Protein AF-A0A7C6YMM8-F1 (afdb_monomer)

Secondary structure (DSSP, 8-state):
-HHHHTTSS-HHHHHHHHHHHHHHHHHHHHHHHHHHHHHHHTTS---------------------------TT-PPPHHHHHHHHHHHHHHHHHHHHHHHHHHHHHHHHHTTHHHHHHHHHTS-HHHHHHHHHHHHHHH-HHHHHHHHHHHHHTTSS-HHHHHHHHHHHHHHHHHHHHHHHS-GGGGHHHHHHHHHHHHHH---HHHHHHHHHHHHHHHHHHHHHHHHHHHGGGHHHHHHHHTT--TTSHHHHHHHHHHHHHHHHHHT-HHHHHHHHHHHHHTTS--SHHHHHHHHHHHHHHTTHHHHHHHTTS-HHHHHHHHHHHHHHHHHHHHHHHTHHHHHHHHHHHSTT-HHHHHHHHHHHHHHHHHHHHGGGHHHHHHHHHHHS--SSPPPPPPS--GGGGGSHHHHHHHHHHHHHHHHHHHHHHHHHHHHHHHS--HHHHHHHHHHHHHHHHHHHHHHHHHHHHTTB---HHHHHHHHHHHHHHHHHHHHHHHHHHHHHHHHHHTT-TT----HHHHHHHHHHHHHHHHHHHHHHHHT-TTSS-HHHHHHHHHHHHHHHHHHHHHHHHHHHHHHHTTSS-HHHHHHHHHHHHHHHHHHHHHHHHHHHHTSTT-S--GGGTTPPPPBPP---PPPPP-HHHHHHHHHSPPPPTTS-----S--------S-PPPP-TT-----PPPPP-

Mean predicted aligned error: 17.73 Å

Structure (mmCIF, N/CA/C/O backbone):
data_AF-A0A7C6YMM8-F1
#
_entry.id   AF-A0A7C6YMM8-F1
#
loop_
_atom_site.group_PDB
_atom_site.id
_atom_site.type_symbol
_atom_site.label_atom_id
_atom_site.label_alt_id
_atom_site.label_comp_id
_atom_site.label_asym_id
_atom_site.label_entity_id
_atom_site.label_seq_id
_atom_site.pdbx_PDB_ins_code
_atom_site.Cartn_x
_atom_site.Cartn_y
_atom_site.Cartn_z
_atom_site.occupancy
_atom_site.B_iso_or_equiv
_atom_site.auth_seq_id
_atom_site.auth_comp_id
_atom_site.auth_asym_id
_atom_site.auth_atom_id
_atom_site.pdbx_PDB_model_num
ATOM 1 N N . MET A 1 1 ? 17.002 25.709 -3.270 1.00 32.94 1 MET A N 1
ATOM 2 C CA . MET A 1 1 ? 16.816 24.712 -4.350 1.00 32.94 1 MET A CA 1
ATOM 3 C C . MET A 1 1 ? 16.756 23.262 -3.851 1.00 32.94 1 MET A C 1
ATOM 5 O O . MET A 1 1 ? 15.751 22.614 -4.105 1.00 32.94 1 MET A O 1
ATOM 9 N N . ASN A 1 2 ? 17.712 22.771 -3.043 1.00 32.97 2 ASN A N 1
ATOM 10 C CA . ASN A 1 2 ? 17.666 21.409 -2.453 1.00 32.97 2 ASN A CA 1
ATOM 11 C C . ASN A 1 2 ? 16.382 21.077 -1.660 1.00 32.97 2 ASN A C 1
ATOM 13 O O . ASN A 1 2 ? 15.905 19.950 -1.702 1.00 32.97 2 ASN A O 1
ATOM 17 N N . LYS A 1 3 ? 15.756 22.064 -1.002 1.00 31.77 3 LYS A N 1
ATOM 18 C CA . LYS A 1 3 ? 14.455 21.894 -0.319 1.00 31.77 3 LYS A CA 1
ATOM 19 C C . LYS A 1 3 ? 13.244 21.774 -1.267 1.00 31.77 3 LYS A C 1
ATOM 21 O O . LYS A 1 3 ? 12.196 21.315 -0.828 1.00 31.77 3 LYS A O 1
ATOM 26 N N . ILE A 1 4 ? 13.371 22.193 -2.531 1.00 37.28 4 ILE A N 1
ATOM 27 C CA . ILE A 1 4 ? 12.309 22.115 -3.555 1.00 37.28 4 ILE A CA 1
ATOM 28 C C . ILE A 1 4 ? 12.356 20.747 -4.249 1.00 37.28 4 ILE A C 1
ATOM 30 O O . ILE A 1 4 ? 11.319 20.120 -4.439 1.00 37.28 4 ILE A O 1
ATOM 34 N N . LEU A 1 5 ? 13.561 20.240 -4.527 1.00 33.62 5 LEU A N 1
ATOM 35 C CA . LEU A 1 5 ? 13.785 18.931 -5.155 1.00 33.62 5 LEU A CA 1
ATOM 36 C C . LEU A 1 5 ? 13.225 17.764 -4.328 1.00 33.62 5 LEU A C 1
ATOM 38 O O . LEU A 1 5 ? 12.632 16.847 -4.883 1.00 33.62 5 LEU A O 1
ATOM 42 N N . LEU A 1 6 ? 13.327 17.847 -2.997 1.00 35.91 6 LEU A N 1
ATOM 43 C CA . LEU A 1 6 ? 12.777 16.862 -2.054 1.00 35.91 6 LEU A CA 1
ATOM 44 C C . LEU A 1 6 ? 11.246 16.921 -1.892 1.00 35.91 6 LEU A C 1
ATOM 46 O O . LEU A 1 6 ? 10.669 16.011 -1.305 1.00 35.91 6 LEU A O 1
ATOM 50 N N . LYS A 1 7 ? 10.584 17.976 -2.387 1.00 36.47 7 LYS A N 1
ATOM 51 C CA . LYS A 1 7 ? 9.117 18.132 -2.347 1.00 36.47 7 LYS A CA 1
ATOM 52 C C . LYS A 1 7 ? 8.431 17.792 -3.674 1.00 36.47 7 LYS A C 1
ATOM 54 O O . LYS A 1 7 ? 7.203 17.796 -3.735 1.00 36.47 7 LYS A O 1
ATOM 59 N N . LEU A 1 8 ? 9.189 17.513 -4.736 1.00 37.16 8 LEU A N 1
ATOM 60 C CA . LEU A 1 8 ? 8.625 17.125 -6.026 1.00 37.16 8 LEU A CA 1
ATOM 61 C C . LEU A 1 8 ? 8.119 15.682 -5.968 1.00 37.16 8 LEU A C 1
ATOM 63 O O . LEU A 1 8 ? 8.829 14.772 -5.553 1.00 37.16 8 LEU A O 1
ATOM 67 N N . LYS A 1 9 ? 6.898 15.472 -6.468 1.00 39.72 9 LYS A N 1
ATOM 68 C CA . LYS A 1 9 ? 6.247 14.156 -6.582 1.00 39.72 9 LYS A CA 1
ATOM 69 C C . LYS A 1 9 ? 7.052 13.152 -7.435 1.00 39.72 9 LYS A C 1
ATOM 71 O O . LYS A 1 9 ? 6.806 11.956 -7.343 1.00 39.72 9 LYS A O 1
ATOM 76 N N . TYR A 1 10 ? 8.017 13.640 -8.226 1.00 46.28 10 TYR A N 1
ATOM 77 C CA . TYR A 1 10 ? 8.935 12.854 -9.054 1.00 46.28 10 TYR A CA 1
ATOM 78 C C . TYR A 1 10 ? 10.368 13.426 -8.962 1.00 46.28 10 TYR A C 1
ATOM 80 O O . TYR A 1 10 ? 10.671 14.413 -9.639 1.00 46.28 10 TYR A O 1
ATOM 88 N N . PRO A 1 11 ? 11.269 12.837 -8.153 1.00 45.16 11 PRO A N 1
ATOM 89 C CA . PRO A 1 11 ? 12.628 13.356 -7.939 1.00 45.16 11 PRO A CA 1
ATOM 90 C C . PRO A 1 11 ? 13.497 13.370 -9.212 1.00 45.16 11 PRO A C 1
ATOM 92 O O . PRO A 1 11 ? 14.400 14.197 -9.334 1.00 45.16 11 PRO A O 1
ATOM 95 N N . PHE A 1 12 ? 13.179 12.526 -10.201 1.00 48.28 12 PHE A N 1
ATOM 96 C CA . PHE A 1 12 ? 13.854 12.478 -11.502 1.00 48.28 12 PHE A CA 1
ATOM 97 C C . PHE A 1 12 ? 13.742 13.781 -12.305 1.00 48.28 12 PHE A C 1
ATOM 99 O O . PHE A 1 12 ? 14.732 14.225 -12.877 1.00 48.28 12 PHE A O 1
ATOM 106 N N . ILE A 1 13 ? 12.576 14.442 -12.287 1.00 48.75 13 ILE A N 1
ATOM 107 C CA . ILE A 1 13 ? 12.361 15.726 -12.982 1.00 48.75 13 ILE A CA 1
ATOM 108 C C . ILE A 1 13 ? 13.311 16.791 -12.421 1.00 48.75 13 ILE A C 1
ATOM 110 O O . ILE A 1 13 ? 13.872 17.595 -13.157 1.00 48.75 13 ILE A O 1
ATOM 114 N N . GLY A 1 14 ? 13.545 16.753 -11.110 1.00 46.53 14 GLY A N 1
ATOM 115 C CA . GLY A 1 14 ? 14.457 17.660 -10.431 1.00 46.53 14 GLY A CA 1
ATOM 116 C C . GLY A 1 14 ? 15.927 17.478 -10.822 1.00 46.53 14 GLY A C 1
ATOM 117 O O . GLY A 1 14 ? 16.618 18.459 -11.087 1.00 46.53 14 GLY A O 1
ATOM 118 N N . ILE A 1 15 ? 16.392 16.228 -10.889 1.00 50.72 15 ILE A N 1
ATOM 119 C CA . ILE A 1 15 ? 17.760 15.881 -11.315 1.00 50.72 15 ILE A CA 1
ATOM 120 C C . ILE A 1 15 ? 17.971 16.240 -12.792 1.00 50.72 15 ILE A C 1
ATOM 122 O O . ILE A 1 15 ? 19.032 16.726 -13.176 1.00 50.72 15 ILE A O 1
ATOM 126 N N . LEU A 1 16 ? 16.939 16.067 -13.613 1.00 50.91 16 LEU A N 1
ATOM 127 C CA . LEU A 1 16 ? 16.981 16.387 -15.033 1.00 50.91 16 LEU A CA 1
ATOM 128 C C . LEU A 1 16 ? 17.022 17.874 -15.341 1.00 50.91 16 LEU A C 1
ATOM 130 O O . LEU A 1 16 ? 17.829 18.303 -16.160 1.00 50.91 16 LEU A O 1
ATOM 134 N N . LEU A 1 17 ? 16.186 18.662 -14.667 1.00 49.50 17 LEU A N 1
ATOM 135 C CA . LEU A 1 17 ? 16.207 20.117 -14.797 1.00 49.50 17 LEU A CA 1
ATOM 136 C C . LEU A 1 17 ? 17.558 20.689 -14.348 1.00 49.50 17 LEU A C 1
ATOM 138 O O . LEU A 1 17 ? 18.055 21.623 -14.968 1.00 49.50 17 LEU A O 1
ATOM 142 N N . LEU A 1 18 ? 18.184 20.088 -13.330 1.00 52.59 18 LEU A N 1
ATOM 143 C CA . LEU A 1 18 ? 19.549 20.413 -12.911 1.00 52.59 18 LEU A CA 1
ATOM 144 C C . LEU A 1 18 ? 20.596 20.061 -13.973 1.00 52.59 18 LEU A C 1
ATOM 146 O O . LEU A 1 18 ? 21.489 20.866 -14.212 1.00 52.59 18 LEU A O 1
ATOM 150 N N . GLY A 1 19 ? 20.492 18.892 -14.612 1.00 50.97 19 GLY A N 1
ATOM 151 C CA . GLY A 1 19 ? 21.414 18.472 -15.672 1.00 50.97 19 GLY A CA 1
ATOM 152 C C . GLY A 1 19 ? 21.326 19.354 -16.917 1.00 50.97 19 GLY A C 1
ATOM 153 O O . GLY A 1 19 ? 22.350 19.789 -17.437 1.00 50.97 19 GLY A O 1
ATOM 154 N N . VAL A 1 20 ? 20.105 19.686 -17.350 1.00 52.00 20 VAL A N 1
ATOM 155 C CA . VAL A 1 20 ? 19.871 20.628 -18.454 1.00 52.00 20 VAL A CA 1
ATOM 156 C C . VAL A 1 20 ? 20.400 22.015 -18.093 1.00 52.00 20 VAL A C 1
ATOM 158 O O . VAL A 1 20 ? 21.151 22.591 -18.873 1.00 52.00 20 VAL A O 1
ATOM 161 N N . TRP A 1 21 ? 20.080 22.525 -16.899 1.00 59.97 21 TRP A N 1
ATOM 162 C CA . TRP A 1 21 ? 20.572 23.824 -16.436 1.00 59.97 21 TRP A CA 1
ATOM 163 C C . TRP A 1 21 ? 22.105 23.868 -16.389 1.00 59.97 21 TRP A C 1
ATOM 165 O O . TRP A 1 21 ? 22.698 24.791 -16.939 1.00 59.97 21 TRP A O 1
ATOM 175 N N . ALA A 1 22 ? 22.751 22.840 -15.829 1.00 52.75 22 ALA A N 1
ATOM 176 C CA . ALA A 1 22 ? 24.206 22.747 -15.744 1.00 52.75 22 ALA A CA 1
ATOM 177 C C . ALA A 1 22 ? 24.877 22.694 -17.126 1.00 52.75 22 ALA A C 1
ATOM 179 O O . ALA A 1 22 ? 25.881 23.367 -17.330 1.00 52.75 22 ALA A O 1
ATOM 180 N N . LEU A 1 23 ? 24.312 21.962 -18.091 1.00 48.75 23 LEU A N 1
ATOM 181 C CA . LEU A 1 23 ? 24.844 21.885 -19.458 1.00 48.75 23 LEU A CA 1
ATOM 182 C C . LEU A 1 23 ? 24.633 23.186 -20.243 1.00 48.75 23 LEU A C 1
ATOM 184 O O . LEU A 1 23 ? 25.527 23.612 -20.970 1.00 48.75 23 LEU A O 1
ATOM 188 N N . THR A 1 24 ? 23.489 23.855 -20.066 1.00 53.44 24 THR A N 1
ATOM 189 C CA . THR A 1 24 ? 23.247 25.175 -20.674 1.00 53.44 24 THR A CA 1
ATOM 190 C C . THR A 1 24 ? 24.130 26.263 -20.059 1.00 53.44 24 THR A C 1
ATOM 192 O O . THR A 1 24 ? 24.644 27.109 -20.786 1.00 53.44 24 THR A O 1
ATOM 195 N N . ALA A 1 25 ? 24.368 26.212 -18.744 1.00 51.88 25 ALA A N 1
ATOM 196 C CA . ALA A 1 25 ? 25.250 27.138 -18.038 1.00 51.88 25 ALA A CA 1
ATOM 197 C C . ALA A 1 25 ? 26.727 26.904 -18.395 1.00 51.88 25 ALA A C 1
ATOM 199 O O . ALA A 1 25 ? 27.462 27.864 -18.611 1.00 51.88 25 ALA A O 1
ATOM 200 N N . TRP A 1 26 ? 27.144 25.640 -18.532 1.00 47.84 26 TRP A N 1
ATOM 201 C CA . TRP A 1 26 ? 28.478 25.277 -19.015 1.00 47.84 26 TRP A CA 1
ATOM 202 C C . TRP A 1 26 ? 28.703 25.767 -20.449 1.00 47.84 26 TRP A C 1
ATOM 204 O O . TRP A 1 26 ? 29.716 26.400 -20.729 1.00 47.84 26 TRP A O 1
ATOM 214 N N . GLY A 1 27 ? 27.741 25.531 -21.350 1.00 40.91 27 GLY A N 1
ATOM 215 C CA . GLY A 1 27 ? 27.813 25.985 -22.742 1.00 40.91 27 GLY A CA 1
ATOM 216 C C . GLY A 1 27 ? 27.912 27.508 -22.884 1.00 40.91 27 GLY A C 1
ATOM 217 O O . GLY A 1 27 ? 28.630 27.987 -23.761 1.00 40.91 27 GLY A O 1
ATOM 218 N N . ALA A 1 28 ? 27.248 28.262 -22.000 1.00 50.72 28 ALA A N 1
ATOM 219 C CA . ALA A 1 28 ? 27.341 29.722 -21.948 1.00 50.72 28 ALA A CA 1
ATOM 220 C C . ALA A 1 28 ? 28.735 30.205 -21.504 1.00 50.72 28 ALA A C 1
ATOM 222 O O . ALA A 1 28 ? 29.302 31.085 -22.145 1.00 50.72 28 ALA A O 1
ATOM 223 N N . GLN A 1 29 ? 29.331 29.578 -20.481 1.00 45.75 29 GLN A N 1
ATOM 224 C CA . GLN A 1 29 ? 30.679 29.923 -20.003 1.00 45.75 29 GLN A CA 1
ATOM 225 C C . GLN A 1 29 ? 31.785 29.586 -21.013 1.00 45.75 29 GLN A C 1
ATOM 227 O O . GLN A 1 29 ? 32.755 30.329 -21.141 1.00 45.75 29 GLN A O 1
ATOM 232 N N . THR A 1 30 ? 31.652 28.490 -21.765 1.00 44.44 30 THR A N 1
ATOM 233 C CA . THR A 1 30 ? 32.628 28.138 -22.810 1.00 44.44 30 THR A CA 1
ATOM 234 C C . THR A 1 30 ? 32.486 28.987 -24.076 1.00 44.44 30 THR A C 1
ATOM 236 O O . THR A 1 30 ? 33.478 29.214 -24.760 1.00 44.44 30 THR A O 1
ATOM 239 N N . GLY A 1 31 ? 31.282 29.489 -24.382 1.00 40.53 31 GLY A N 1
ATOM 240 C CA . GLY A 1 31 ? 31.050 30.389 -25.519 1.00 40.53 31 GLY A CA 1
ATOM 241 C C . GLY A 1 31 ? 31.691 31.770 -25.339 1.00 40.53 31 GLY A C 1
ATOM 242 O O . GLY A 1 31 ? 32.228 32.321 -26.297 1.00 40.53 31 GLY A O 1
ATOM 243 N N . GLU A 1 32 ? 31.717 32.294 -24.109 1.00 43.84 32 GLU A N 1
ATOM 244 C CA . GLU A 1 32 ? 32.434 33.537 -23.781 1.00 43.84 32 GLU A CA 1
ATOM 245 C C . GLU A 1 32 ? 33.961 33.373 -23.873 1.00 43.84 32 GLU A C 1
ATOM 247 O O . GLU A 1 32 ? 34.650 34.289 -24.318 1.00 43.84 32 GLU A O 1
ATOM 252 N N . ALA A 1 33 ? 34.499 32.198 -23.528 1.00 38.22 33 ALA A N 1
ATOM 253 C CA . ALA A 1 33 ? 35.938 31.927 -23.603 1.00 38.22 33 ALA A CA 1
ATOM 254 C C . ALA A 1 33 ? 36.465 31.805 -25.048 1.00 38.22 33 ALA A C 1
ATOM 256 O O . ALA A 1 33 ? 37.597 32.204 -25.315 1.00 38.22 33 ALA A O 1
ATOM 257 N N . VAL A 1 34 ? 35.649 31.297 -25.982 1.00 39.25 34 VAL A N 1
ATOM 258 C CA . VAL A 1 34 ? 36.008 31.185 -27.410 1.00 39.25 34 VAL A CA 1
ATOM 259 C C . VAL A 1 34 ? 35.918 32.547 -28.111 1.00 39.25 34 VAL A C 1
ATOM 261 O O . VAL A 1 34 ? 36.843 32.926 -28.824 1.00 39.25 34 VAL A O 1
ATOM 264 N N . HIS A 1 35 ? 34.892 33.356 -27.818 1.00 41.03 35 HIS A N 1
ATOM 265 C CA . HIS A 1 35 ? 34.808 34.728 -28.342 1.00 41.03 35 HIS A CA 1
ATOM 266 C C . HIS A 1 35 ? 35.890 35.669 -27.780 1.00 41.03 35 HIS A C 1
ATOM 268 O O . HIS A 1 35 ? 36.288 36.616 -28.459 1.00 41.03 35 HIS A O 1
ATOM 274 N N . ALA A 1 36 ? 36.413 35.400 -26.578 1.00 41.50 36 ALA A N 1
ATOM 275 C CA . ALA A 1 36 ? 37.538 36.145 -26.015 1.00 41.50 36 ALA A CA 1
ATOM 276 C C . ALA A 1 36 ? 38.890 35.832 -26.693 1.00 41.50 36 ALA A C 1
ATOM 278 O O . ALA A 1 36 ? 39.796 36.662 -26.626 1.00 41.50 36 ALA A O 1
ATOM 279 N N . GLN A 1 37 ? 39.039 34.672 -27.350 1.00 39.03 37 GLN A N 1
ATOM 280 C CA . GLN A 1 37 ? 40.246 34.330 -28.116 1.00 39.03 37 GLN A CA 1
ATOM 281 C C . GLN A 1 37 ? 40.216 34.884 -29.548 1.00 39.03 37 GLN A C 1
ATOM 283 O O . GLN A 1 37 ? 41.237 35.403 -29.996 1.00 39.03 37 GLN A O 1
ATOM 288 N N . ASP A 1 38 ? 39.062 34.875 -30.223 1.00 39.12 38 ASP A N 1
ATOM 289 C CA . ASP A 1 38 ? 38.939 35.410 -31.592 1.00 39.12 38 ASP A CA 1
ATOM 290 C C . ASP A 1 38 ? 39.063 36.947 -31.647 1.00 39.12 38 ASP A C 1
ATOM 292 O O . ASP A 1 38 ? 39.650 37.499 -32.580 1.00 39.12 38 ASP A O 1
ATOM 296 N N . GLY A 1 39 ? 38.611 37.656 -30.603 1.00 36.66 39 GLY A N 1
ATOM 297 C CA . GLY A 1 39 ? 38.750 39.117 -30.501 1.00 36.66 39 GLY A CA 1
ATOM 298 C C . GLY A 1 39 ? 40.189 39.616 -30.291 1.00 36.66 39 GLY A C 1
ATOM 299 O O . GLY A 1 39 ? 40.458 40.804 -30.465 1.00 36.66 39 GLY A O 1
ATOM 300 N N . ALA A 1 40 ? 41.129 38.732 -29.934 1.00 36.69 40 ALA A N 1
ATOM 301 C CA . ALA A 1 40 ? 42.540 39.082 -29.760 1.00 36.69 40 ALA A CA 1
ATOM 302 C C . ALA A 1 40 ? 43.354 38.972 -31.065 1.00 36.69 40 ALA A C 1
ATOM 304 O O . ALA A 1 40 ? 44.417 39.586 -31.172 1.00 36.69 40 ALA A O 1
ATOM 305 N N . SER A 1 41 ? 42.862 38.233 -32.068 1.00 35.91 41 SER A N 1
ATOM 306 C CA . SER A 1 41 ? 43.530 38.070 -33.369 1.00 35.91 41 SER A CA 1
ATOM 307 C C . SER A 1 41 ? 43.220 39.167 -34.395 1.00 35.91 41 SER A C 1
ATOM 309 O O . SER A 1 41 ? 43.971 39.310 -35.356 1.00 35.91 41 SER A O 1
ATOM 311 N N . GLU A 1 42 ? 42.182 39.985 -34.195 1.00 35.72 42 GLU A N 1
ATOM 312 C CA . GLU A 1 42 ? 41.778 41.025 -35.163 1.00 35.72 42 GLU A CA 1
ATOM 313 C C . GLU A 1 42 ? 42.510 42.378 -35.019 1.00 35.72 42 GLU A C 1
ATOM 315 O O . GLU A 1 42 ? 42.294 43.280 -35.823 1.00 35.72 42 GLU A O 1
ATOM 320 N N . ILE A 1 43 ? 43.425 42.547 -34.052 1.00 35.12 43 ILE A N 1
ATOM 321 C CA . ILE A 1 43 ? 44.088 43.850 -33.801 1.00 35.12 43 ILE A CA 1
ATOM 322 C C . ILE A 1 43 ? 45.421 44.023 -34.571 1.00 35.12 43 ILE A C 1
ATOM 324 O O . ILE A 1 43 ? 46.002 45.106 -34.574 1.00 35.12 43 ILE A O 1
ATOM 328 N N . VAL A 1 44 ? 45.906 43.016 -35.309 1.00 36.62 44 VAL A N 1
ATOM 329 C CA . VAL A 1 44 ? 47.187 43.106 -36.047 1.00 36.62 44 VAL A CA 1
ATOM 330 C C . VAL A 1 44 ? 47.003 42.848 -37.543 1.00 36.62 44 VAL A C 1
ATOM 332 O O . VAL A 1 44 ? 47.533 41.884 -38.078 1.00 36.62 44 VAL A O 1
ATOM 335 N N . ALA A 1 45 ? 46.264 43.714 -38.240 1.00 33.66 45 ALA A N 1
ATOM 336 C CA . ALA A 1 45 ? 46.366 43.850 -39.699 1.00 33.66 45 ALA A CA 1
ATOM 337 C C . ALA A 1 45 ? 45.671 45.130 -40.198 1.00 33.66 45 ALA A C 1
ATOM 339 O O . ALA A 1 45 ? 44.614 45.083 -40.820 1.00 33.66 45 ALA A O 1
ATOM 340 N N . SER A 1 46 ? 46.268 46.299 -39.961 1.00 30.61 46 SER A N 1
ATOM 341 C CA . SER A 1 46 ? 45.867 47.524 -40.663 1.00 30.61 46 SER A CA 1
ATOM 342 C C . SER A 1 46 ? 47.090 48.339 -41.078 1.00 30.61 46 SER A C 1
ATOM 344 O O . SER A 1 46 ? 47.612 49.131 -40.293 1.00 30.61 46 SER A O 1
ATOM 346 N N . ALA A 1 47 ? 47.540 48.162 -42.321 1.00 29.80 47 ALA A N 1
ATOM 347 C CA . ALA A 1 47 ? 48.349 49.154 -43.019 1.00 29.80 47 ALA A CA 1
ATOM 348 C C . ALA A 1 47 ? 48.219 49.010 -44.549 1.00 29.80 47 ALA A C 1
ATOM 350 O O . ALA A 1 47 ? 48.649 48.012 -45.116 1.00 29.80 47 ALA A O 1
ATOM 351 N N . GLN A 1 48 ? 47.723 50.095 -45.158 1.00 32.50 48 GLN A N 1
ATOM 352 C CA . GLN A 1 48 ? 47.909 50.575 -46.542 1.00 32.50 48 GLN A CA 1
ATOM 353 C C . GLN A 1 48 ? 46.828 50.325 -47.624 1.00 32.50 48 GLN A C 1
ATOM 355 O O . GLN A 1 48 ? 46.089 49.348 -47.545 1.00 32.50 48 GLN A O 1
ATOM 360 N N . PRO A 1 49 ? 46.662 51.289 -48.573 1.00 36.12 49 PRO A N 1
ATOM 361 C CA . PRO A 1 49 ? 45.338 51.783 -48.973 1.00 36.12 49 PRO A CA 1
ATOM 362 C C . PRO A 1 49 ? 45.008 51.736 -50.487 1.00 36.12 49 PRO A C 1
ATOM 364 O O . PRO A 1 49 ? 45.895 51.631 -51.323 1.00 36.12 49 PRO A O 1
ATOM 367 N N . LEU A 1 50 ? 43.707 51.915 -50.774 1.00 32.78 50 LEU A N 1
ATOM 368 C CA . LEU A 1 50 ? 43.045 52.587 -51.918 1.00 32.78 50 LEU A CA 1
ATOM 369 C C . LEU A 1 50 ? 43.600 52.427 -53.353 1.00 32.78 50 LEU A C 1
ATOM 371 O O . LEU A 1 50 ? 44.606 53.042 -53.691 1.00 32.78 50 LEU A O 1
ATOM 375 N N . SER A 1 51 ? 42.785 51.835 -54.241 1.00 29.97 51 SER A N 1
ATOM 376 C CA . SER A 1 51 ? 42.403 52.448 -55.533 1.00 29.97 51 SER A CA 1
ATOM 377 C C . SER A 1 51 ? 41.224 51.721 -56.203 1.00 29.97 51 SER A C 1
ATOM 379 O O . SER A 1 51 ? 41.118 50.498 -56.122 1.00 29.97 51 SER A O 1
ATOM 381 N N . ASP A 1 52 ? 40.377 52.521 -56.850 1.00 32.34 52 ASP A N 1
ATOM 382 C CA . ASP A 1 52 ? 39.144 52.214 -57.583 1.00 32.34 52 ASP A CA 1
ATOM 383 C C . ASP A 1 52 ? 39.311 51.295 -58.808 1.00 32.34 52 ASP A C 1
ATOM 385 O O . ASP A 1 52 ? 40.346 51.322 -59.467 1.00 32.34 52 ASP A O 1
ATOM 389 N N . ASP A 1 53 ? 38.268 50.514 -59.125 1.00 30.11 53 ASP A N 1
ATOM 390 C CA . ASP A 1 53 ? 37.536 50.567 -60.409 1.00 30.11 53 ASP A CA 1
ATOM 391 C C . ASP A 1 53 ? 36.511 49.415 -60.521 1.00 30.11 53 ASP A C 1
ATOM 393 O O . ASP A 1 53 ? 36.791 48.245 -60.259 1.00 30.11 53 ASP A O 1
ATOM 397 N N . ALA A 1 54 ? 35.288 49.756 -60.930 1.00 30.34 54 ALA A N 1
ATOM 398 C CA . ALA A 1 54 ? 34.247 48.828 -61.397 1.00 30.34 54 ALA A CA 1
ATOM 399 C C . ALA A 1 54 ? 34.251 48.804 -62.953 1.00 30.34 54 ALA A C 1
ATOM 401 O O . ALA A 1 54 ? 34.990 49.600 -63.531 1.00 30.34 54 ALA A O 1
ATOM 402 N N . PRO A 1 55 ? 33.385 48.063 -63.695 1.00 49.62 55 PRO A N 1
ATOM 403 C CA . PRO A 1 55 ? 32.394 47.037 -63.322 1.00 49.62 55 PRO A CA 1
ATOM 404 C C . PRO A 1 55 ? 32.380 45.809 -64.302 1.00 49.62 55 PRO A C 1
ATOM 406 O O . PRO A 1 55 ? 33.203 45.705 -65.203 1.00 49.62 55 PRO A O 1
ATOM 409 N N . VAL A 1 56 ? 31.333 44.962 -64.207 1.00 30.03 56 VAL A N 1
ATOM 410 C CA . VAL A 1 56 ? 30.729 44.135 -65.296 1.00 30.03 56 VAL A CA 1
ATOM 411 C C . VAL A 1 56 ? 31.296 42.716 -65.533 1.00 30.03 56 VAL A C 1
ATOM 413 O O . VAL A 1 56 ? 32.385 42.565 -66.068 1.00 30.03 56 VAL A O 1
ATOM 416 N N . LYS A 1 57 ? 30.501 41.653 -65.284 1.00 29.33 57 LYS A N 1
ATOM 417 C CA . LYS A 1 57 ? 29.649 40.918 -66.267 1.00 29.33 57 LYS A CA 1
ATOM 418 C C . LYS A 1 57 ? 29.169 39.572 -65.695 1.00 29.33 57 LYS A C 1
ATOM 420 O O . LYS A 1 57 ? 29.939 38.838 -65.089 1.00 29.33 57 LYS A O 1
ATOM 425 N N . ALA A 1 58 ? 27.900 39.253 -65.931 1.00 31.97 58 ALA A N 1
ATOM 426 C CA . ALA A 1 58 ? 27.333 37.922 -65.744 1.00 31.97 58 ALA A CA 1
ATOM 427 C C . ALA A 1 58 ? 27.571 37.062 -66.997 1.00 31.97 58 ALA A C 1
ATOM 429 O O . ALA A 1 58 ? 27.427 37.586 -68.100 1.00 31.97 58 ALA A O 1
ATOM 430 N N . ASP A 1 59 ? 27.870 35.772 -66.819 1.00 30.56 59 ASP A N 1
ATOM 431 C CA . ASP A 1 59 ? 27.288 34.689 -67.628 1.00 30.56 59 ASP A CA 1
ATOM 432 C C . ASP A 1 59 ? 27.422 33.317 -66.913 1.00 30.56 59 ASP A C 1
ATOM 434 O O . ASP A 1 59 ? 28.271 33.170 -66.029 1.00 30.56 59 ASP A O 1
ATOM 438 N N . PRO A 1 60 ? 26.542 32.340 -67.220 1.00 40.72 60 PRO A N 1
ATOM 439 C CA . PRO A 1 60 ? 26.266 31.158 -66.406 1.00 40.72 60 PRO A CA 1
ATOM 440 C C . PRO A 1 60 ? 27.044 29.899 -66.830 1.00 40.72 60 PRO A C 1
ATOM 442 O O . PRO A 1 60 ? 27.570 29.799 -67.931 1.00 40.72 60 PRO A O 1
ATOM 445 N N . ALA A 1 61 ? 26.953 28.891 -65.958 1.00 31.55 61 ALA A N 1
ATOM 446 C CA . ALA A 1 61 ? 27.226 27.470 -66.184 1.00 31.55 61 ALA A CA 1
ATOM 447 C C . ALA A 1 61 ? 28.697 27.035 -66.296 1.00 31.55 61 ALA A C 1
ATOM 449 O O . ALA A 1 61 ? 29.293 27.068 -67.362 1.00 31.55 61 ALA A O 1
ATOM 450 N N . THR A 1 62 ? 29.193 26.418 -65.219 1.00 28.81 62 THR A N 1
ATOM 451 C CA . THR A 1 62 ? 29.868 25.111 -65.302 1.00 28.81 62 THR A CA 1
ATOM 452 C C . THR A 1 62 ? 29.805 24.421 -63.947 1.00 28.81 62 THR A C 1
ATOM 454 O O . THR A 1 62 ? 30.063 25.027 -62.911 1.00 28.81 62 THR A O 1
ATOM 457 N N . ALA A 1 63 ? 29.413 23.153 -63.986 1.00 35.00 63 ALA A N 1
ATOM 458 C CA . ALA A 1 63 ? 29.388 22.240 -62.864 1.00 35.00 63 ALA A CA 1
ATOM 459 C C . ALA A 1 63 ? 30.768 22.119 -62.201 1.00 35.00 63 ALA A C 1
ATOM 461 O O . ALA A 1 63 ? 31.769 21.889 -62.875 1.00 35.00 63 ALA A O 1
ATOM 462 N N . ALA A 1 64 ? 30.780 22.208 -60.877 1.00 27.86 64 ALA A N 1
ATOM 463 C CA . ALA A 1 64 ? 31.784 21.585 -60.038 1.00 27.86 64 ALA A CA 1
ATOM 464 C C . ALA A 1 64 ? 31.047 21.059 -58.805 1.00 27.86 64 ALA A C 1
ATOM 466 O O . ALA A 1 64 ? 30.578 21.829 -57.967 1.00 27.86 64 ALA A O 1
ATOM 467 N N . GLU A 1 65 ? 30.882 19.739 -58.766 1.00 37.62 65 GLU A N 1
ATOM 468 C CA . GLU A 1 65 ? 30.619 18.984 -57.549 1.00 37.62 65 GLU A CA 1
ATOM 469 C C . GLU A 1 65 ? 31.634 19.420 -56.488 1.00 37.62 65 GLU A C 1
ATOM 471 O O . GLU A 1 65 ? 32.831 19.170 -56.618 1.00 37.62 65 GLU A O 1
ATOM 476 N N . SER A 1 66 ? 31.170 20.095 -55.438 1.00 28.34 66 SER A N 1
ATOM 477 C CA . SER A 1 66 ? 31.894 20.123 -54.177 1.00 28.34 66 SER A CA 1
ATOM 478 C C . SER A 1 66 ? 31.372 18.977 -53.323 1.00 28.34 66 SER A C 1
ATOM 480 O O . SER A 1 66 ? 30.431 19.117 -52.540 1.00 28.34 66 SER A O 1
ATOM 482 N N . ASP A 1 67 ? 32.016 17.824 -53.501 1.00 31.75 67 ASP A N 1
ATOM 483 C CA . ASP A 1 67 ? 32.158 16.814 -52.460 1.00 31.75 67 ASP A CA 1
ATOM 484 C C . ASP A 1 67 ? 32.661 17.507 -51.187 1.00 31.75 67 ASP A C 1
ATOM 486 O O . ASP A 1 67 ? 33.855 17.752 -50.993 1.00 31.75 67 ASP A O 1
ATOM 490 N N . VAL A 1 68 ? 31.729 17.867 -50.307 1.00 34.34 68 VAL A N 1
ATOM 491 C CA . VAL A 1 68 ? 32.058 18.208 -48.929 1.00 34.34 68 VAL A CA 1
ATOM 492 C C . VAL A 1 68 ? 32.354 16.885 -48.237 1.00 34.34 68 VAL A C 1
ATOM 494 O O . VAL A 1 68 ? 31.448 16.139 -47.864 1.00 34.34 68 VAL A O 1
ATOM 497 N N . ALA A 1 69 ? 33.647 16.586 -48.116 1.00 29.59 69 ALA A N 1
ATOM 498 C CA . ALA A 1 69 ? 34.161 15.522 -47.268 1.00 29.59 69 ALA A CA 1
ATOM 499 C C . ALA A 1 69 ? 33.478 15.572 -45.885 1.00 29.59 69 ALA A C 1
ATOM 501 O O . ALA A 1 69 ? 33.251 16.666 -45.357 1.00 29.59 69 ALA A O 1
ATOM 502 N N . PRO A 1 70 ? 33.141 14.422 -45.274 1.00 37.34 70 PRO A N 1
ATOM 503 C CA . PRO A 1 70 ? 32.516 14.418 -43.965 1.00 37.34 70 PRO A CA 1
ATOM 504 C C . PRO A 1 70 ? 33.538 14.948 -42.961 1.00 37.34 70 PRO A C 1
ATOM 506 O O . PRO A 1 70 ? 34.565 14.315 -42.719 1.00 37.34 70 PRO A O 1
ATOM 509 N N . ASP A 1 71 ? 33.266 16.125 -42.403 1.00 33.53 71 ASP A N 1
ATOM 510 C CA . ASP A 1 71 ? 34.067 16.697 -41.331 1.00 33.53 71 ASP A CA 1
ATOM 511 C C . ASP A 1 71 ? 34.007 15.758 -40.118 1.00 33.53 71 ASP A C 1
ATOM 513 O O . ASP A 1 71 ? 33.022 15.672 -39.377 1.00 33.53 71 ASP A O 1
ATOM 517 N N . ALA A 1 72 ? 35.076 14.982 -39.970 1.00 39.25 72 ALA A N 1
ATOM 518 C CA . ALA A 1 72 ? 35.299 14.012 -38.919 1.00 39.25 72 ALA A CA 1
ATOM 519 C C . ALA A 1 72 ? 35.720 14.716 -37.620 1.00 39.25 72 ALA A C 1
ATOM 521 O O . ALA A 1 72 ? 36.769 14.423 -37.060 1.00 39.25 72 ALA A O 1
ATOM 522 N N . SER A 1 73 ? 34.908 15.658 -37.137 1.00 44.81 73 SER A N 1
ATOM 523 C CA . SER A 1 73 ? 34.992 16.200 -35.774 1.00 44.81 73 SER A CA 1
ATOM 524 C C . SER A 1 73 ? 33.744 17.002 -35.378 1.00 44.81 73 SER A C 1
ATOM 526 O O . SER A 1 73 ? 33.837 18.041 -34.729 1.00 44.81 73 SER A O 1
ATOM 528 N N . SER A 1 74 ? 32.539 16.535 -35.729 1.00 48.00 74 SER A N 1
ATOM 529 C CA . SER A 1 74 ? 31.295 17.233 -35.373 1.00 48.00 74 SER A CA 1
ATOM 530 C C . SER A 1 74 ? 30.973 17.112 -33.874 1.00 48.00 74 SER A C 1
ATOM 532 O O . SER A 1 74 ? 30.065 16.387 -33.454 1.00 48.00 74 SER A O 1
ATOM 534 N N . THR A 1 75 ? 31.720 17.823 -33.035 1.00 60.62 75 THR A N 1
ATOM 535 C CA . THR A 1 75 ? 31.269 18.157 -31.686 1.00 60.62 75 THR A CA 1
ATOM 536 C C . THR A 1 75 ? 29.959 18.933 -31.832 1.00 60.62 75 THR A C 1
ATOM 538 O O . THR A 1 75 ? 29.893 19.961 -32.506 1.00 60.62 75 THR A O 1
ATOM 541 N N . LEU A 1 76 ? 28.864 18.389 -31.289 1.00 65.75 76 LEU A N 1
ATOM 542 C CA . LEU A 1 76 ? 27.566 19.056 -31.357 1.00 65.75 76 LEU A CA 1
ATOM 543 C C . LEU A 1 76 ? 27.685 20.453 -30.752 1.00 65.75 76 LEU A C 1
ATOM 545 O O . LEU A 1 76 ? 28.183 20.613 -29.635 1.00 65.75 76 LEU A O 1
ATOM 549 N N . ARG A 1 77 ? 27.154 21.459 -31.452 1.00 78.19 77 ARG A N 1
ATOM 550 C CA . ARG A 1 77 ? 27.060 22.804 -30.881 1.00 78.19 77 ARG A CA 1
ATOM 551 C C . ARG A 1 77 ? 26.183 22.741 -29.618 1.00 78.19 77 ARG A C 1
ATOM 553 O O . ARG A 1 77 ? 25.183 22.016 -29.629 1.00 78.19 77 ARG A O 1
ATOM 560 N N . PRO A 1 78 ? 26.471 23.511 -28.549 1.00 76.75 78 PRO A N 1
ATOM 561 C CA . PRO A 1 78 ? 25.741 23.414 -27.278 1.00 76.75 78 PRO A CA 1
ATOM 562 C C . PRO A 1 78 ? 24.212 23.507 -27.412 1.00 76.75 78 PRO A C 1
ATOM 564 O O . PRO A 1 78 ? 23.479 22.794 -26.729 1.00 76.75 78 PRO A O 1
ATOM 567 N N . HIS A 1 79 ? 23.714 24.321 -28.351 1.00 80.25 79 HIS A N 1
ATOM 568 C CA . HIS A 1 79 ? 22.280 24.432 -28.633 1.00 80.25 79 HIS A CA 1
ATOM 569 C C . HIS A 1 79 ? 21.674 23.151 -29.239 1.00 80.25 79 HIS A C 1
ATOM 571 O O . HIS A 1 79 ? 20.533 22.821 -28.932 1.00 80.25 79 HIS A O 1
ATOM 577 N N . GLN A 1 80 ? 22.419 22.401 -30.059 1.00 79.25 80 GLN A N 1
ATOM 578 C CA . GLN A 1 80 ? 21.963 21.132 -30.643 1.00 79.25 80 GLN A CA 1
ATOM 579 C C . GLN A 1 80 ? 21.898 20.036 -29.576 1.00 79.25 80 GLN A C 1
ATOM 581 O O . GLN A 1 80 ? 20.938 19.273 -29.544 1.00 79.25 80 GLN A O 1
ATOM 586 N N . ILE A 1 81 ? 22.867 20.012 -28.650 1.00 81.00 81 ILE A N 1
ATOM 587 C CA . ILE A 1 81 ? 22.832 19.125 -27.476 1.00 81.00 81 ILE A CA 1
ATOM 588 C C . ILE A 1 81 ? 21.609 19.446 -26.614 1.00 81.00 81 ILE A C 1
ATOM 590 O O . ILE A 1 81 ? 20.877 18.540 -26.220 1.00 81.00 81 ILE A O 1
ATOM 594 N N . ALA A 1 82 ? 21.355 20.730 -26.346 1.00 82.00 82 ALA A N 1
ATOM 595 C CA . ALA A 1 82 ? 20.193 21.152 -25.571 1.00 82.00 82 ALA A CA 1
ATOM 596 C C . ALA A 1 82 ? 18.874 20.735 -26.246 1.00 82.00 82 ALA A C 1
ATOM 598 O O . ALA A 1 82 ? 18.006 20.169 -25.584 1.00 82.00 82 ALA A O 1
ATOM 599 N N . LEU A 1 83 ? 18.738 20.944 -27.560 1.00 85.19 83 LEU A N 1
ATOM 600 C CA . LEU A 1 83 ? 17.559 20.528 -28.327 1.00 85.19 83 LEU A CA 1
ATOM 601 C C . LEU A 1 83 ? 17.367 19.007 -28.327 1.00 85.19 83 LEU A C 1
ATOM 603 O O . LEU A 1 83 ? 16.250 18.547 -28.098 1.00 85.19 83 LEU A O 1
ATOM 607 N N . LEU A 1 84 ? 18.441 18.232 -28.508 1.00 86.19 84 LEU A N 1
ATOM 608 C CA . LEU A 1 84 ? 18.408 16.772 -28.414 1.00 86.19 84 LEU A CA 1
ATOM 609 C C . LEU A 1 84 ? 17.926 16.320 -27.031 1.00 86.19 84 LEU A C 1
ATOM 611 O O . LEU A 1 84 ? 17.025 15.489 -26.927 1.00 86.19 84 LEU A O 1
ATOM 615 N N . LEU A 1 85 ? 18.483 16.896 -25.962 1.00 86.06 85 LEU A N 1
ATOM 616 C CA . LEU A 1 85 ? 18.054 16.601 -24.597 1.00 86.06 85 LEU A CA 1
ATOM 617 C C . LEU A 1 85 ? 16.577 16.949 -24.404 1.00 86.06 85 LEU A C 1
ATOM 619 O O . LEU A 1 85 ? 15.823 16.117 -23.911 1.00 86.06 85 LEU A O 1
ATOM 623 N N . PHE A 1 86 ? 16.120 18.124 -24.839 1.00 88.81 86 PHE A N 1
ATOM 624 C CA . PHE A 1 86 ? 14.707 18.492 -24.737 1.00 88.81 86 PHE A CA 1
ATOM 625 C C . PHE A 1 86 ? 13.785 17.564 -25.528 1.00 88.81 86 PHE A C 1
ATOM 627 O O . PHE A 1 86 ? 12.722 17.214 -25.022 1.00 88.81 86 PHE A O 1
ATOM 634 N N . GLN A 1 87 ? 14.182 17.119 -26.721 1.00 88.44 87 GLN A N 1
ATOM 635 C CA . GLN A 1 87 ? 13.405 16.163 -27.512 1.00 88.44 87 GLN A CA 1
ATOM 636 C C . GLN A 1 87 ? 13.327 14.795 -26.835 1.00 88.44 87 GLN A C 1
ATOM 638 O O . GLN A 1 87 ? 12.235 14.244 -26.699 1.00 88.44 87 GLN A O 1
ATOM 643 N N . VAL A 1 88 ? 14.450 14.264 -26.344 1.00 86.62 88 VAL A N 1
ATOM 644 C CA . VAL A 1 88 ? 14.474 12.974 -25.639 1.00 86.62 88 VAL A CA 1
ATOM 645 C C . VAL A 1 88 ? 13.645 13.046 -24.357 1.00 86.62 88 VAL A C 1
ATOM 647 O O . VAL A 1 88 ? 12.857 12.146 -24.078 1.00 86.62 88 VAL A O 1
ATOM 650 N N . LEU A 1 89 ? 13.764 14.130 -23.591 1.00 88.19 89 LEU A N 1
ATOM 651 C CA . LEU A 1 89 ? 13.036 14.309 -22.335 1.00 88.19 89 LEU A CA 1
ATOM 652 C C . LEU A 1 89 ? 11.557 14.605 -22.535 1.00 88.19 89 LEU A C 1
ATOM 654 O O . LEU A 1 89 ? 10.727 14.069 -21.801 1.00 88.19 89 LEU A O 1
ATOM 658 N N . GLY A 1 90 ? 11.218 15.429 -23.522 1.00 90.62 90 GLY A N 1
ATOM 659 C CA . GLY A 1 90 ? 9.843 15.706 -23.917 1.00 90.62 90 GLY A CA 1
ATOM 660 C C . GLY A 1 90 ? 9.163 14.445 -24.435 1.00 90.62 90 GLY A C 1
ATOM 661 O O . GLY A 1 90 ? 8.093 14.085 -23.949 1.00 90.62 90 GLY A O 1
ATOM 662 N N . GLY A 1 91 ? 9.823 13.711 -25.332 1.00 90.88 91 GLY A N 1
ATOM 663 C CA . GLY A 1 91 ? 9.334 12.439 -25.853 1.00 90.88 91 GLY A CA 1
ATOM 664 C C . GLY A 1 91 ? 9.193 11.368 -24.768 1.00 90.88 91 GLY A C 1
ATOM 665 O O . GLY A 1 91 ? 8.159 10.709 -24.689 1.00 90.88 91 GLY A O 1
ATOM 666 N N . LEU A 1 92 ? 10.157 11.253 -23.847 1.00 88.62 92 LEU A N 1
ATOM 667 C CA . LEU A 1 92 ? 10.051 10.357 -22.690 1.00 88.62 92 LEU A CA 1
ATOM 668 C C . LEU A 1 92 ? 8.914 10.773 -21.743 1.00 88.62 92 LEU A C 1
ATOM 670 O O . LEU A 1 92 ? 8.196 9.918 -21.226 1.00 88.62 92 LEU A O 1
ATOM 674 N N . SER A 1 93 ? 8.711 12.075 -21.535 1.00 89.25 93 SER A N 1
ATOM 675 C CA . SER A 1 93 ? 7.607 12.593 -20.720 1.00 89.25 93 SER A CA 1
ATOM 676 C C . SER A 1 93 ? 6.252 12.281 -21.351 1.00 89.25 93 SER A C 1
ATOM 678 O O . SER A 1 93 ? 5.359 11.811 -20.648 1.00 89.25 93 SER A O 1
ATOM 680 N N . LEU A 1 94 ? 6.110 12.466 -22.670 1.00 91.00 94 LEU A N 1
ATOM 681 C CA . LEU A 1 94 ? 4.922 12.065 -23.431 1.00 91.00 94 LEU A CA 1
ATOM 682 C C . LEU A 1 94 ? 4.692 10.556 -23.348 1.00 91.00 94 LEU A C 1
ATOM 684 O O . LEU A 1 94 ? 3.567 10.126 -23.104 1.00 91.00 94 LEU A O 1
ATOM 688 N N . PHE A 1 95 ? 5.759 9.760 -23.463 1.00 87.31 95 PHE A N 1
ATOM 689 C CA . PHE A 1 95 ? 5.698 8.307 -23.343 1.00 87.31 95 PHE A CA 1
ATOM 690 C C . PHE A 1 95 ? 5.144 7.865 -21.984 1.00 87.31 95 PHE A C 1
ATOM 692 O O . PHE A 1 95 ? 4.166 7.118 -21.901 1.00 87.31 95 PHE A O 1
ATOM 699 N N . ILE A 1 96 ? 5.745 8.370 -20.904 1.00 85.56 96 ILE A N 1
ATOM 700 C CA . ILE A 1 96 ? 5.344 8.055 -19.531 1.00 85.56 96 ILE A CA 1
ATOM 701 C C . ILE A 1 96 ? 3.930 8.571 -19.252 1.00 85.56 96 ILE A C 1
ATOM 703 O O . ILE A 1 96 ? 3.117 7.849 -18.673 1.00 85.56 96 ILE A O 1
ATOM 707 N N . PHE A 1 97 ? 3.611 9.798 -19.667 1.00 89.31 97 PHE A N 1
ATOM 708 C CA . PHE A 1 97 ? 2.284 10.375 -19.483 1.00 89.31 97 PHE A CA 1
ATOM 709 C C . PHE A 1 97 ? 1.215 9.578 -20.233 1.00 89.31 97 PHE A C 1
ATOM 711 O O . PHE A 1 97 ? 0.191 9.242 -19.639 1.00 89.31 97 PHE A O 1
ATOM 718 N N . GLY A 1 98 ? 1.466 9.214 -21.492 1.00 87.88 98 GLY A N 1
ATOM 719 C CA . GLY A 1 98 ? 0.579 8.379 -22.297 1.00 87.88 98 GLY A CA 1
ATOM 720 C C . GLY A 1 98 ? 0.320 7.028 -21.633 1.00 87.88 98 GLY A C 1
ATOM 721 O O . GLY A 1 98 ? -0.830 6.643 -21.425 1.00 87.88 98 GLY A O 1
ATOM 722 N N . MET A 1 99 ? 1.377 6.367 -21.157 1.00 83.50 99 MET A N 1
ATOM 723 C CA . MET A 1 99 ? 1.276 5.119 -20.397 1.00 83.50 99 MET A CA 1
ATOM 724 C C . MET A 1 99 ? 0.446 5.267 -19.111 1.00 83.50 99 MET A C 1
ATOM 726 O O . MET A 1 99 ? -0.404 4.419 -18.821 1.00 83.50 99 MET A O 1
ATOM 730 N N . GLN A 1 100 ? 0.652 6.342 -18.343 1.00 82.00 100 GLN A N 1
ATOM 731 C CA . GLN A 1 100 ? -0.111 6.626 -17.123 1.00 82.00 100 GLN A CA 1
ATOM 732 C C . GLN A 1 100 ? -1.576 6.972 -17.414 1.00 82.00 100 GLN A C 1
ATOM 734 O O . GLN A 1 100 ? -2.461 6.552 -16.668 1.00 82.00 100 GLN A O 1
ATOM 739 N N . ALA A 1 101 ? -1.850 7.749 -18.462 1.00 85.94 101 ALA A N 1
ATOM 740 C CA . ALA A 1 101 ? -3.199 8.092 -18.900 1.00 85.94 101 ALA A CA 1
ATOM 741 C C . ALA A 1 101 ? -3.948 6.839 -19.369 1.00 85.94 101 ALA A C 1
ATOM 743 O O . ALA A 1 101 ? -5.045 6.571 -18.878 1.00 85.94 101 ALA A O 1
ATOM 744 N N . MET A 1 102 ? -3.310 6.013 -20.203 1.00 85.69 102 MET A N 1
ATOM 745 C CA . MET A 1 102 ? -3.847 4.730 -20.657 1.00 85.69 102 MET A CA 1
ATOM 746 C C . MET A 1 102 ? -4.233 3.847 -19.471 1.00 85.69 102 MET A C 1
ATOM 748 O O . MET A 1 102 ? -5.367 3.400 -19.334 1.00 85.69 102 MET A O 1
ATOM 752 N N . THR A 1 103 ? -3.289 3.681 -18.553 1.00 77.88 103 THR A N 1
ATOM 753 C CA . THR A 1 103 ? -3.439 2.901 -17.329 1.00 77.88 103 THR A CA 1
ATOM 754 C C . THR A 1 103 ? -4.578 3.388 -16.438 1.00 77.88 103 THR A C 1
ATOM 756 O O . THR A 1 103 ? -5.412 2.591 -16.007 1.00 77.88 103 THR A O 1
ATOM 759 N N . ARG A 1 104 ? -4.621 4.690 -16.126 1.00 83.38 104 ARG A N 1
ATOM 760 C CA . ARG A 1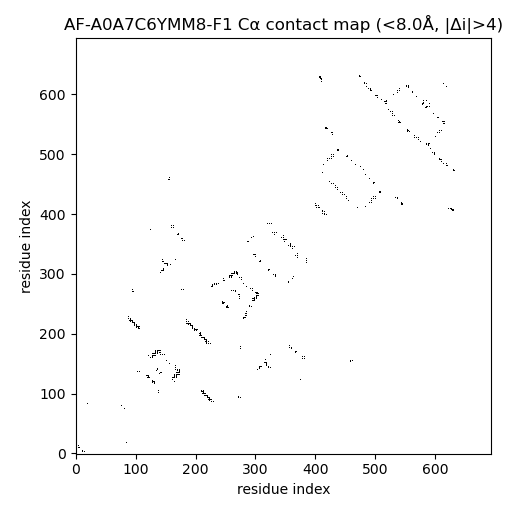 104 ? -5.661 5.263 -15.260 1.00 83.38 104 ARG A CA 1
ATOM 761 C C . ARG A 1 104 ? -7.044 5.092 -15.873 1.00 83.38 104 ARG A C 1
ATOM 763 O O . ARG A 1 104 ? -7.968 4.726 -15.154 1.00 83.38 104 ARG A O 1
ATOM 770 N N . SER A 1 105 ? -7.157 5.293 -17.179 1.00 87.12 105 SER A N 1
ATOM 771 C CA . SER A 1 105 ? -8.441 5.219 -17.868 1.00 87.12 105 SER A CA 1
ATOM 772 C C . SER A 1 105 ? -8.906 3.763 -18.031 1.00 87.12 105 SER A C 1
ATOM 774 O O . SER A 1 105 ? -10.055 3.455 -17.736 1.00 87.12 105 SER A O 1
ATOM 776 N N . LEU A 1 106 ? -8.004 2.810 -18.317 1.00 81.19 106 LEU A N 1
ATOM 777 C CA . LEU A 1 106 ? -8.326 1.372 -18.264 1.00 81.19 106 LEU A CA 1
ATOM 778 C C . LEU A 1 106 ? -8.773 0.924 -16.862 1.00 81.19 106 LEU A C 1
ATOM 780 O O . LEU A 1 106 ? -9.732 0.162 -16.732 1.00 81.19 106 LEU A O 1
ATOM 784 N N . ARG A 1 107 ? -8.120 1.419 -15.800 1.00 77.81 107 ARG A N 1
ATOM 785 C CA . ARG A 1 107 ? -8.539 1.158 -14.409 1.00 77.81 107 ARG A CA 1
ATOM 786 C C . ARG A 1 107 ? -9.924 1.721 -14.114 1.00 77.81 107 ARG A C 1
ATOM 788 O O . ARG A 1 107 ? -10.746 1.018 -13.534 1.00 77.81 107 ARG A O 1
ATOM 795 N N . ALA A 1 108 ? -10.180 2.969 -14.494 1.00 82.25 108 ALA A N 1
ATOM 796 C CA . ALA A 1 108 ? -11.465 3.621 -14.271 1.00 82.25 108 ALA A CA 1
ATOM 797 C C . ALA A 1 108 ? -12.592 2.924 -15.053 1.00 82.25 108 ALA A C 1
ATOM 799 O O . ALA A 1 108 ? -13.660 2.674 -14.496 1.00 82.25 108 ALA A O 1
ATOM 800 N N . ALA A 1 109 ? -12.323 2.497 -16.293 1.00 80.88 109 ALA A N 1
ATOM 801 C CA . ALA A 1 109 ? -13.249 1.711 -17.106 1.00 80.88 109 ALA A CA 1
ATOM 802 C C . ALA A 1 109 ? -13.582 0.335 -16.490 1.00 80.88 109 ALA A C 1
ATOM 804 O O . ALA A 1 109 ? -14.676 -0.185 -16.715 1.00 80.88 109 ALA A O 1
ATOM 805 N N . ALA A 1 110 ? -12.668 -0.255 -15.705 1.00 71.69 110 ALA A N 1
ATOM 806 C CA . ALA A 1 110 ? -12.883 -1.532 -15.015 1.00 71.69 110 ALA A CA 1
ATOM 807 C C . ALA A 1 110 ? -13.813 -1.429 -13.778 1.00 71.69 110 ALA A C 1
ATOM 809 O O . ALA A 1 110 ? -14.398 -2.437 -13.363 1.00 71.69 110 ALA A O 1
ATOM 810 N N . GLY A 1 111 ? -14.001 -0.228 -13.213 1.00 67.75 111 GLY A N 1
ATOM 811 C CA . GLY A 1 111 ? -15.010 0.074 -12.188 1.00 67.75 111 GLY A CA 1
ATOM 812 C C . GLY A 1 111 ? -14.890 -0.712 -10.868 1.00 67.75 111 GLY A C 1
ATOM 813 O O . GLY A 1 111 ? -13.800 -1.054 -10.408 1.00 67.75 111 GLY A O 1
ATOM 814 N N . SER A 1 112 ? -16.036 -1.015 -10.239 1.00 57.47 112 SER A N 1
ATOM 815 C CA . SER A 1 112 ? -16.143 -1.729 -8.948 1.00 57.47 112 SER A CA 1
ATOM 816 C C . SER A 1 112 ? -15.727 -3.209 -8.998 1.00 57.47 112 SER A C 1
ATOM 818 O O . SER A 1 112 ? -15.584 -3.843 -7.948 1.00 57.47 112 SER A O 1
ATOM 820 N N . SER A 1 113 ? -15.460 -3.753 -10.192 1.00 56.06 113 SER A N 1
ATOM 821 C CA . SER A 1 113 ? -15.046 -5.147 -10.409 1.00 56.06 113 SER A CA 1
ATOM 822 C C . SER A 1 113 ? -13.731 -5.498 -9.708 1.00 56.06 113 SER A C 1
ATOM 824 O O . SER A 1 113 ? -13.537 -6.650 -9.326 1.00 56.06 113 SER A O 1
ATOM 826 N N . LEU A 1 114 ? -12.856 -4.515 -9.457 1.00 51.25 114 LEU A N 1
ATOM 827 C CA . LEU A 1 114 ? -11.602 -4.711 -8.720 1.00 51.25 114 LEU A CA 1
ATOM 828 C C . LEU A 1 114 ? -11.817 -5.281 -7.305 1.00 51.25 114 LEU A C 1
ATOM 830 O O . LEU A 1 114 ? -11.031 -6.123 -6.876 1.00 51.25 114 LEU A O 1
ATOM 834 N N . ARG A 1 115 ? -12.902 -4.903 -6.605 1.00 49.47 115 ARG A N 1
ATOM 835 C CA . ARG A 1 115 ? -13.232 -5.440 -5.265 1.00 49.47 115 ARG A CA 1
ATOM 836 C C . ARG A 1 115 ? -13.666 -6.908 -5.314 1.00 49.47 115 ARG A C 1
ATOM 838 O O . ARG A 1 115 ? -13.227 -7.702 -4.488 1.00 49.47 115 ARG A O 1
ATOM 845 N N . THR A 1 116 ? -14.478 -7.291 -6.300 1.00 54.44 116 THR A N 1
ATOM 846 C CA . THR A 1 116 ? -14.928 -8.685 -6.485 1.00 54.44 116 THR A CA 1
ATOM 847 C C . THR A 1 116 ? -13.792 -9.592 -6.968 1.00 54.44 116 THR A C 1
ATOM 849 O O . THR A 1 116 ? -13.729 -10.767 -6.606 1.00 54.44 116 THR A O 1
ATOM 852 N N . ILE A 1 117 ? -12.861 -9.039 -7.750 1.00 54.44 117 ILE A N 1
ATOM 853 C CA . ILE A 1 117 ? -11.659 -9.726 -8.234 1.00 54.44 117 ILE A CA 1
ATOM 854 C C . ILE A 1 117 ? -10.652 -9.947 -7.082 1.00 54.44 117 ILE A C 1
ATOM 856 O O . ILE A 1 117 ? -10.056 -11.022 -7.007 1.00 54.44 117 ILE A O 1
ATOM 860 N N . LEU A 1 118 ? -10.555 -9.018 -6.116 1.00 51.50 118 LEU A N 1
ATOM 861 C CA . LEU A 1 118 ? -9.746 -9.173 -4.892 1.00 51.50 118 LEU A CA 1
ATOM 862 C C . LEU A 1 118 ? -10.182 -10.376 -4.036 1.00 51.50 118 LEU A C 1
ATOM 864 O O . LEU A 1 118 ? -9.345 -11.130 -3.550 1.00 51.50 118 LEU A O 1
ATOM 868 N N . ALA A 1 119 ? -11.494 -10.591 -3.886 1.00 58.44 119 ALA A N 1
ATOM 869 C CA . ALA A 1 119 ? -12.035 -11.685 -3.073 1.00 58.44 119 ALA A CA 1
ATOM 870 C C . ALA A 1 119 ? -11.752 -13.082 -3.661 1.00 58.44 119 ALA A C 1
ATOM 872 O O . ALA A 1 119 ? -11.728 -14.070 -2.929 1.00 58.44 119 ALA A O 1
ATOM 873 N N . ARG A 1 120 ? -11.535 -13.176 -4.981 1.00 60.84 120 ARG A N 1
ATOM 874 C CA . ARG A 1 120 ? -11.170 -14.427 -5.670 1.00 60.84 120 ARG A CA 1
ATOM 875 C C . ARG A 1 120 ? -9.658 -14.652 -5.732 1.00 60.84 120 ARG A C 1
ATOM 877 O O . ARG A 1 120 ? -9.221 -15.794 -5.835 1.00 60.84 120 ARG A O 1
ATOM 884 N N . ALA A 1 121 ? -8.862 -13.588 -5.615 1.00 58.16 121 ALA A N 1
ATOM 885 C CA . ALA A 1 121 ? -7.400 -13.629 -5.679 1.00 58.16 121 ALA A CA 1
ATOM 886 C C . ALA A 1 121 ? -6.751 -14.517 -4.606 1.00 58.16 121 ALA A C 1
ATOM 888 O O . ALA A 1 121 ? -5.676 -15.068 -4.825 1.00 58.16 121 ALA A O 1
ATOM 889 N N . THR A 1 122 ? -7.399 -14.664 -3.448 1.00 62.81 122 THR A N 1
ATOM 890 C CA . THR A 1 122 ? -6.857 -15.370 -2.277 1.00 62.81 122 THR A CA 1
ATOM 891 C C . THR A 1 122 ? -7.248 -16.850 -2.207 1.00 62.81 122 THR A C 1
ATOM 893 O O . THR A 1 122 ? -6.820 -17.544 -1.288 1.00 62.81 122 THR A O 1
ATOM 896 N N . GLN A 1 123 ? -8.032 -17.360 -3.167 1.00 69.00 123 GLN A N 1
ATOM 897 C CA . GLN A 1 123 ? -8.577 -18.725 -3.120 1.00 69.00 123 GLN A CA 1
ATOM 898 C C . GLN A 1 123 ? -7.561 -19.812 -3.503 1.00 69.00 123 GLN A C 1
ATOM 900 O O . GLN A 1 123 ? -7.609 -20.918 -2.971 1.00 69.00 123 GLN A O 1
ATOM 905 N N . SER A 1 124 ? -6.633 -19.527 -4.423 1.00 83.56 124 SER A N 1
ATOM 906 C CA . SER A 1 124 ? -5.527 -20.433 -4.759 1.00 83.56 124 SER A CA 1
ATOM 907 C C . SER A 1 124 ? -4.351 -19.677 -5.380 1.00 83.56 124 SER A C 1
ATOM 909 O O . SER A 1 124 ? -4.509 -18.556 -5.860 1.00 83.56 124 SER A O 1
ATOM 911 N N . ARG A 1 125 ? -3.166 -20.305 -5.434 1.00 85.62 125 ARG A N 1
ATOM 912 C CA . ARG A 1 125 ? -1.972 -19.710 -6.067 1.00 85.62 125 ARG A CA 1
ATOM 913 C C . ARG A 1 125 ? -2.213 -19.329 -7.532 1.00 85.62 125 ARG A C 1
ATOM 915 O O . ARG A 1 125 ? -1.776 -18.269 -7.958 1.00 85.62 125 ARG A O 1
ATOM 922 N N . GLY A 1 126 ? -2.939 -20.159 -8.286 1.00 87.12 126 GLY A N 1
ATOM 923 C CA . GLY A 1 126 ? -3.283 -19.874 -9.684 1.00 87.12 126 GLY A CA 1
ATOM 924 C C . GLY A 1 126 ? -4.176 -18.640 -9.825 1.00 87.12 126 GLY A C 1
ATOM 925 O O . GLY A 1 126 ? -3.869 -17.749 -10.613 1.00 87.12 126 GLY A O 1
ATOM 926 N N . HIS A 1 127 ? -5.223 -18.534 -8.997 1.00 85.88 127 HIS A N 1
ATOM 927 C CA . HIS A 1 127 ? -6.066 -17.333 -8.951 1.00 85.88 127 HIS A CA 1
ATOM 928 C C . HIS A 1 127 ? -5.264 -16.095 -8.540 1.00 85.88 127 HIS A C 1
ATOM 930 O O . HIS A 1 127 ? -5.472 -15.025 -9.107 1.00 85.88 127 HIS A O 1
ATOM 936 N N . GLY A 1 128 ? -4.311 -16.253 -7.617 1.00 89.00 128 GLY A N 1
ATOM 937 C CA . GLY A 1 128 ? -3.386 -15.200 -7.217 1.00 89.00 128 GLY A CA 1
ATOM 938 C C . GLY A 1 12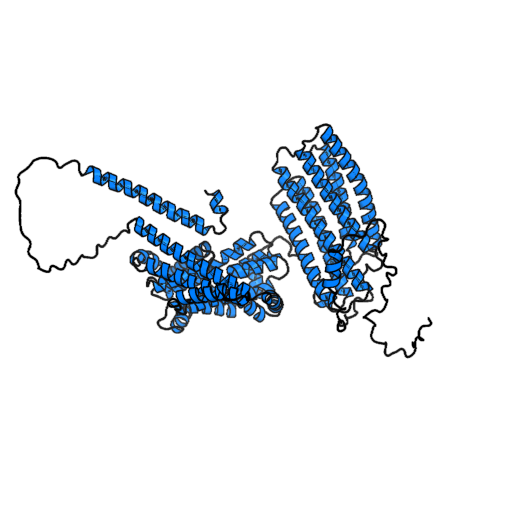8 ? -2.533 -14.690 -8.379 1.00 89.00 128 GLY A C 1
ATOM 939 O O . GLY A 1 128 ? -2.450 -13.482 -8.575 1.00 89.00 128 GLY A O 1
ATOM 940 N N . VAL A 1 129 ? -1.959 -15.581 -9.197 1.00 92.88 129 VAL A N 1
ATOM 941 C CA . VAL A 1 129 ? -1.191 -15.183 -10.392 1.00 92.88 129 VAL A CA 1
ATOM 942 C C . VAL A 1 129 ? -2.078 -14.450 -11.393 1.00 92.88 129 VAL A C 1
ATOM 944 O O . VAL A 1 129 ? -1.714 -13.361 -11.818 1.00 92.88 129 VAL A O 1
ATOM 947 N N . VAL A 1 130 ? -3.258 -14.983 -11.725 1.00 90.81 130 VAL A N 1
ATOM 948 C CA . VAL A 1 130 ? -4.186 -14.335 -12.673 1.00 90.81 130 VAL A CA 1
ATOM 949 C C . VAL A 1 130 ? -4.612 -12.955 -12.172 1.00 90.81 130 VAL A C 1
ATOM 951 O O . VAL A 1 130 ? -4.576 -11.980 -12.925 1.00 90.81 130 VAL A O 1
ATOM 954 N N . PHE A 1 131 ? -4.963 -12.854 -10.887 1.00 87.00 131 PHE A N 1
ATOM 955 C CA . PHE A 1 131 ? -5.267 -11.586 -10.234 1.00 87.00 131 PHE A CA 1
ATOM 956 C C . PHE A 1 131 ? -4.099 -10.611 -10.361 1.00 87.00 131 PHE A C 1
ATOM 958 O O . PHE A 1 131 ? -4.282 -9.483 -10.813 1.00 87.00 131 PHE A O 1
ATOM 965 N N . GLY A 1 132 ? -2.898 -11.071 -10.007 1.00 89.50 132 GLY A N 1
ATOM 966 C CA . GLY A 1 132 ? -1.667 -10.315 -10.141 1.00 89.50 132 GLY A CA 1
ATOM 967 C C . GLY A 1 132 ? -1.467 -9.827 -11.567 1.00 89.50 132 GLY A C 1
ATOM 968 O O . GLY A 1 132 ? -1.191 -8.657 -11.757 1.00 89.50 132 GLY A O 1
ATOM 969 N N . THR A 1 133 ? -1.667 -10.668 -12.580 1.00 92.06 133 THR A N 1
ATOM 970 C CA . THR A 1 133 ? -1.498 -10.306 -13.994 1.00 92.06 133 THR A CA 1
ATOM 971 C C . THR A 1 133 ? -2.453 -9.206 -14.428 1.00 92.06 133 THR A C 1
ATOM 973 O O . THR A 1 133 ? -2.006 -8.207 -14.989 1.00 92.06 133 THR A O 1
ATOM 976 N N . VAL A 1 134 ? -3.744 -9.316 -14.113 1.00 86.44 134 VAL A N 1
ATOM 977 C CA . VAL A 1 134 ? -4.709 -8.241 -14.402 1.00 86.44 134 VAL A CA 1
ATOM 978 C C . VAL A 1 134 ? -4.317 -6.969 -13.656 1.00 86.44 134 VAL A C 1
ATOM 980 O O . VAL A 1 134 ? -4.280 -5.877 -14.226 1.00 86.44 134 VAL A O 1
ATOM 983 N N . PHE A 1 135 ? -3.974 -7.113 -12.379 1.00 80.88 135 PHE A N 1
ATOM 984 C CA . PHE A 1 135 ? -3.635 -5.986 -11.537 1.00 80.88 135 PHE A CA 1
ATOM 985 C C . PHE A 1 135 ? -2.301 -5.348 -11.901 1.00 80.88 135 PHE A C 1
ATOM 987 O O . PHE A 1 135 ? -2.173 -4.155 -11.719 1.00 80.88 135 PHE A O 1
ATOM 994 N N . GLY A 1 136 ? -1.332 -6.079 -12.444 1.00 87.75 136 GLY A N 1
ATOM 995 C CA . GLY A 1 136 ? -0.055 -5.571 -12.934 1.00 87.75 136 GLY A CA 1
ATOM 996 C C . GLY A 1 136 ? -0.165 -4.944 -14.316 1.00 87.75 136 GLY A C 1
ATOM 997 O O . GLY A 1 136 ? 0.501 -3.953 -14.575 1.00 87.75 136 GLY A O 1
ATOM 998 N N . PHE A 1 137 ? -1.053 -5.446 -15.175 1.00 86.50 137 PHE A N 1
ATOM 999 C CA . PHE A 1 137 ? -1.362 -4.814 -16.459 1.00 86.50 137 PHE A CA 1
ATOM 1000 C C . PHE A 1 137 ? -1.967 -3.426 -16.250 1.00 86.50 137 PHE A C 1
ATOM 1002 O O . PHE A 1 137 ? -1.509 -2.436 -16.815 1.00 86.50 137 PHE A O 1
ATOM 1009 N N . LEU A 1 138 ? -2.946 -3.342 -15.349 1.00 79.75 138 LEU A N 1
ATOM 1010 C CA . LEU A 1 138 ? -3.523 -2.075 -14.926 1.00 79.75 138 LEU A CA 1
ATOM 1011 C C . LEU A 1 138 ? -2.531 -1.285 -14.066 1.00 79.75 138 LEU A C 1
ATOM 1013 O O . LEU A 1 138 ? -2.372 -0.094 -14.241 1.00 79.75 138 LEU A O 1
ATOM 1017 N N . ALA A 1 139 ? -1.896 -1.940 -13.105 1.00 74.25 139 ALA A N 1
ATOM 1018 C CA . ALA A 1 139 ? -0.948 -1.509 -12.072 1.00 74.25 139 ALA A CA 1
ATOM 1019 C C . ALA A 1 139 ? 0.327 -0.813 -12.548 1.00 74.25 139 ALA A C 1
ATOM 1021 O O . ALA A 1 139 ? 0.736 0.237 -12.053 1.00 74.25 139 ALA A O 1
ATOM 1022 N N . HIS A 1 140 ? 0.969 -1.474 -13.503 1.00 85.50 140 HIS A N 1
ATOM 1023 C CA . HIS A 1 140 ? 2.400 -1.778 -13.473 1.00 85.50 140 HIS A CA 1
ATOM 1024 C C . HIS A 1 140 ? 2.835 -2.528 -12.206 1.00 85.50 140 HIS A C 1
ATOM 1026 O O . HIS A 1 140 ? 2.294 -2.328 -11.117 1.00 85.50 140 HIS A O 1
ATOM 1032 N N . SER A 1 141 ? 3.851 -3.380 -12.334 1.00 89.12 141 SER A N 1
ATOM 1033 C CA . SER A 1 141 ? 4.326 -4.245 -11.248 1.00 89.12 141 SER A CA 1
ATOM 1034 C C . SER A 1 141 ? 4.753 -3.467 -10.001 1.00 89.12 141 SER A C 1
ATOM 1036 O O . SER A 1 141 ? 4.328 -3.821 -8.908 1.00 89.12 141 SER A O 1
ATOM 1038 N N . GLY A 1 142 ? 5.505 -2.369 -10.135 1.00 85.75 142 GLY A N 1
ATOM 1039 C CA . GLY A 1 142 ? 5.936 -1.566 -8.982 1.00 85.75 142 GLY A CA 1
ATOM 1040 C C . GLY A 1 142 ? 4.774 -0.992 -8.155 1.00 85.75 142 GLY A C 1
ATOM 1041 O O . GLY A 1 142 ? 4.753 -1.132 -6.933 1.00 85.75 142 GLY A O 1
ATOM 1042 N N . ALA A 1 143 ? 3.771 -0.393 -8.807 1.00 78.94 143 ALA A N 1
ATOM 1043 C CA . ALA A 1 143 ? 2.617 0.174 -8.104 1.00 78.94 143 ALA A CA 1
ATOM 1044 C C . ALA A 1 143 ? 1.642 -0.908 -7.611 1.00 78.94 143 ALA A C 1
ATOM 1046 O O . ALA A 1 143 ? 1.096 -0.781 -6.518 1.00 78.94 143 ALA A O 1
ATOM 1047 N N . ALA A 1 144 ? 1.459 -1.991 -8.373 1.00 86.12 144 ALA A N 1
ATOM 1048 C CA . ALA A 1 144 ? 0.664 -3.139 -7.947 1.00 86.12 144 ALA A CA 1
ATOM 1049 C C . ALA A 1 144 ? 1.218 -3.752 -6.653 1.00 86.12 144 ALA A C 1
ATOM 1051 O O . ALA A 1 144 ? 0.477 -3.972 -5.697 1.00 86.12 144 ALA A O 1
ATOM 1052 N N . VAL A 1 145 ? 2.533 -3.961 -6.586 1.00 89.69 145 VAL A N 1
ATOM 1053 C CA . VAL A 1 145 ? 3.199 -4.476 -5.384 1.00 89.69 145 VAL A CA 1
ATOM 1054 C C . VAL A 1 145 ? 3.130 -3.473 -4.237 1.00 89.69 145 VAL A C 1
ATOM 1056 O O . VAL A 1 145 ? 2.882 -3.887 -3.111 1.00 89.69 145 VAL A O 1
ATOM 1059 N N . ALA A 1 146 ? 3.280 -2.169 -4.490 1.00 80.44 146 ALA A N 1
ATOM 1060 C CA . ALA A 1 146 ? 3.120 -1.152 -3.448 1.00 80.44 146 ALA A CA 1
ATOM 1061 C C . ALA A 1 146 ? 1.710 -1.182 -2.827 1.00 80.44 146 ALA A C 1
ATOM 1063 O O . ALA A 1 146 ? 1.559 -1.066 -1.613 1.00 80.44 146 ALA A O 1
ATOM 1064 N N . MET A 1 147 ? 0.675 -1.407 -3.641 1.00 79.00 147 MET A N 1
ATOM 1065 C CA . MET A 1 147 ? -0.697 -1.577 -3.156 1.00 79.00 147 MET A CA 1
ATOM 1066 C C . MET A 1 147 ? -0.883 -2.886 -2.377 1.00 79.00 147 MET A C 1
ATOM 1068 O O . MET A 1 147 ? -1.505 -2.873 -1.319 1.00 79.00 147 MET A O 1
ATOM 1072 N N . LEU A 1 148 ? -0.311 -4.000 -2.848 1.00 83.50 148 LEU A N 1
ATOM 1073 C CA . LEU A 1 148 ? -0.314 -5.272 -2.110 1.00 83.50 148 LEU A CA 1
ATOM 1074 C C . LEU A 1 148 ? 0.411 -5.149 -0.763 1.00 83.50 148 LEU A C 1
ATOM 1076 O O . LEU A 1 148 ? -0.066 -5.670 0.240 1.00 83.50 148 LEU A O 1
ATOM 1080 N N . ALA A 1 149 ? 1.527 -4.420 -0.720 1.00 80.00 149 ALA A N 1
ATOM 1081 C CA . ALA A 1 149 ? 2.229 -4.091 0.514 1.00 80.00 149 ALA A CA 1
ATOM 1082 C C . ALA A 1 149 ? 1.335 -3.271 1.457 1.00 80.00 149 ALA A C 1
ATOM 1084 O O . ALA A 1 149 ? 1.284 -3.579 2.644 1.00 80.00 149 ALA A O 1
ATOM 1085 N N . GLY A 1 150 ? 0.560 -2.319 0.923 1.00 65.00 150 GLY A N 1
ATOM 1086 C CA . GLY A 1 150 ? -0.485 -1.610 1.665 1.00 65.00 150 GLY A CA 1
ATOM 1087 C C . GLY A 1 150 ? -1.537 -2.551 2.261 1.00 65.00 150 GLY A C 1
ATOM 1088 O O . GLY A 1 150 ? -1.831 -2.449 3.444 1.00 65.00 150 GLY A O 1
ATOM 1089 N N . PHE A 1 151 ? -2.036 -3.534 1.503 1.00 68.69 151 PHE A N 1
ATOM 1090 C CA . PHE A 1 151 ? -2.988 -4.531 2.025 1.00 68.69 151 PHE A CA 1
ATOM 1091 C C . PHE A 1 151 ? -2.396 -5.445 3.104 1.00 68.69 151 PHE A C 1
ATOM 1093 O O . PHE A 1 151 ? -3.121 -5.911 3.980 1.00 68.69 151 PHE A O 1
ATOM 1100 N N . ILE A 1 152 ? -1.089 -5.706 3.061 1.00 77.31 152 ILE A N 1
ATOM 1101 C CA . ILE A 1 152 ? -0.406 -6.458 4.119 1.00 77.31 152 ILE A CA 1
ATOM 1102 C C . ILE A 1 152 ? -0.163 -5.582 5.345 1.00 77.31 152 ILE A C 1
ATOM 1104 O O . ILE A 1 152 ? -0.321 -6.064 6.466 1.00 77.31 152 ILE A O 1
ATOM 1108 N N . ASN A 1 153 ? 0.202 -4.309 5.157 1.00 70.50 153 ASN A N 1
ATOM 1109 C CA . ASN A 1 153 ? 0.282 -3.341 6.255 1.00 70.50 153 ASN A CA 1
ATOM 1110 C C . ASN A 1 153 ? -1.055 -3.272 6.995 1.00 70.50 153 ASN A C 1
ATOM 1112 O O . ASN A 1 153 ? -1.088 -3.320 8.222 1.00 70.50 153 ASN A O 1
ATOM 1116 N N . ALA A 1 154 ? -2.123 -3.283 6.199 1.00 52.78 154 ALA A N 1
ATOM 1117 C CA . ALA A 1 154 ? -3.501 -3.283 6.627 1.00 52.78 154 ALA A CA 1
ATOM 1118 C C . ALA A 1 154 ? -3.963 -4.597 7.296 1.00 52.78 154 ALA A C 1
ATOM 1120 O O . ALA A 1 154 ? -5.051 -4.705 7.836 1.00 52.78 154 ALA A O 1
ATOM 1121 N N . GLY A 1 155 ? -3.179 -5.676 7.231 1.00 54.38 155 GLY A N 1
ATOM 1122 C CA . GLY A 1 155 ? -3.603 -6.983 7.748 1.00 54.38 155 GLY A CA 1
ATOM 1123 C C . GLY A 1 155 ? -4.752 -7.644 6.969 1.00 54.38 155 GLY A C 1
ATOM 1124 O O . GLY A 1 155 ? -5.175 -8.740 7.329 1.00 54.38 155 GLY A O 1
ATOM 1125 N N . VAL A 1 156 ? -5.206 -7.038 5.867 1.00 55.78 156 VAL A N 1
ATOM 1126 C CA . VAL A 1 156 ? -6.210 -7.596 4.942 1.00 55.78 156 VAL A CA 1
ATOM 1127 C C . VAL A 1 156 ? -5.660 -8.822 4.204 1.00 55.78 156 VAL A C 1
ATOM 1129 O O . VAL A 1 156 ? -6.417 -9.693 3.771 1.00 55.78 156 VAL A O 1
ATOM 1132 N N . MET A 1 157 ? -4.336 -8.897 4.049 1.00 72.12 157 MET A N 1
ATOM 1133 C CA . MET A 1 157 ? -3.648 -9.949 3.309 1.00 72.12 157 MET A CA 1
ATOM 1134 C C . MET A 1 157 ? -2.377 -10.396 4.031 1.00 72.12 157 MET A C 1
ATOM 1136 O O . MET A 1 157 ? -1.613 -9.575 4.535 1.00 72.12 157 MET A O 1
ATOM 1140 N N . THR A 1 158 ? -2.100 -11.699 4.050 1.00 82.56 158 THR A N 1
ATOM 1141 C CA . THR A 1 158 ? -0.811 -12.206 4.541 1.00 82.56 158 THR A CA 1
ATOM 1142 C C . THR A 1 158 ? 0.252 -12.173 3.444 1.00 82.56 158 THR A C 1
ATOM 1144 O O . THR A 1 158 ? -0.051 -12.180 2.249 1.00 82.56 158 THR A O 1
ATOM 1147 N N . LEU A 1 159 ? 1.529 -12.202 3.837 1.00 85.75 159 LEU A N 1
ATOM 1148 C CA . LEU A 1 159 ? 2.641 -12.288 2.886 1.00 85.75 159 LEU A CA 1
ATOM 1149 C C . LEU A 1 159 ? 2.519 -13.512 1.964 1.00 85.75 159 LEU A C 1
ATOM 1151 O O . LEU A 1 159 ? 2.697 -13.383 0.757 1.00 85.75 159 LEU A O 1
ATOM 1155 N N . ASP A 1 160 ? 2.159 -14.676 2.514 1.00 86.19 160 ASP A N 1
ATOM 1156 C CA . ASP A 1 160 ? 1.989 -15.913 1.741 1.00 86.19 160 ASP A CA 1
ATOM 1157 C C . ASP A 1 160 ? 0.890 -15.796 0.681 1.00 86.19 160 ASP A C 1
ATOM 1159 O O . ASP A 1 160 ? 1.036 -16.308 -0.430 1.00 86.19 160 ASP A O 1
ATOM 1163 N N . GLN A 1 161 ? -0.199 -15.091 1.002 1.00 84.50 161 GLN A N 1
ATOM 1164 C CA . GLN A 1 161 ? -1.264 -14.816 0.043 1.00 84.50 161 GLN A CA 1
ATOM 1165 C C . GLN A 1 161 ? -0.787 -13.860 -1.059 1.00 84.50 161 GLN A C 1
ATOM 1167 O O . GLN A 1 161 ? -1.262 -13.957 -2.189 1.00 84.50 161 GLN A O 1
ATOM 1172 N N . ALA A 1 162 ? 0.137 -12.946 -0.752 1.00 89.25 162 ALA A N 1
ATOM 1173 C CA . ALA A 1 162 ? 0.611 -11.919 -1.675 1.00 89.25 162 ALA A CA 1
ATOM 1174 C C . ALA A 1 162 ? 1.662 -12.400 -2.683 1.00 89.25 162 ALA A C 1
ATOM 1176 O O . ALA A 1 162 ? 1.769 -11.801 -3.750 1.00 89.25 162 ALA A O 1
ATOM 1177 N N . ILE A 1 163 ? 2.396 -13.488 -2.412 1.00 93.06 163 ILE A N 1
ATOM 1178 C CA . ILE A 1 163 ? 3.464 -13.979 -3.307 1.00 93.06 163 ILE A CA 1
ATOM 1179 C C . ILE A 1 163 ? 2.959 -14.233 -4.734 1.00 93.06 163 ILE A C 1
ATOM 1181 O O . ILE A 1 163 ? 3.535 -13.726 -5.697 1.00 93.06 163 ILE A O 1
ATOM 1185 N N . ALA A 1 164 ? 1.868 -14.986 -4.888 1.00 93.69 164 ALA A N 1
ATOM 1186 C CA . ALA A 1 164 ? 1.341 -15.314 -6.212 1.00 93.69 164 ALA A CA 1
ATOM 1187 C C . ALA A 1 164 ? 0.853 -14.064 -6.985 1.00 93.69 164 ALA A C 1
ATOM 1189 O O . ALA A 1 164 ? 1.247 -13.901 -8.142 1.00 93.69 164 ALA A O 1
ATOM 1190 N N . PRO A 1 165 ? 0.095 -13.135 -6.370 1.00 92.69 165 PRO A N 1
ATOM 1191 C CA . PRO A 1 165 ? -0.193 -11.819 -6.943 1.00 92.69 165 PRO A CA 1
ATOM 1192 C C . PRO A 1 165 ? 1.031 -10.980 -7.302 1.00 92.69 165 PRO A C 1
ATOM 1194 O O . PRO A 1 165 ? 1.028 -10.347 -8.355 1.00 92.69 165 PRO A O 1
ATOM 1197 N N . ILE A 1 166 ? 2.088 -10.986 -6.485 1.00 94.75 166 ILE A N 1
ATOM 1198 C CA . ILE A 1 166 ? 3.342 -10.282 -6.796 1.00 94.75 166 ILE A CA 1
ATOM 1199 C C . ILE A 1 166 ? 3.973 -10.866 -8.067 1.00 94.75 166 ILE A C 1
ATOM 1201 O O . ILE A 1 166 ? 4.378 -10.111 -8.951 1.00 94.75 166 ILE A O 1
ATOM 1205 N N . PHE A 1 167 ? 4.024 -12.194 -8.207 1.00 95.25 167 PHE A N 1
ATOM 1206 C CA . PHE A 1 167 ? 4.578 -12.838 -9.405 1.00 95.25 167 PHE A CA 1
ATOM 1207 C C . PHE A 1 167 ? 3.724 -12.505 -10.634 1.00 95.25 167 PHE A C 1
ATOM 1209 O O . PHE A 1 167 ? 4.236 -12.023 -11.646 1.00 95.25 167 PHE A O 1
ATOM 1216 N N . GLY A 1 168 ? 2.402 -12.639 -10.501 1.00 94.38 168 GLY A N 1
ATOM 1217 C CA . GLY A 1 168 ? 1.444 -12.271 -11.537 1.00 94.38 168 GLY A CA 1
ATOM 1218 C C . GLY A 1 168 ? 1.562 -10.812 -11.977 1.00 94.38 168 GLY A C 1
ATOM 1219 O O . GLY A 1 168 ? 1.508 -10.539 -13.173 1.00 94.38 168 GLY A O 1
ATOM 1220 N N . ALA A 1 169 ? 1.788 -9.875 -11.050 1.00 93.25 169 ALA A N 1
ATOM 1221 C CA . ALA A 1 169 ? 1.917 -8.450 -11.358 1.00 93.25 169 ALA A CA 1
ATOM 1222 C C . ALA A 1 169 ? 3.059 -8.144 -12.332 1.00 93.25 169 ALA A C 1
ATOM 1224 O O . ALA A 1 169 ? 2.948 -7.228 -13.145 1.00 93.25 169 ALA A O 1
ATOM 1225 N N . ASN A 1 170 ? 4.132 -8.935 -12.300 1.00 94.31 170 ASN A N 1
ATOM 1226 C CA . ASN A 1 170 ? 5.231 -8.799 -13.249 1.00 94.31 170 ASN A CA 1
ATOM 1227 C C . ASN A 1 170 ? 4.860 -9.324 -14.643 1.00 94.31 170 ASN A C 1
ATOM 1229 O O . ASN A 1 170 ? 5.210 -8.678 -15.627 1.00 94.31 170 ASN A O 1
ATOM 1233 N N . ILE A 1 171 ? 4.071 -10.403 -14.734 1.00 95.62 171 ILE A N 1
ATOM 1234 C CA . ILE A 1 171 ? 3.475 -10.862 -16.004 1.00 95.62 171 ILE A CA 1
ATOM 1235 C C . ILE A 1 171 ? 2.544 -9.781 -16.576 1.00 95.62 171 ILE A C 1
ATOM 1237 O O . ILE A 1 171 ? 2.570 -9.490 -17.766 1.00 95.62 171 ILE A O 1
ATOM 1241 N N . GLY A 1 172 ? 1.748 -9.134 -15.723 1.00 91.56 172 GLY A N 1
ATOM 1242 C CA . GLY A 1 172 ? 0.825 -8.077 -16.137 1.00 91.56 172 GLY A CA 1
ATOM 1243 C C . GLY A 1 172 ? 1.506 -6.922 -16.871 1.00 91.56 172 GLY A C 1
ATOM 1244 O O . GLY A 1 172 ? 1.035 -6.493 -17.922 1.00 91.56 172 GLY A O 1
ATOM 1245 N N . THR A 1 173 ? 2.652 -6.457 -16.366 1.00 89.38 173 THR A N 1
ATOM 1246 C CA . THR A 1 173 ? 3.432 -5.387 -17.011 1.00 89.38 173 THR A CA 1
ATOM 1247 C C . THR A 1 173 ? 3.885 -5.761 -18.427 1.00 89.38 173 THR A C 1
ATOM 1249 O O . THR A 1 173 ? 4.022 -4.881 -19.280 1.00 89.38 173 THR A O 1
ATOM 1252 N N . THR A 1 174 ? 4.105 -7.050 -18.717 1.00 93.38 174 THR A N 1
ATOM 1253 C CA . THR A 1 174 ? 4.548 -7.481 -20.051 1.00 93.38 174 THR A CA 1
ATOM 1254 C C . THR A 1 174 ? 3.445 -7.312 -21.088 1.00 93.38 174 THR A C 1
ATOM 1256 O O . THR A 1 174 ? 3.745 -6.944 -22.220 1.00 93.38 174 THR A O 1
ATOM 1259 N N . LEU A 1 175 ? 2.174 -7.475 -20.701 1.00 90.25 175 LEU A N 1
ATOM 1260 C CA . LEU A 1 175 ? 1.025 -7.252 -21.585 1.00 90.25 175 LEU A CA 1
ATOM 1261 C C . LEU A 1 175 ? 0.979 -5.805 -22.093 1.00 90.25 175 LEU A C 1
ATOM 1263 O O . LEU A 1 175 ? 0.733 -5.578 -23.276 1.00 90.25 175 LEU A O 1
ATOM 1267 N N . SER A 1 176 ? 1.300 -4.831 -21.236 1.00 84.06 176 SER A N 1
ATOM 1268 C CA . SER A 1 176 ? 1.403 -3.425 -21.641 1.00 84.06 176 SER A CA 1
ATOM 1269 C C . SER A 1 176 ? 2.497 -3.231 -22.689 1.00 84.06 176 SER A C 1
ATOM 1271 O O . SER A 1 176 ? 2.270 -2.553 -23.682 1.00 84.06 176 SER A O 1
ATOM 1273 N N . MET A 1 177 ? 3.665 -3.857 -22.516 1.00 86.44 177 MET A N 1
ATOM 1274 C CA . MET A 1 177 ? 4.767 -3.759 -23.485 1.00 86.44 177 MET A CA 1
ATOM 1275 C C . MET A 1 177 ? 4.496 -4.521 -24.783 1.00 86.44 177 MET A C 1
ATOM 1277 O O . MET A 1 177 ? 4.959 -4.097 -25.839 1.00 86.44 177 MET A O 1
ATOM 1281 N N . GLN A 1 178 ? 3.707 -5.595 -24.731 1.00 90.19 178 GLN A N 1
ATOM 1282 C CA . GLN A 1 178 ? 3.248 -6.279 -25.935 1.00 90.19 178 GLN A CA 1
ATOM 1283 C C . GLN A 1 178 ? 2.342 -5.380 -26.774 1.00 90.19 178 GLN A C 1
ATOM 1285 O O . GLN A 1 178 ? 2.542 -5.292 -27.977 1.00 90.19 178 GLN A O 1
ATOM 1290 N N . LEU A 1 179 ? 1.421 -4.632 -26.156 1.00 82.38 179 LEU A N 1
ATOM 1291 C CA . LEU A 1 179 ? 0.604 -3.652 -26.884 1.00 82.38 179 LEU A CA 1
ATOM 1292 C C . LEU A 1 179 ? 1.460 -2.600 -27.608 1.00 82.38 179 LEU A C 1
ATOM 1294 O O . LEU A 1 179 ? 1.141 -2.212 -28.729 1.00 82.38 179 LEU A O 1
ATOM 1298 N N . VAL A 1 180 ? 2.567 -2.172 -26.994 1.00 81.19 180 VAL A N 1
ATOM 1299 C CA . VAL A 1 180 ? 3.495 -1.200 -27.595 1.00 81.19 180 VAL A CA 1
ATOM 1300 C C . VAL A 1 180 ? 4.292 -1.800 -28.765 1.00 81.19 180 VAL A C 1
ATOM 1302 O O . VAL A 1 180 ? 4.610 -1.093 -29.720 1.00 81.19 180 VAL A O 1
ATOM 1305 N N . SER A 1 181 ? 4.600 -3.100 -28.732 1.00 84.88 181 SER A N 1
ATOM 1306 C CA . SER A 1 181 ? 5.479 -3.748 -29.717 1.00 84.88 181 SER A CA 1
ATOM 1307 C C . SER A 1 181 ? 4.831 -3.998 -31.084 1.00 84.88 181 SER A C 1
ATOM 1309 O O . SER A 1 181 ? 5.547 -4.210 -32.061 1.00 84.88 181 SER A O 1
ATOM 1311 N N . PHE A 1 182 ? 3.501 -3.913 -31.198 1.00 77.94 182 PHE A N 1
ATOM 1312 C CA . PHE A 1 182 ? 2.746 -4.208 -32.428 1.00 77.94 182 PHE A CA 1
ATOM 1313 C C . PHE A 1 182 ? 2.932 -3.202 -33.586 1.00 77.94 182 PHE A C 1
ATOM 1315 O O . PHE A 1 182 ? 2.135 -3.195 -34.518 1.00 77.94 182 PHE A O 1
ATOM 1322 N N . ARG A 1 183 ? 3.975 -2.359 -33.566 1.00 66.12 183 ARG A N 1
ATOM 1323 C CA . ARG A 1 183 ? 4.274 -1.346 -34.602 1.00 66.12 183 ARG A CA 1
ATOM 1324 C C . ARG A 1 183 ? 3.057 -0.482 -34.978 1.00 66.12 183 ARG A C 1
ATOM 1326 O O . ARG A 1 183 ? 2.936 -0.019 -36.102 1.00 66.12 183 ARG A O 1
ATOM 1333 N N . ILE A 1 184 ? 2.191 -0.182 -34.007 1.00 62.06 184 ILE A N 1
ATOM 1334 C CA . ILE A 1 184 ? 0.992 0.663 -34.185 1.00 62.06 184 ILE A CA 1
ATOM 1335 C C . ILE A 1 184 ? 1.374 2.164 -34.245 1.00 62.06 184 ILE A C 1
ATOM 1337 O O . ILE A 1 184 ? 0.522 3.045 -34.203 1.00 62.06 184 ILE A O 1
ATOM 1341 N N . ALA A 1 185 ? 2.670 2.481 -34.366 1.00 58.72 185 ALA A N 1
ATOM 1342 C CA . ALA A 1 185 ? 3.182 3.850 -34.379 1.00 58.72 185 ALA A CA 1
ATOM 1343 C C . ALA A 1 185 ? 2.538 4.711 -35.479 1.00 58.72 185 ALA A C 1
ATOM 1345 O O . ALA A 1 185 ? 2.251 5.882 -35.236 1.00 58.72 185 ALA A O 1
ATOM 1346 N N . ASP A 1 186 ? 2.217 4.106 -36.625 1.00 66.44 186 ASP A N 1
ATOM 1347 C CA . ASP A 1 186 ? 1.586 4.780 -37.769 1.00 66.44 186 ASP A CA 1
ATOM 1348 C C . ASP A 1 186 ? 0.139 5.219 -37.474 1.00 66.44 186 ASP A C 1
ATOM 1350 O O . ASP A 1 186 ? -0.400 6.112 -38.121 1.00 66.44 186 ASP A O 1
ATOM 1354 N N . TYR A 1 187 ? -0.483 4.640 -36.444 1.00 71.75 187 TYR A N 1
ATOM 1355 C CA . TYR A 1 187 ? -1.857 4.929 -36.035 1.00 71.75 187 TYR A CA 1
ATOM 1356 C C . TYR A 1 187 ? -1.931 5.796 -34.774 1.00 71.75 187 TYR A C 1
ATOM 1358 O O . TYR A 1 187 ? -3.016 5.957 -34.213 1.00 71.75 187 TYR A O 1
ATOM 1366 N N . CYS A 1 188 ? -0.817 6.376 -34.310 1.00 85.06 188 CYS A N 1
ATOM 1367 C CA . CYS A 1 188 ? -0.810 7.188 -33.090 1.00 85.06 188 CYS A CA 1
ATOM 1368 C C . CYS A 1 188 ? -1.778 8.382 -33.181 1.00 85.06 188 CYS A C 1
ATOM 1370 O O . CYS A 1 188 ? -2.570 8.600 -32.264 1.00 85.06 188 CYS A O 1
ATOM 1372 N N . TRP A 1 189 ? -1.806 9.082 -34.320 1.00 89.00 189 TRP A N 1
ATOM 1373 C CA . TRP A 1 189 ? -2.731 10.192 -34.576 1.00 89.00 189 TRP A CA 1
ATOM 1374 C C . TRP A 1 189 ? -4.191 9.743 -34.659 1.00 89.00 189 TRP A C 1
ATOM 1376 O O . TRP A 1 189 ? -5.070 10.409 -34.115 1.00 89.00 189 TRP A O 1
ATOM 1386 N N . VAL A 1 190 ? -4.449 8.585 -35.275 1.00 88.62 190 VAL A N 1
ATOM 1387 C CA . VAL A 1 190 ? -5.794 7.992 -35.360 1.00 88.62 190 VAL A CA 1
ATOM 1388 C C . VAL A 1 190 ? -6.300 7.615 -33.967 1.00 88.62 190 VAL A C 1
ATOM 1390 O O . VAL A 1 190 ? -7.439 7.923 -33.624 1.00 88.62 190 VAL A O 1
ATOM 1393 N N . ALA A 1 191 ? -5.447 7.015 -33.134 1.00 89.12 191 ALA A N 1
ATOM 1394 C CA . ALA A 1 191 ? -5.777 6.676 -31.754 1.00 89.12 191 ALA A CA 1
ATOM 1395 C C . ALA A 1 191 ? -6.085 7.928 -30.912 1.00 89.12 191 ALA A C 1
ATOM 1397 O O . ALA A 1 191 ? -7.081 7.941 -30.190 1.00 89.12 191 ALA A O 1
ATOM 1398 N N . ILE A 1 192 ? -5.295 9.002 -31.042 1.00 92.62 192 ILE A N 1
ATOM 1399 C CA . ILE A 1 192 ? -5.571 10.277 -30.354 1.00 92.62 192 ILE A CA 1
ATOM 1400 C C . ILE A 1 192 ? -6.903 10.867 -30.829 1.00 92.62 192 ILE A C 1
ATOM 1402 O O . ILE A 1 192 ? -7.740 11.216 -29.998 1.00 92.62 192 ILE A O 1
ATOM 1406 N N . GLY A 1 193 ? -7.122 10.946 -32.145 1.00 93.19 193 GLY A N 1
ATOM 1407 C CA . GLY A 1 193 ? -8.326 11.539 -32.729 1.00 93.19 193 GLY A CA 1
ATOM 1408 C C . GLY A 1 193 ? -9.602 10.788 -32.348 1.00 93.19 193 GLY A C 1
ATOM 1409 O O . GLY A 1 193 ? -10.536 11.385 -31.817 1.00 93.19 193 GLY A O 1
ATOM 1410 N N . ILE A 1 194 ? -9.631 9.467 -32.550 1.00 93.38 194 ILE A N 1
ATOM 1411 C CA . ILE A 1 194 ? -10.780 8.631 -32.169 1.00 93.38 194 ILE A CA 1
ATOM 1412 C C . ILE A 1 194 ? -10.962 8.634 -30.651 1.00 93.38 194 ILE A C 1
ATOM 1414 O O . ILE A 1 194 ? -12.088 8.744 -30.175 1.00 93.38 194 ILE A O 1
ATOM 1418 N N . GLY A 1 195 ? -9.875 8.545 -29.881 1.00 94.06 195 GLY A N 1
ATOM 1419 C CA . GLY A 1 195 ? -9.938 8.548 -28.423 1.00 94.06 195 GLY A CA 1
ATOM 1420 C C . GLY A 1 195 ? -10.557 9.831 -27.873 1.00 94.06 195 GLY A C 1
ATOM 1421 O O . GLY A 1 195 ? -11.423 9.763 -27.004 1.00 94.06 195 GLY A O 1
ATOM 1422 N N . PHE A 1 196 ? -10.181 10.983 -28.438 1.00 95.12 196 PHE A N 1
ATOM 1423 C CA . PHE A 1 196 ? -10.775 12.279 -28.115 1.00 95.12 196 PHE A CA 1
ATOM 1424 C C . PHE A 1 196 ? -12.250 12.359 -28.504 1.00 95.12 196 PHE A C 1
ATOM 1426 O O . PHE A 1 196 ? -13.057 12.802 -27.695 1.00 95.12 196 PHE A O 1
ATOM 1433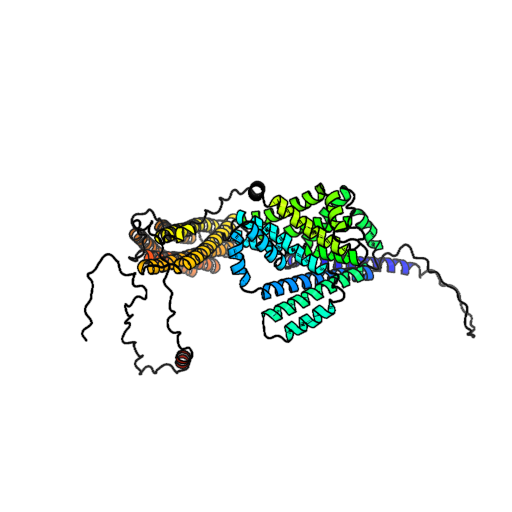 N N . LEU A 1 197 ? -12.630 11.886 -29.695 1.00 95.19 197 LEU A N 1
ATOM 1434 C CA . LEU A 1 197 ? -14.038 11.862 -30.105 1.00 95.19 197 LEU A CA 1
ATOM 1435 C C . LEU A 1 197 ? -14.885 10.978 -29.181 1.00 95.19 197 LEU A C 1
ATOM 1437 O O . LEU A 1 197 ? -15.965 11.388 -28.767 1.00 95.19 197 LEU A O 1
ATOM 1441 N N . VAL A 1 198 ? -14.395 9.791 -28.817 1.00 93.81 198 VAL A N 1
ATOM 1442 C CA . VAL A 1 198 ? -15.095 8.885 -27.893 1.00 93.81 198 VAL A CA 1
ATOM 1443 C C . VAL A 1 198 ? -15.241 9.515 -26.505 1.00 93.81 198 VAL A C 1
ATOM 1445 O O . VAL A 1 198 ? -16.323 9.427 -25.924 1.00 93.81 198 VAL A O 1
ATOM 1448 N N . ASP A 1 199 ? -14.194 10.165 -25.986 1.00 91.44 199 ASP A N 1
ATOM 1449 C CA . ASP A 1 199 ? -14.235 10.854 -24.689 1.00 91.44 199 ASP A CA 1
ATOM 1450 C C . ASP A 1 199 ? -15.160 12.087 -24.706 1.00 91.44 199 ASP A C 1
ATOM 1452 O O . ASP A 1 199 ? -15.967 12.281 -23.801 1.00 91.44 199 ASP A O 1
ATOM 1456 N N . ALA A 1 200 ? -15.127 12.893 -25.766 1.00 90.81 200 ALA A N 1
ATOM 1457 C CA . ALA A 1 200 ? -15.917 14.120 -25.846 1.00 90.81 200 ALA A CA 1
ATOM 1458 C C . ALA A 1 200 ? -17.407 13.882 -26.152 1.00 90.81 200 ALA A C 1
ATOM 1460 O O . ALA A 1 200 ? -18.258 14.623 -25.664 1.00 90.81 200 ALA A O 1
ATOM 1461 N N . LEU A 1 201 ? -17.736 12.877 -26.973 1.00 92.75 201 LEU A N 1
ATOM 1462 C CA . LEU A 1 201 ? -19.091 12.693 -27.514 1.00 92.75 201 LEU A CA 1
ATOM 1463 C C . LEU A 1 201 ? -19.938 11.672 -26.744 1.00 92.75 201 LEU A C 1
ATOM 1465 O O . LEU A 1 201 ? -21.151 11.613 -26.951 1.00 92.75 201 LEU A O 1
ATOM 1469 N N . THR A 1 202 ? -19.338 10.856 -25.871 1.00 92.12 202 THR A N 1
ATOM 1470 C CA . THR A 1 202 ? -20.066 9.762 -25.210 1.00 92.12 202 THR A CA 1
ATOM 1471 C C . THR A 1 202 ? -20.508 10.137 -23.790 1.00 92.12 202 THR A C 1
ATOM 1473 O O . THR A 1 202 ? -19.665 10.447 -22.950 1.00 92.12 202 THR A O 1
ATOM 1476 N N . PRO A 1 203 ? -21.805 10.014 -23.438 1.00 84.50 203 PRO A N 1
ATOM 1477 C CA . PRO A 1 203 ? -22.287 10.315 -22.084 1.00 84.50 203 PRO A CA 1
ATOM 1478 C C . PRO A 1 203 ? -21.942 9.223 -21.055 1.00 84.50 203 PRO A C 1
ATOM 1480 O O . PRO A 1 203 ? -22.010 9.444 -19.848 1.00 84.50 203 PRO A O 1
ATOM 1483 N N . SER A 1 204 ? -21.581 8.021 -21.512 1.00 89.50 204 SER A N 1
ATOM 1484 C CA . SER A 1 204 ? -21.228 6.898 -20.642 1.00 89.50 204 SER A CA 1
ATOM 1485 C C . SER A 1 204 ? -19.806 7.033 -20.095 1.00 89.50 204 SER A C 1
ATOM 1487 O O . SER A 1 204 ? -18.839 6.999 -20.857 1.00 89.50 204 SER A O 1
ATOM 1489 N N . GLU A 1 205 ? -19.677 7.069 -18.765 1.00 87.75 205 GLU A N 1
ATOM 1490 C CA . GLU A 1 205 ? -18.386 7.140 -18.068 1.00 87.75 205 GLU A CA 1
ATOM 1491 C C . GLU A 1 205 ? -17.421 6.036 -18.525 1.00 87.75 205 GLU A C 1
ATOM 1493 O O . GLU A 1 205 ? -16.257 6.302 -18.796 1.00 87.75 205 GLU A O 1
ATOM 1498 N N . ARG A 1 206 ? -17.897 4.795 -18.696 1.00 87.31 206 ARG A N 1
ATOM 1499 C CA . ARG A 1 206 ? -17.042 3.672 -19.117 1.00 87.31 206 ARG A CA 1
ATOM 1500 C C . ARG A 1 206 ? -16.412 3.903 -20.492 1.00 87.31 206 ARG A C 1
ATOM 1502 O O . ARG A 1 206 ? -15.235 3.604 -20.674 1.00 87.31 206 ARG A O 1
ATOM 1509 N N . TRP A 1 207 ? -17.187 4.406 -21.450 1.00 90.75 207 TRP A N 1
ATOM 1510 C CA . TRP A 1 207 ? -16.701 4.684 -22.802 1.00 90.75 207 TRP A CA 1
ATOM 1511 C C . TRP A 1 207 ? -15.788 5.902 -22.836 1.00 90.75 207 TRP A C 1
ATOM 1513 O O . TRP A 1 207 ? -14.754 5.842 -23.491 1.00 90.75 207 TRP A O 1
ATOM 1523 N N . ARG A 1 208 ? -16.092 6.938 -22.047 1.00 91.50 208 ARG A N 1
ATOM 1524 C CA . ARG A 1 208 ? -15.181 8.066 -21.818 1.00 91.50 208 ARG A CA 1
ATOM 1525 C C . ARG A 1 208 ? -13.804 7.608 -21.349 1.00 91.50 208 ARG A C 1
ATOM 1527 O O . ARG A 1 208 ? -12.787 7.919 -21.959 1.00 91.50 208 ARG A O 1
ATOM 1534 N N . GLN A 1 209 ? -13.776 6.730 -20.350 1.00 92.25 209 GLN A N 1
ATOM 1535 C CA . GLN A 1 209 ? -12.533 6.139 -19.856 1.00 92.25 209 GLN A CA 1
ATOM 1536 C C . GLN A 1 209 ? -11.833 5.243 -20.904 1.00 92.25 209 GLN A C 1
ATOM 1538 O O . GLN A 1 209 ? -10.608 5.172 -20.942 1.00 92.25 209 GLN A O 1
ATOM 1543 N N . LEU A 1 210 ? -12.560 4.589 -21.814 1.00 90.19 210 LEU A N 1
ATOM 1544 C CA . LEU A 1 210 ? -11.931 3.896 -22.950 1.00 90.19 210 LEU A CA 1
ATOM 1545 C C . LEU A 1 210 ? -11.355 4.876 -23.991 1.00 90.19 210 LEU A C 1
ATOM 1547 O O . LEU A 1 210 ? -10.278 4.616 -24.525 1.00 90.19 210 LEU A O 1
ATOM 1551 N N . GLY A 1 211 ? -12.009 6.016 -24.229 1.00 92.25 211 GLY A N 1
ATOM 1552 C CA . GLY A 1 211 ? -11.485 7.111 -25.053 1.00 92.25 211 GLY A CA 1
ATOM 1553 C C . GLY A 1 211 ? -10.195 7.697 -24.474 1.00 92.25 211 GLY A C 1
ATOM 1554 O O . GLY A 1 211 ? -9.175 7.753 -25.161 1.00 92.25 211 GLY A O 1
ATOM 1555 N N . GLY A 1 212 ? -10.187 7.994 -23.170 1.00 92.50 212 GLY A N 1
ATOM 1556 C CA . GLY A 1 212 ? -8.987 8.387 -22.424 1.00 92.50 212 GLY A CA 1
ATOM 1557 C C . GLY A 1 212 ? -7.865 7.346 -22.493 1.00 92.50 212 GLY A C 1
ATOM 1558 O O . GLY A 1 212 ? -6.686 7.701 -22.602 1.00 92.50 212 GLY A O 1
ATOM 1559 N N . ALA A 1 213 ? -8.216 6.054 -22.503 1.00 90.06 213 ALA A N 1
ATOM 1560 C CA . ALA A 1 213 ? -7.239 4.987 -22.671 1.00 90.06 213 ALA A CA 1
ATOM 1561 C C . ALA A 1 213 ? -6.580 5.025 -24.057 1.00 90.06 213 ALA A C 1
ATOM 1563 O O . ALA A 1 213 ? -5.362 4.880 -24.158 1.00 90.06 213 ALA A O 1
ATOM 1564 N N . LEU A 1 214 ? -7.374 5.272 -25.102 1.00 90.94 214 LEU A N 1
ATOM 1565 C CA . LEU A 1 214 ? -6.921 5.344 -26.488 1.00 90.94 214 LEU A CA 1
ATOM 1566 C C . LEU A 1 214 ? -6.085 6.607 -26.772 1.00 90.94 214 LEU A C 1
ATOM 1568 O O . LEU A 1 214 ? -5.077 6.522 -27.470 1.00 90.94 214 LEU A O 1
ATOM 1572 N N . ILE A 1 215 ? -6.420 7.748 -26.156 1.00 93.19 215 ILE A N 1
ATOM 1573 C CA . ILE A 1 215 ? -5.573 8.956 -26.179 1.00 93.19 215 ILE A CA 1
ATOM 1574 C C . ILE A 1 215 ? -4.216 8.657 -25.541 1.00 93.19 215 ILE A C 1
ATOM 1576 O O . ILE A 1 215 ? -3.174 8.935 -26.133 1.00 93.19 215 ILE A O 1
ATOM 1580 N N . GLY A 1 216 ? -4.215 8.068 -24.339 1.00 90.56 216 GLY A N 1
ATOM 1581 C CA . GLY A 1 216 ? -2.981 7.680 -23.657 1.00 90.56 216 GLY A CA 1
ATOM 1582 C C . GLY A 1 216 ? -2.145 6.709 -24.491 1.00 90.56 216 GLY A C 1
ATOM 1583 O O . GLY A 1 216 ? -0.926 6.861 -24.581 1.00 90.56 216 GLY A O 1
ATOM 1584 N N . PHE A 1 217 ? -2.815 5.767 -25.162 1.00 88.06 217 PHE A N 1
ATOM 1585 C CA . PHE A 1 217 ? -2.196 4.873 -26.128 1.00 88.06 217 PHE A CA 1
ATOM 1586 C C . PHE A 1 217 ? -1.525 5.647 -27.268 1.00 88.06 217 PHE A C 1
ATOM 1588 O O . PHE A 1 217 ? -0.346 5.456 -27.506 1.00 88.06 217 PHE A O 1
ATOM 1595 N N . GLY A 1 218 ? -2.198 6.583 -27.936 1.00 90.31 218 GLY A N 1
ATOM 1596 C CA . GLY A 1 218 ? -1.565 7.351 -29.013 1.00 90.31 218 GLY A CA 1
ATOM 1597 C C . GLY A 1 218 ? -0.409 8.257 -28.550 1.00 90.31 218 GLY A C 1
ATOM 1598 O O . GLY A 1 218 ? 0.628 8.316 -29.213 1.00 90.31 218 GLY A O 1
ATOM 1599 N N . LEU A 1 219 ? -0.525 8.888 -27.374 1.00 91.75 219 LEU A N 1
ATOM 1600 C CA . LEU A 1 219 ? 0.536 9.730 -26.799 1.00 91.75 219 LEU A CA 1
ATOM 1601 C C . LEU A 1 219 ? 1.823 8.954 -26.500 1.00 91.75 219 LEU A C 1
ATOM 1603 O O . LEU A 1 219 ? 2.912 9.518 -26.631 1.00 91.75 219 LEU A O 1
ATOM 1607 N N . LEU A 1 220 ? 1.728 7.668 -26.134 1.00 88.12 220 LEU A N 1
ATOM 1608 C CA . LEU A 1 220 ? 2.931 6.872 -25.897 1.00 88.12 220 LEU A CA 1
ATOM 1609 C C . LEU A 1 220 ? 3.732 6.666 -27.192 1.00 88.12 220 LEU A C 1
ATOM 1611 O O . LEU A 1 220 ? 4.946 6.841 -27.194 1.00 88.12 220 LEU A O 1
ATOM 1615 N N . PHE A 1 221 ? 3.068 6.377 -28.314 1.00 87.31 221 PHE A N 1
ATOM 1616 C CA . PHE A 1 221 ? 3.744 6.222 -29.604 1.00 87.31 221 PHE A CA 1
ATOM 1617 C C . PHE A 1 221 ? 4.311 7.545 -30.101 1.00 87.31 221 PHE A C 1
ATOM 1619 O O . PHE A 1 221 ? 5.439 7.556 -30.585 1.00 87.31 221 PHE A O 1
ATOM 1626 N N . LEU A 1 222 ? 3.587 8.652 -29.910 1.00 90.12 222 LEU A N 1
ATOM 1627 C CA . LEU A 1 222 ? 4.101 9.988 -30.212 1.00 90.12 222 LEU A CA 1
ATOM 1628 C C . LEU A 1 222 ? 5.385 10.290 -29.421 1.00 90.12 222 LEU A C 1
ATOM 1630 O O . LEU A 1 222 ? 6.346 10.830 -29.969 1.00 90.12 222 LEU A O 1
ATOM 1634 N N . GLY A 1 223 ? 5.431 9.891 -28.147 1.00 90.19 223 GLY A N 1
ATOM 1635 C CA . GLY A 1 223 ? 6.629 9.994 -27.319 1.00 90.19 223 GLY A CA 1
ATOM 1636 C C . GLY A 1 223 ? 7.805 9.175 -27.859 1.00 90.19 223 GLY A C 1
ATOM 1637 O O . GLY A 1 223 ? 8.908 9.706 -27.983 1.00 90.19 223 GLY A O 1
ATOM 1638 N N . MET A 1 224 ? 7.574 7.910 -28.240 1.00 87.56 224 MET A N 1
ATOM 1639 C CA . MET A 1 224 ? 8.612 7.071 -28.865 1.00 87.56 224 MET A CA 1
ATOM 1640 C C . MET A 1 224 ? 9.106 7.651 -30.189 1.00 87.56 224 MET A C 1
ATOM 1642 O O . MET A 1 224 ? 10.307 7.622 -30.442 1.00 87.56 224 MET A O 1
ATOM 1646 N N . GLU A 1 225 ? 8.199 8.176 -31.017 1.00 88.62 225 GLU A N 1
ATOM 1647 C CA . GLU A 1 225 ? 8.550 8.805 -32.291 1.00 88.62 225 GLU A CA 1
ATOM 1648 C C . GLU A 1 225 ? 9.443 10.018 -32.067 1.00 88.62 225 GLU A C 1
ATOM 1650 O O . GLU A 1 225 ? 10.506 10.107 -32.666 1.00 88.62 225 GLU A O 1
ATOM 1655 N N . THR A 1 226 ? 9.065 10.885 -31.126 1.00 90.94 226 THR A N 1
ATOM 1656 C CA . THR A 1 226 ? 9.828 12.089 -30.771 1.00 90.94 226 THR A CA 1
ATOM 1657 C C . THR A 1 226 ? 11.240 11.742 -30.284 1.00 90.94 226 THR A C 1
ATOM 1659 O O . THR A 1 226 ? 12.209 12.397 -30.666 1.00 90.94 226 THR A O 1
ATOM 1662 N N . ILE A 1 227 ? 11.381 10.691 -29.465 1.00 90.12 227 ILE A N 1
ATOM 1663 C CA . ILE A 1 227 ? 12.696 10.195 -29.028 1.00 90.12 227 ILE A CA 1
ATOM 1664 C C . ILE A 1 227 ? 13.485 9.658 -30.229 1.00 90.12 227 ILE A C 1
ATOM 1666 O O . ILE A 1 227 ? 14.651 10.005 -30.412 1.00 90.12 227 ILE A O 1
ATOM 1670 N N . SER A 1 228 ? 12.856 8.813 -31.048 1.00 88.19 228 SER A N 1
ATOM 1671 C CA . SER A 1 228 ? 13.501 8.156 -32.184 1.00 88.19 228 SER A CA 1
ATOM 1672 C C . SER A 1 228 ? 13.987 9.165 -33.226 1.00 88.19 228 SER A C 1
ATOM 1674 O O . SER A 1 228 ? 15.134 9.084 -33.661 1.00 88.19 228 SER A O 1
ATOM 1676 N N . SER A 1 229 ? 13.150 10.136 -33.597 1.00 88.81 229 SER A N 1
ATOM 1677 C CA . SER A 1 229 ? 13.476 11.173 -34.579 1.00 88.81 229 SER A CA 1
ATOM 1678 C C . SER A 1 229 ? 14.583 12.107 -34.095 1.00 88.81 229 SER A C 1
ATOM 1680 O O . SER A 1 229 ? 15.390 12.552 -34.903 1.00 88.81 229 SER A O 1
ATOM 1682 N N . GLY A 1 230 ? 14.641 12.389 -32.788 1.00 87.31 230 GLY A N 1
ATOM 1683 C CA . GLY A 1 230 ? 15.707 13.201 -32.201 1.00 87.31 230 GLY A CA 1
ATOM 1684 C C . GLY A 1 230 ? 17.047 12.467 -32.144 1.00 87.31 230 GLY A C 1
ATOM 1685 O O . GLY A 1 230 ? 18.088 13.055 -32.414 1.00 87.31 230 GLY A O 1
ATOM 1686 N N . ILE A 1 231 ? 17.040 11.166 -31.836 1.00 87.56 231 ILE A N 1
ATOM 1687 C CA . ILE A 1 231 ? 18.270 10.373 -31.685 1.00 87.56 231 ILE A CA 1
ATOM 1688 C C . ILE A 1 231 ? 18.828 9.886 -33.034 1.00 87.56 231 ILE A C 1
ATOM 1690 O O . ILE A 1 231 ? 20.045 9.776 -33.189 1.00 87.56 231 ILE A O 1
ATOM 1694 N N . ALA A 1 232 ? 17.975 9.590 -34.019 1.00 86.56 232 ALA A N 1
ATOM 1695 C CA . ALA A 1 232 ? 18.386 8.987 -35.290 1.00 86.56 232 ALA A CA 1
ATOM 1696 C C . ALA A 1 232 ? 19.458 9.768 -36.091 1.00 86.56 232 ALA A C 1
ATOM 1698 O O . ALA A 1 232 ? 20.284 9.109 -36.720 1.00 86.56 232 ALA A O 1
ATOM 1699 N N . PRO A 1 233 ? 19.522 11.112 -36.077 1.00 85.50 233 PRO A N 1
ATOM 1700 C CA . PRO A 1 233 ? 20.607 11.867 -36.718 1.00 85.50 233 PRO A CA 1
ATOM 1701 C C . PRO A 1 233 ? 21.946 11.810 -35.964 1.00 85.50 233 PRO A C 1
ATOM 1703 O O . PRO A 1 233 ? 22.975 12.209 -36.499 1.00 85.50 233 PRO A O 1
ATOM 1706 N N . HIS A 1 234 ? 21.948 11.334 -34.716 1.00 83.88 234 HIS A N 1
ATOM 1707 C CA . HIS A 1 234 ? 23.060 11.458 -33.769 1.00 83.88 234 HIS A CA 1
ATOM 1708 C C . HIS A 1 234 ? 23.574 10.103 -33.250 1.00 83.88 234 HIS A C 1
ATOM 1710 O O . HIS A 1 234 ? 24.189 10.031 -32.185 1.00 83.88 234 HIS A O 1
ATOM 1716 N N . LYS A 1 235 ? 23.335 9.012 -33.990 1.00 79.88 235 LYS A N 1
ATOM 1717 C CA . LYS A 1 235 ? 23.674 7.634 -33.570 1.00 79.88 235 LYS A CA 1
ATOM 1718 C C . LYS A 1 235 ? 25.155 7.455 -33.235 1.00 79.88 235 LYS A C 1
ATOM 1720 O O . LYS A 1 235 ? 25.471 6.798 -32.247 1.00 79.88 235 LYS A O 1
ATOM 1725 N N . THR A 1 236 ? 26.035 8.081 -34.015 1.00 78.38 236 THR A N 1
ATOM 1726 C CA . THR A 1 236 ? 27.498 7.991 -33.876 1.00 78.38 236 THR A CA 1
ATOM 1727 C C . THR A 1 236 ? 27.998 8.495 -32.521 1.00 78.38 236 THR A C 1
ATOM 1729 O O . THR A 1 236 ? 28.967 7.973 -31.984 1.00 78.38 236 THR A O 1
ATOM 1732 N N . LEU A 1 237 ? 27.293 9.446 -31.897 1.00 76.94 237 LEU A N 1
ATOM 1733 C CA . LEU A 1 237 ? 27.634 9.945 -30.558 1.00 76.94 237 LEU A CA 1
ATOM 1734 C C . LEU A 1 237 ? 27.351 8.926 -29.452 1.00 76.94 237 LEU A C 1
ATOM 1736 O O . LEU A 1 237 ? 27.958 8.980 -28.383 1.00 76.94 237 LEU A O 1
ATOM 1740 N N . LEU A 1 238 ? 26.413 8.008 -29.689 1.00 74.69 238 LEU A N 1
ATOM 1741 C CA . LEU A 1 238 ? 26.024 6.989 -28.721 1.00 74.69 238 LEU A CA 1
ATOM 1742 C C . LEU A 1 238 ? 26.862 5.710 -28.860 1.00 74.69 238 LEU A C 1
ATOM 1744 O O . LEU A 1 238 ? 26.945 4.950 -27.898 1.00 74.69 238 LEU A O 1
ATOM 1748 N N . GLU A 1 239 ? 27.534 5.487 -29.995 1.00 73.00 239 GLU A N 1
ATOM 1749 C CA . GLU A 1 239 ? 28.342 4.285 -30.270 1.00 73.00 239 GLU A CA 1
ATOM 1750 C C . GLU A 1 239 ? 29.329 3.901 -29.147 1.00 73.00 239 GLU A C 1
ATOM 1752 O O . GLU A 1 239 ? 29.313 2.734 -28.738 1.00 73.00 239 GLU A O 1
ATOM 1757 N N . PRO A 1 240 ? 30.118 4.824 -28.551 1.00 72.75 240 PRO A N 1
ATOM 1758 C CA . PRO A 1 240 ? 31.050 4.473 -27.473 1.00 72.75 240 PRO A CA 1
ATOM 1759 C C . PRO A 1 240 ? 30.349 3.969 -26.203 1.00 72.75 240 PRO A C 1
ATOM 1761 O O . PRO A 1 240 ? 30.835 3.065 -25.518 1.00 72.75 240 PRO A O 1
ATOM 1764 N N . PHE A 1 241 ? 29.174 4.519 -25.888 1.00 71.00 241 PHE A N 1
ATOM 1765 C CA . PHE A 1 241 ? 28.368 4.077 -24.749 1.00 71.00 241 PHE A CA 1
ATOM 1766 C C . PHE A 1 241 ? 27.714 2.716 -25.027 1.00 71.00 241 PHE A C 1
ATOM 1768 O O . PHE A 1 241 ? 27.646 1.862 -24.142 1.00 71.00 241 PHE A O 1
ATOM 1775 N N . LEU A 1 242 ? 27.298 2.470 -26.270 1.00 70.69 242 LEU A N 1
ATOM 1776 C CA . LEU A 1 242 ? 26.677 1.214 -26.704 1.00 70.69 242 LEU A CA 1
ATOM 1777 C C . LEU A 1 242 ? 27.671 0.054 -26.800 1.00 70.69 242 LEU A C 1
ATOM 1779 O O . LEU A 1 242 ? 27.275 -1.095 -26.601 1.00 70.69 242 LEU A O 1
ATOM 1783 N N . ALA A 1 243 ? 28.956 0.337 -27.038 1.00 68.94 243 ALA A N 1
ATOM 1784 C CA . ALA A 1 243 ? 30.026 -0.663 -27.029 1.00 68.94 243 ALA A CA 1
ATOM 1785 C C . ALA A 1 243 ? 30.132 -1.414 -25.686 1.00 68.94 243 ALA A C 1
ATOM 1787 O O . ALA A 1 243 ? 30.610 -2.548 -25.639 1.00 68.94 243 ALA A O 1
ATOM 1788 N N . HIS A 1 244 ? 29.634 -0.814 -24.600 1.00 72.38 244 HIS A N 1
ATOM 1789 C CA . HIS A 1 244 ? 29.599 -1.413 -23.267 1.00 72.38 244 HIS A CA 1
ATOM 1790 C C . HIS A 1 244 ? 28.330 -2.249 -23.002 1.00 72.38 244 HIS A C 1
ATOM 1792 O O . HIS A 1 244 ? 28.296 -3.014 -22.040 1.00 72.38 244 HIS A O 1
ATOM 1798 N N . LEU A 1 245 ? 27.307 -2.178 -23.868 1.00 79.56 245 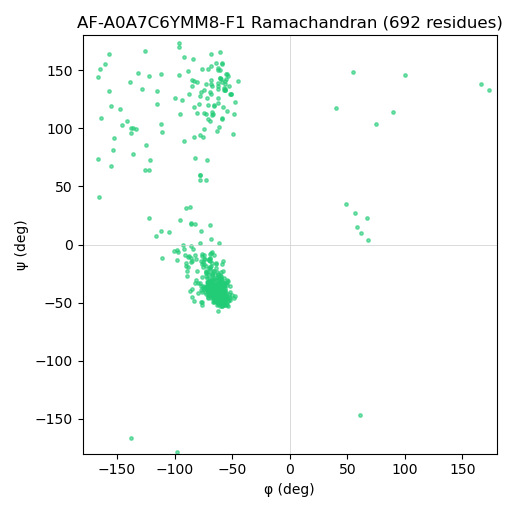LEU A N 1
ATOM 1799 C CA . LEU A 1 245 ? 26.052 -2.948 -23.775 1.00 79.56 245 LEU A CA 1
ATOM 1800 C C . LEU A 1 245 ? 26.118 -4.303 -24.503 1.00 79.56 245 LEU A C 1
ATOM 1802 O O . LEU A 1 245 ? 25.123 -4.799 -25.029 1.00 79.56 245 LEU A O 1
ATOM 1806 N N . ARG A 1 246 ? 27.303 -4.913 -24.542 1.00 82.94 246 ARG A N 1
ATOM 1807 C CA . ARG A 1 246 ? 27.566 -6.203 -25.190 1.00 82.94 246 ARG A CA 1
ATOM 1808 C C . ARG A 1 246 ? 27.037 -7.375 -24.363 1.00 82.94 246 ARG A C 1
ATOM 1810 O O . ARG A 1 246 ? 27.723 -7.872 -23.473 1.00 82.94 246 ARG A O 1
ATOM 1817 N N . GLY A 1 247 ? 25.806 -7.808 -24.633 1.00 83.62 247 GLY A N 1
ATOM 1818 C CA . GLY A 1 247 ? 25.166 -8.914 -23.910 1.00 83.62 247 GLY A CA 1
ATOM 1819 C C . GLY A 1 247 ? 25.707 -10.300 -24.289 1.00 83.62 247 GLY A C 1
ATOM 1820 O O . GLY A 1 247 ? 25.514 -11.276 -23.550 1.00 83.62 247 GLY A O 1
ATOM 1821 N N . ASP A 1 248 ? 26.401 -10.395 -25.425 1.00 86.12 248 ASP A N 1
ATOM 1822 C CA . ASP A 1 248 ? 27.110 -11.586 -25.892 1.00 86.12 248 ASP A CA 1
ATOM 1823 C C . ASP A 1 248 ? 28.236 -12.016 -24.935 1.00 86.12 248 ASP A C 1
ATOM 1825 O O . ASP A 1 248 ? 28.388 -13.210 -24.669 1.00 86.12 248 ASP A O 1
ATOM 1829 N N . ILE A 1 249 ? 28.952 -11.060 -24.336 1.00 91.19 249 ILE A N 1
ATOM 1830 C CA . ILE A 1 249 ? 30.021 -11.311 -23.359 1.00 91.19 249 ILE A CA 1
ATOM 1831 C C . ILE A 1 249 ? 29.483 -11.188 -21.927 1.00 91.19 249 ILE A C 1
ATOM 1833 O O . ILE A 1 249 ? 28.638 -10.352 -21.619 1.00 91.19 249 ILE A O 1
ATOM 1837 N N . TRP A 1 250 ? 30.011 -12.003 -21.011 1.00 90.00 250 TRP A N 1
ATOM 1838 C CA . TRP A 1 250 ? 29.600 -12.017 -19.604 1.00 90.00 250 TRP A CA 1
ATOM 1839 C C . TRP A 1 250 ? 29.714 -10.651 -18.903 1.00 90.00 250 TRP A C 1
ATOM 1841 O O . TRP A 1 250 ? 28.779 -10.221 -18.230 1.00 90.00 250 TRP A O 1
ATOM 1851 N N . THR A 1 251 ? 30.836 -9.948 -19.075 1.00 89.94 251 THR A N 1
ATOM 1852 C CA . THR A 1 251 ? 31.080 -8.638 -18.446 1.00 89.94 251 THR A CA 1
ATOM 1853 C C . THR A 1 251 ? 30.126 -7.567 -18.967 1.00 89.94 251 THR A C 1
ATOM 1855 O O . THR A 1 251 ? 29.473 -6.899 -18.167 1.00 89.94 251 THR A O 1
ATOM 1858 N N . GLY A 1 252 ? 29.982 -7.450 -20.290 1.00 90.56 252 GLY A N 1
ATOM 1859 C CA . GLY A 1 252 ? 29.042 -6.513 -20.909 1.00 90.56 252 GLY A CA 1
ATOM 1860 C C . GLY A 1 252 ? 27.589 -6.808 -20.527 1.00 90.56 252 GLY A C 1
ATOM 1861 O O . GLY A 1 252 ? 26.822 -5.885 -20.260 1.00 90.56 252 GLY A O 1
ATOM 1862 N N . ARG A 1 253 ? 27.225 -8.088 -20.362 1.00 94.00 253 ARG A N 1
ATOM 1863 C CA . ARG A 1 253 ? 25.904 -8.492 -19.864 1.00 94.00 253 ARG A CA 1
ATOM 1864 C C . ARG A 1 253 ? 25.617 -7.966 -18.461 1.00 94.00 253 ARG A C 1
ATOM 1866 O O . ARG A 1 253 ? 24.564 -7.369 -18.245 1.00 94.00 253 ARG A O 1
ATOM 1873 N N . LEU A 1 254 ? 26.532 -8.174 -17.512 1.00 94.44 254 LEU A N 1
ATOM 1874 C CA . LEU A 1 254 ? 26.348 -7.712 -16.132 1.00 94.44 254 LEU A CA 1
ATOM 1875 C C . LEU A 1 254 ? 26.334 -6.183 -16.038 1.00 94.44 254 LEU A C 1
ATOM 1877 O O . LEU A 1 254 ? 25.489 -5.628 -15.336 1.00 94.44 254 LEU A O 1
ATOM 1881 N N . ILE A 1 255 ? 27.215 -5.506 -16.781 1.00 92.94 255 ILE A N 1
ATOM 1882 C CA . ILE A 1 255 ? 27.260 -4.040 -16.845 1.00 92.94 255 ILE A CA 1
ATOM 1883 C C . ILE A 1 255 ? 25.956 -3.491 -17.432 1.00 92.94 255 ILE A C 1
ATOM 1885 O O . ILE A 1 255 ? 25.355 -2.598 -16.840 1.00 92.94 255 ILE A O 1
ATOM 1889 N N . GLY A 1 256 ? 25.476 -4.051 -18.546 1.00 93.50 256 GLY A N 1
ATOM 1890 C CA . GLY A 1 256 ? 24.235 -3.618 -19.187 1.00 93.50 256 GLY A CA 1
ATOM 1891 C C . GLY A 1 256 ? 23.004 -3.811 -18.299 1.00 93.50 256 GLY A C 1
ATOM 1892 O O . GLY A 1 256 ? 22.184 -2.899 -18.180 1.00 93.50 256 GLY A O 1
ATOM 1893 N N . ILE A 1 257 ? 22.905 -4.956 -17.613 1.00 96.88 257 ILE A N 1
ATOM 1894 C CA . ILE A 1 257 ? 21.838 -5.219 -16.635 1.00 96.88 257 ILE A CA 1
ATOM 1895 C C . ILE A 1 257 ? 21.922 -4.224 -15.472 1.00 96.88 257 ILE A C 1
ATOM 1897 O O . ILE A 1 257 ? 20.908 -3.633 -15.105 1.00 96.88 257 ILE A O 1
ATOM 1901 N N . GLY A 1 258 ? 23.112 -4.007 -14.905 1.00 96.06 258 GLY A N 1
ATOM 1902 C CA . GLY A 1 258 ? 23.315 -3.092 -13.781 1.00 96.06 258 GLY A CA 1
ATOM 1903 C C . GLY A 1 258 ? 22.992 -1.638 -14.128 1.00 96.06 258 GLY A C 1
ATOM 1904 O O . GLY A 1 258 ? 22.264 -0.974 -13.389 1.00 96.06 258 GLY A O 1
ATOM 1905 N N . LEU A 1 259 ? 23.467 -1.158 -15.281 1.00 93.56 259 LEU A N 1
ATOM 1906 C CA . LEU A 1 259 ? 23.194 0.194 -15.762 1.00 93.56 259 LEU A CA 1
ATOM 1907 C C . LEU A 1 259 ? 21.699 0.394 -16.025 1.00 93.56 259 LEU A C 1
ATOM 1909 O O . LEU A 1 259 ? 21.122 1.383 -15.576 1.00 93.56 259 LEU A O 1
ATOM 1913 N N . SER A 1 260 ? 21.048 -0.562 -16.692 1.00 94.94 260 SER A N 1
ATOM 1914 C CA . SER A 1 260 ? 19.604 -0.495 -16.923 1.00 94.94 260 SER A CA 1
ATOM 1915 C C . SER A 1 260 ? 18.807 -0.553 -15.617 1.00 94.94 260 SER A C 1
ATOM 1917 O O . SER A 1 260 ? 17.842 0.194 -15.459 1.00 94.94 260 SER A O 1
ATOM 1919 N N . ALA A 1 261 ? 19.220 -1.367 -14.641 1.00 96.94 261 ALA A N 1
ATOM 1920 C CA . ALA A 1 261 ? 18.590 -1.401 -13.323 1.00 96.94 261 ALA A CA 1
ATOM 1921 C C . ALA A 1 261 ? 18.695 -0.049 -12.607 1.00 96.94 261 ALA A C 1
ATOM 1923 O O . ALA A 1 261 ? 17.696 0.437 -12.078 1.00 96.94 261 ALA A O 1
ATOM 1924 N N . LEU A 1 262 ? 19.867 0.589 -12.646 1.00 95.50 262 LEU A N 1
ATOM 1925 C CA . LEU A 1 262 ? 20.081 1.915 -12.069 1.00 95.50 262 LEU A CA 1
ATOM 1926 C C . LEU A 1 262 ? 19.208 2.975 -12.753 1.00 95.50 262 LEU A C 1
ATOM 1928 O O . LEU A 1 262 ? 18.470 3.694 -12.080 1.00 95.50 262 LEU A O 1
ATOM 1932 N N . LEU A 1 263 ? 19.247 3.046 -14.086 1.00 91.25 263 LEU A N 1
ATOM 1933 C CA . LEU A 1 263 ? 18.443 3.999 -14.855 1.00 91.25 263 LEU A CA 1
ATOM 1934 C C . LEU A 1 263 ? 16.947 3.765 -14.643 1.00 91.25 263 LEU A C 1
ATOM 1936 O O . LEU A 1 263 ? 16.192 4.714 -14.453 1.00 91.25 263 LEU A O 1
ATOM 1940 N N . THR A 1 264 ? 16.514 2.508 -14.584 1.00 94.19 264 THR A N 1
ATOM 1941 C CA . THR A 1 264 ? 15.118 2.170 -14.301 1.00 94.19 264 THR A CA 1
ATOM 1942 C C . THR A 1 264 ? 14.715 2.551 -12.883 1.00 94.19 264 THR A C 1
ATOM 1944 O O . THR A 1 264 ? 13.595 3.012 -12.687 1.00 94.19 264 THR A O 1
ATOM 1947 N N . ALA A 1 265 ? 15.595 2.396 -11.890 1.00 91.94 265 ALA A N 1
ATOM 1948 C CA . ALA A 1 265 ? 15.319 2.837 -10.525 1.00 91.94 265 ALA A CA 1
ATOM 1949 C C . ALA A 1 265 ? 15.181 4.366 -10.446 1.00 91.94 265 ALA A C 1
ATOM 1951 O O . ALA A 1 265 ? 14.296 4.876 -9.764 1.00 91.94 265 ALA A O 1
ATOM 1952 N N . ILE A 1 266 ? 15.995 5.100 -11.208 1.00 87.94 266 ILE A N 1
ATOM 1953 C CA . ILE A 1 266 ? 15.890 6.558 -11.339 1.00 87.94 266 ILE A CA 1
ATOM 1954 C C . ILE A 1 266 ? 14.570 6.952 -12.023 1.00 87.94 266 ILE A C 1
ATOM 1956 O O . ILE A 1 266 ? 13.855 7.826 -11.534 1.00 87.94 266 ILE A O 1
ATOM 1960 N N . LEU A 1 267 ? 14.218 6.280 -13.124 1.00 85.38 267 LEU A N 1
ATOM 1961 C CA . LEU A 1 267 ? 12.958 6.482 -13.848 1.00 85.38 267 LEU A CA 1
ATOM 1962 C C . LEU A 1 267 ? 11.737 5.987 -13.072 1.00 85.38 267 LEU A C 1
ATOM 1964 O O . LEU A 1 267 ? 10.612 6.385 -13.368 1.00 85.38 267 LEU A O 1
ATOM 1968 N N . THR A 1 268 ? 11.939 5.114 -12.087 1.00 85.12 268 THR A N 1
ATOM 1969 C CA . THR A 1 268 ? 10.912 4.431 -11.291 1.00 85.12 268 THR A CA 1
ATOM 1970 C C . THR A 1 268 ? 9.918 3.584 -12.107 1.00 85.12 268 THR A C 1
ATOM 1972 O O . THR A 1 268 ? 8.872 3.194 -11.596 1.00 85.12 268 THR A O 1
ATOM 1975 N N . SER A 1 269 ? 10.220 3.270 -13.373 1.00 87.12 269 SER A N 1
ATOM 1976 C CA . SER A 1 269 ? 9.307 2.559 -14.278 1.00 87.12 269 SER A CA 1
ATOM 1977 C C . SER A 1 269 ? 10.057 1.659 -15.259 1.00 87.12 269 SER A C 1
ATOM 1979 O O . SER A 1 269 ? 10.785 2.146 -16.125 1.00 87.12 269 SER A O 1
ATOM 1981 N N . SER A 1 270 ? 9.834 0.343 -15.170 1.00 91.50 270 SER A N 1
ATOM 1982 C CA . SER A 1 270 ? 10.349 -0.618 -16.159 1.00 91.50 270 SER A CA 1
ATOM 1983 C C . SER A 1 270 ? 9.751 -0.389 -17.544 1.00 91.50 270 SER A C 1
ATOM 1985 O O . SER A 1 270 ? 10.472 -0.456 -18.533 1.00 91.50 270 SER A O 1
ATOM 1987 N N . GLY A 1 271 ? 8.464 -0.038 -17.626 1.00 88.62 271 GLY A N 1
ATOM 1988 C CA . GLY A 1 271 ? 7.809 0.297 -18.891 1.00 88.62 271 GLY A CA 1
ATOM 1989 C C . GLY A 1 271 ? 8.457 1.494 -19.588 1.00 88.62 271 GLY A C 1
ATOM 1990 O O . GLY A 1 271 ? 8.631 1.463 -20.800 1.00 88.62 271 GLY A O 1
ATOM 1991 N N . ALA A 1 272 ? 8.877 2.516 -18.833 1.00 87.50 272 ALA A N 1
ATOM 1992 C CA . ALA A 1 272 ? 9.597 3.665 -19.385 1.00 87.50 272 ALA A CA 1
ATOM 1993 C C . ALA A 1 272 ? 10.969 3.270 -19.949 1.00 87.50 272 ALA A C 1
ATOM 1995 O O . ALA A 1 272 ? 11.313 3.678 -21.054 1.00 87.50 272 ALA A O 1
ATOM 1996 N N . MET A 1 273 ? 11.733 2.443 -19.224 1.00 92.75 273 MET A N 1
ATOM 1997 C CA . MET A 1 273 ? 13.047 1.985 -19.689 1.00 92.75 273 MET A CA 1
ATOM 1998 C C . MET A 1 273 ? 12.943 1.064 -20.916 1.00 92.75 273 MET A C 1
ATOM 2000 O O . MET A 1 273 ? 13.722 1.198 -21.857 1.00 92.75 273 MET A O 1
ATOM 2004 N N . ILE A 1 274 ? 11.968 0.152 -20.936 1.00 92.56 274 ILE A N 1
ATOM 2005 C CA . ILE A 1 274 ? 11.708 -0.725 -22.088 1.00 92.56 274 ILE A CA 1
ATOM 2006 C C . ILE A 1 274 ? 11.190 0.096 -23.280 1.00 92.56 274 ILE A C 1
ATOM 2008 O O . ILE A 1 274 ? 11.628 -0.107 -24.404 1.00 92.56 274 ILE A O 1
ATOM 2012 N N . GLY A 1 275 ? 10.324 1.084 -23.054 1.00 89.56 275 GLY A N 1
ATOM 2013 C CA . GLY A 1 275 ? 9.894 2.013 -24.101 1.00 89.56 275 GLY A CA 1
ATOM 2014 C C . GLY A 1 275 ? 11.039 2.842 -24.684 1.00 89.56 275 GLY A C 1
ATOM 2015 O O . GLY A 1 275 ? 11.114 3.040 -25.894 1.00 89.56 275 GLY A O 1
ATOM 2016 N N . LEU A 1 276 ? 11.980 3.275 -23.841 1.00 89.62 276 LEU A N 1
ATOM 2017 C CA . LEU A 1 276 ? 13.197 3.936 -24.302 1.00 89.62 276 LEU A CA 1
ATOM 2018 C C . LEU A 1 276 ? 14.056 2.989 -25.150 1.00 89.62 276 LEU A C 1
ATOM 2020 O O . LEU A 1 276 ? 14.553 3.400 -26.195 1.00 89.62 276 LEU A O 1
ATOM 2024 N N . SER A 1 277 ? 14.193 1.716 -24.763 1.00 91.94 277 SER A N 1
ATOM 2025 C CA . SER A 1 277 ? 14.913 0.740 -25.592 1.00 91.94 277 SER A CA 1
ATOM 2026 C C . SER A 1 277 ? 14.220 0.517 -26.940 1.00 91.94 277 SER A C 1
ATOM 2028 O O . SER A 1 277 ? 14.897 0.431 -27.959 1.00 91.94 277 SER A O 1
ATOM 2030 N N . PHE A 1 278 ? 12.886 0.529 -26.980 1.00 90.75 278 PHE A N 1
ATOM 2031 C CA . PHE A 1 278 ? 12.106 0.452 -28.217 1.00 90.75 278 PHE A CA 1
ATOM 2032 C C . PHE A 1 278 ? 12.346 1.658 -29.130 1.00 90.75 278 PHE A C 1
ATOM 2034 O O . PHE A 1 278 ? 12.560 1.486 -30.330 1.00 90.75 278 PHE A O 1
ATOM 2041 N N . ALA A 1 279 ? 12.379 2.869 -28.569 1.00 88.88 279 ALA A N 1
ATOM 2042 C CA . ALA A 1 279 ? 12.709 4.075 -29.322 1.00 88.88 279 ALA A CA 1
ATOM 2043 C C . ALA A 1 279 ? 14.146 4.034 -29.871 1.00 88.88 279 ALA A C 1
ATOM 2045 O O . ALA A 1 279 ? 14.373 4.423 -31.012 1.00 88.88 279 ALA A O 1
ATOM 2046 N N . LEU A 1 280 ? 15.106 3.498 -29.110 1.00 90.06 280 LEU A N 1
ATOM 2047 C CA . LEU A 1 280 ? 16.490 3.318 -29.566 1.00 90.06 280 LEU A CA 1
ATOM 2048 C C . LEU A 1 280 ? 16.627 2.239 -30.654 1.00 90.06 280 LEU A C 1
ATOM 2050 O O . LEU A 1 280 ? 17.441 2.388 -31.566 1.00 90.06 280 LEU A O 1
ATOM 2054 N N . VAL A 1 281 ? 15.825 1.171 -30.595 1.00 90.69 281 VAL A N 1
ATOM 2055 C CA . VAL A 1 281 ? 15.713 0.186 -31.684 1.00 90.69 281 VAL A CA 1
ATOM 2056 C C . VAL A 1 281 ? 15.152 0.854 -32.939 1.00 90.69 281 VAL A C 1
ATOM 2058 O O . VAL A 1 281 ? 15.728 0.708 -34.014 1.00 90.69 281 VAL A O 1
ATOM 2061 N N . LYS A 1 282 ? 14.074 1.641 -32.810 1.00 88.06 282 LYS A N 1
ATOM 2062 C CA . LYS A 1 282 ? 13.466 2.365 -33.939 1.00 88.06 282 LYS A CA 1
ATOM 2063 C C . LYS A 1 282 ? 14.421 3.395 -34.547 1.00 88.06 282 LYS A C 1
ATOM 2065 O O . LYS A 1 282 ? 14.516 3.4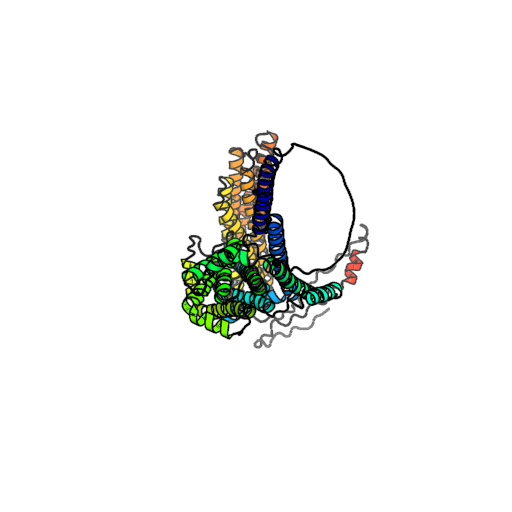98 -35.766 1.00 88.06 282 LYS A O 1
ATOM 2070 N N . ALA A 1 283 ? 15.200 4.072 -33.708 1.00 87.94 283 ALA A N 1
ATOM 2071 C CA . ALA A 1 283 ? 16.260 4.968 -34.143 1.00 87.94 283 ALA A CA 1
ATOM 2072 C C . ALA A 1 283 ? 17.423 4.224 -34.820 1.00 87.94 283 ALA A C 1
ATOM 2074 O O . ALA A 1 283 ? 18.334 4.869 -35.319 1.00 87.94 283 ALA A O 1
ATOM 2075 N N . GLY A 1 284 ? 17.448 2.887 -34.851 1.00 88.12 284 GLY A N 1
ATOM 2076 C CA . GLY A 1 284 ? 18.543 2.091 -35.412 1.00 88.12 284 GLY A CA 1
ATOM 2077 C C . GLY A 1 284 ? 19.846 2.201 -34.618 1.00 88.12 284 GLY A C 1
ATOM 2078 O O . GLY A 1 284 ? 20.916 2.001 -35.180 1.00 88.12 284 GLY A O 1
ATOM 2079 N N . VAL A 1 285 ? 19.753 2.572 -33.340 1.00 88.94 285 VAL A N 1
ATOM 2080 C CA . VAL A 1 285 ? 20.880 2.668 -32.405 1.00 88.94 285 VAL A CA 1
ATOM 2081 C C . VAL A 1 285 ? 21.160 1.304 -31.779 1.00 88.94 285 VAL A C 1
ATOM 2083 O O . VAL A 1 285 ? 22.304 0.866 -31.700 1.00 88.94 285 VAL A O 1
ATOM 2086 N N . LEU A 1 286 ? 20.102 0.609 -31.355 1.00 90.38 286 LEU A N 1
ATOM 2087 C CA . LEU A 1 286 ? 20.175 -0.775 -30.896 1.00 90.38 286 LEU A CA 1
ATOM 2088 C C . LEU A 1 286 ? 19.823 -1.693 -32.062 1.00 90.38 286 LEU A C 1
ATOM 2090 O O . LEU A 1 286 ? 18.683 -1.704 -32.521 1.00 90.38 286 LEU A O 1
ATOM 2094 N N . THR A 1 287 ? 20.802 -2.458 -32.537 1.00 90.50 287 THR A N 1
ATOM 2095 C CA . THR A 1 287 ? 20.665 -3.300 -33.737 1.00 90.50 287 THR A CA 1
ATOM 2096 C C . THR A 1 287 ? 20.678 -4.790 -33.423 1.00 90.50 287 THR A C 1
ATOM 2098 O O . THR A 1 287 ? 20.331 -5.603 -34.276 1.00 90.50 287 THR A O 1
ATOM 2101 N N . ARG A 1 288 ? 21.047 -5.173 -32.194 1.00 90.81 288 ARG A N 1
ATOM 2102 C CA . ARG A 1 288 ? 21.176 -6.573 -31.785 1.00 90.81 288 ARG A CA 1
ATOM 2103 C C . ARG A 1 288 ? 20.292 -6.914 -30.593 1.00 90.81 288 ARG A C 1
ATOM 2105 O O . ARG A 1 288 ? 20.156 -6.130 -29.654 1.00 90.81 288 ARG A O 1
ATOM 2112 N N . PHE A 1 289 ? 19.768 -8.140 -30.584 1.00 93.69 289 PHE A N 1
ATOM 2113 C CA . PHE A 1 289 ? 18.936 -8.642 -29.488 1.00 93.69 289 PHE A CA 1
ATOM 2114 C C . PHE A 1 289 ? 19.647 -8.617 -28.135 1.00 93.69 289 PHE A C 1
ATOM 2116 O O . PHE A 1 289 ? 19.045 -8.220 -27.142 1.00 93.69 289 PHE A O 1
ATOM 2123 N N . ASP A 1 290 ? 20.923 -9.001 -28.078 1.00 92.31 290 ASP A N 1
ATOM 2124 C CA . ASP A 1 290 ? 21.656 -9.088 -26.815 1.00 92.31 290 ASP A CA 1
ATOM 2125 C C . ASP A 1 290 ? 21.808 -7.726 -26.114 1.00 92.31 290 ASP A C 1
ATOM 2127 O O . ASP A 1 290 ? 21.754 -7.678 -24.885 1.00 92.31 290 ASP A O 1
ATOM 2131 N N . GLN A 1 291 ? 21.876 -6.626 -26.875 1.00 92.56 291 GLN A N 1
ATOM 2132 C CA . GLN A 1 291 ? 21.893 -5.260 -26.338 1.00 92.56 291 GLN A CA 1
ATOM 2133 C C . GLN A 1 291 ? 20.540 -4.869 -25.727 1.00 92.56 291 GLN A C 1
ATOM 2135 O O . GLN A 1 291 ? 20.473 -4.243 -24.671 1.00 92.56 291 GLN A O 1
ATOM 2140 N N . VAL A 1 292 ? 19.436 -5.253 -26.371 1.00 93.81 292 VAL A N 1
ATOM 2141 C CA . VAL A 1 292 ? 18.092 -4.941 -25.866 1.00 93.81 292 VAL A CA 1
ATOM 2142 C C . VAL A 1 292 ? 17.737 -5.838 -24.678 1.00 93.81 292 VAL A C 1
ATOM 2144 O O . VAL A 1 292 ? 17.142 -5.378 -23.705 1.00 93.81 292 VAL A O 1
ATOM 2147 N N . ALA A 1 293 ? 18.151 -7.105 -24.712 1.00 95.88 293 ALA A N 1
ATOM 2148 C CA . ALA A 1 293 ? 17.886 -8.085 -23.666 1.00 95.88 293 ALA A CA 1
ATOM 2149 C C . ALA A 1 293 ? 18.476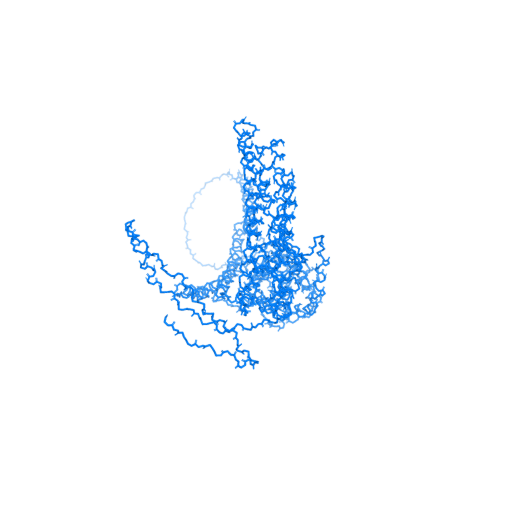 -7.671 -22.311 1.00 95.88 293 ALA A C 1
ATOM 2151 O O . ALA A 1 293 ? 17.790 -7.780 -21.296 1.00 95.88 293 ALA A O 1
ATOM 2152 N N . VAL A 1 294 ? 19.708 -7.145 -22.276 1.00 96.06 294 VAL A N 1
ATOM 2153 C CA . VAL A 1 294 ? 20.315 -6.656 -21.023 1.00 96.06 294 VAL A CA 1
ATOM 2154 C C . VAL A 1 294 ? 19.569 -5.449 -20.457 1.00 96.06 294 VAL A C 1
ATOM 2156 O O . VAL A 1 294 ? 19.410 -5.350 -19.240 1.00 96.06 294 VAL A O 1
ATOM 2159 N N . ILE A 1 295 ? 19.033 -4.579 -21.323 1.00 96.06 295 ILE A N 1
ATOM 2160 C CA . ILE A 1 295 ? 18.206 -3.445 -20.898 1.00 96.06 295 ILE A CA 1
ATOM 2161 C C . ILE A 1 295 ? 16.890 -3.944 -20.300 1.00 96.06 295 ILE A C 1
ATOM 2163 O O . ILE A 1 295 ? 16.539 -3.547 -19.189 1.00 96.06 295 ILE A O 1
ATOM 2167 N N . VAL A 1 296 ? 16.187 -4.843 -20.993 1.00 96.62 296 VAL A N 1
ATOM 2168 C CA . VAL A 1 296 ? 14.928 -5.431 -20.511 1.00 96.62 296 VAL A CA 1
ATOM 2169 C C . VAL A 1 296 ? 15.143 -6.105 -19.153 1.00 96.62 296 VAL A C 1
ATOM 2171 O O . VAL A 1 296 ? 14.470 -5.745 -18.188 1.00 96.62 296 VAL A O 1
ATOM 2174 N N . LEU A 1 297 ? 16.140 -6.987 -19.030 1.00 97.31 297 LEU A N 1
ATOM 2175 C CA . LEU A 1 297 ? 16.439 -7.687 -17.777 1.00 97.31 297 LEU A CA 1
ATOM 2176 C C . LEU A 1 297 ? 16.827 -6.731 -16.640 1.00 97.31 297 LEU A C 1
ATOM 2178 O O . LEU A 1 297 ? 16.323 -6.877 -15.530 1.00 97.31 297 LEU A O 1
ATOM 2182 N N . GLY A 1 298 ? 17.662 -5.721 -16.896 1.00 97.19 298 GLY A N 1
ATOM 2183 C CA . GLY A 1 298 ? 17.992 -4.719 -15.878 1.00 97.19 298 GLY A CA 1
ATOM 2184 C C . GLY A 1 298 ? 16.767 -3.952 -15.378 1.00 97.19 298 GLY A C 1
ATOM 2185 O O . GLY A 1 298 ? 16.620 -3.726 -14.173 1.00 97.19 298 GLY A O 1
ATOM 2186 N N . SER A 1 299 ? 15.818 -3.649 -16.268 1.00 96.50 299 SER A N 1
ATOM 2187 C CA . SER A 1 299 ? 14.599 -2.926 -15.898 1.00 96.50 299 SER A CA 1
ATOM 2188 C C . SER A 1 299 ? 13.716 -3.683 -14.897 1.00 96.50 299 SER A C 1
ATOM 2190 O O . SER A 1 299 ? 13.033 -3.069 -14.072 1.00 96.50 299 SER A O 1
ATOM 2192 N N . HIS A 1 300 ? 13.781 -5.017 -14.904 1.00 97.00 300 HIS A N 1
ATOM 2193 C CA . HIS A 1 300 ? 13.064 -5.867 -13.956 1.00 97.00 300 HIS A CA 1
ATOM 2194 C C . HIS A 1 300 ? 13.552 -5.646 -12.516 1.00 97.00 300 HIS A C 1
ATOM 2196 O O . HIS A 1 300 ? 12.757 -5.633 -11.579 1.00 97.00 300 HIS A O 1
ATOM 2202 N N . ILE A 1 301 ? 14.855 -5.425 -12.323 1.00 97.56 301 ILE A N 1
ATOM 2203 C CA . ILE A 1 301 ? 15.427 -5.146 -11.000 1.00 97.56 301 ILE A CA 1
ATOM 2204 C C . ILE A 1 301 ? 15.110 -3.706 -10.597 1.00 97.56 301 ILE A C 1
ATOM 2206 O O . ILE A 1 301 ? 14.591 -3.466 -9.507 1.00 97.56 301 ILE A O 1
ATOM 2210 N N . GLY A 1 302 ? 15.361 -2.742 -11.488 1.00 95.38 302 GLY A N 1
ATOM 2211 C CA . GLY A 1 302 ? 15.218 -1.323 -11.161 1.00 95.38 302 GLY A CA 1
ATOM 2212 C C . GLY A 1 302 ? 13.801 -0.909 -10.757 1.00 95.38 302 GLY A C 1
ATOM 2213 O O . GLY A 1 302 ? 13.633 -0.093 -9.853 1.00 95.38 302 GLY A O 1
ATOM 2214 N N . THR A 1 303 ? 12.760 -1.518 -11.341 1.00 93.00 303 THR A N 1
ATOM 2215 C CA . THR A 1 303 ? 11.363 -1.194 -10.987 1.00 93.00 303 THR A CA 1
ATOM 2216 C C . THR A 1 303 ? 10.994 -1.527 -9.537 1.00 93.00 303 THR A C 1
ATOM 2218 O O . THR A 1 303 ? 9.978 -1.027 -9.046 1.00 93.00 303 THR A O 1
ATOM 2221 N N . CYS A 1 304 ? 11.790 -2.343 -8.840 1.00 96.00 304 CYS A N 1
ATOM 2222 C CA . CYS A 1 304 ? 11.539 -2.731 -7.452 1.00 96.00 304 CYS A CA 1
ATOM 2223 C C . CYS A 1 304 ? 11.743 -1.569 -6.463 1.00 96.00 304 CYS A C 1
ATOM 2225 O O . CYS A 1 304 ? 11.287 -1.652 -5.325 1.00 96.00 304 CYS A O 1
ATOM 2227 N N . ILE A 1 305 ? 12.364 -0.458 -6.884 1.00 93.31 305 ILE A N 1
ATOM 2228 C CA . ILE A 1 305 ? 12.561 0.714 -6.019 1.00 93.31 305 ILE A CA 1
ATOM 2229 C C . ILE A 1 305 ? 11.238 1.331 -5.545 1.00 93.31 305 ILE A C 1
ATOM 2231 O O . ILE A 1 305 ? 11.153 1.814 -4.420 1.00 93.31 305 ILE A O 1
ATOM 2235 N N . VAL A 1 306 ? 10.191 1.293 -6.375 1.00 86.38 306 VAL A N 1
ATOM 2236 C CA . VAL A 1 306 ? 8.884 1.900 -6.075 1.00 86.38 306 VAL A CA 1
ATOM 2237 C C . VAL A 1 306 ? 8.225 1.259 -4.852 1.00 86.38 306 VAL A C 1
ATOM 2239 O O . VAL A 1 306 ? 7.949 1.983 -3.894 1.00 86.38 306 VAL A O 1
ATOM 2242 N N . PRO A 1 307 ? 7.986 -0.067 -4.823 1.00 87.25 307 PRO A N 1
ATOM 2243 C CA . PRO A 1 307 ? 7.406 -0.704 -3.648 1.00 87.25 307 PRO A CA 1
ATOM 2244 C C . PRO A 1 307 ? 8.340 -0.660 -2.438 1.00 87.25 307 PRO A C 1
ATOM 2246 O O . PRO A 1 307 ? 7.844 -0.562 -1.322 1.00 87.25 307 PRO A O 1
ATOM 2249 N N . ILE A 1 308 ? 9.666 -0.662 -2.631 1.00 91.69 308 ILE A N 1
ATOM 2250 C CA . ILE A 1 308 ? 10.627 -0.471 -1.533 1.00 91.69 308 ILE A CA 1
ATOM 2251 C C . ILE A 1 308 ? 10.407 0.890 -0.873 1.00 91.69 308 ILE A C 1
ATOM 2253 O O . ILE A 1 308 ? 10.184 0.946 0.333 1.00 91.69 308 ILE A O 1
ATOM 2257 N N . MET A 1 309 ? 10.394 1.979 -1.648 1.00 79.06 309 MET A N 1
ATOM 2258 C CA . MET A 1 309 ? 10.144 3.320 -1.115 1.00 79.06 309 MET A CA 1
ATOM 2259 C C . MET A 1 309 ? 8.765 3.437 -0.462 1.00 79.06 309 MET A C 1
ATOM 2261 O O . MET A 1 309 ? 8.641 4.073 0.582 1.00 79.06 309 MET A O 1
ATOM 2265 N N . ALA A 1 310 ? 7.744 2.805 -1.049 1.00 69.50 310 ALA A N 1
ATOM 2266 C CA . ALA A 1 310 ? 6.397 2.792 -0.489 1.00 69.50 310 ALA A CA 1
ATOM 2267 C C . ALA A 1 310 ? 6.328 2.047 0.852 1.00 69.50 310 ALA A C 1
ATOM 2269 O O . ALA A 1 310 ? 5.617 2.490 1.745 1.00 69.50 310 ALA A O 1
ATOM 2270 N N . ALA A 1 311 ? 7.073 0.950 1.009 1.00 80.25 311 ALA A N 1
ATOM 2271 C CA . ALA A 1 311 ? 7.053 0.120 2.209 1.00 80.25 311 ALA A CA 1
ATOM 2272 C C . ALA A 1 311 ? 7.983 0.609 3.335 1.00 80.25 311 ALA A C 1
ATOM 2274 O O . ALA A 1 311 ? 7.836 0.153 4.465 1.00 80.25 311 ALA A O 1
ATOM 2275 N N . LEU A 1 312 ? 8.916 1.535 3.069 1.00 79.25 312 LEU A N 1
ATOM 2276 C CA . LEU A 1 312 ? 9.833 2.099 4.077 1.00 79.25 312 LEU A CA 1
ATOM 2277 C C . LEU A 1 312 ? 9.153 2.608 5.370 1.00 79.25 312 LEU A C 1
ATOM 2279 O O . LEU A 1 312 ? 9.703 2.359 6.443 1.00 79.25 312 LEU A O 1
ATOM 2283 N N . PRO A 1 313 ? 8.016 3.336 5.325 1.00 64.19 313 PRO A N 1
ATOM 2284 C CA . PRO A 1 313 ? 7.326 3.790 6.535 1.00 64.19 313 PRO A CA 1
ATOM 2285 C C . PRO A 1 313 ? 6.381 2.743 7.153 1.00 64.19 313 PRO A C 1
ATOM 2287 O O . PRO A 1 313 ? 5.793 3.026 8.193 1.00 64.19 313 PRO A O 1
ATOM 2290 N N . MET A 1 314 ? 6.200 1.578 6.524 1.00 72.56 314 MET A N 1
ATOM 2291 C CA . MET A 1 314 ? 5.183 0.582 6.884 1.00 72.56 314 MET A CA 1
ATOM 2292 C C . MET A 1 314 ? 5.739 -0.527 7.797 1.00 72.56 314 MET A C 1
ATOM 2294 O O . MET A 1 314 ? 6.942 -0.625 8.046 1.00 72.56 314 MET A O 1
ATOM 2298 N N . ARG A 1 315 ? 4.856 -1.406 8.287 1.00 73.69 315 ARG A N 1
ATOM 2299 C CA . ARG A 1 315 ? 5.222 -2.563 9.123 1.00 73.69 315 ARG A CA 1
ATOM 2300 C C . ARG A 1 315 ? 6.000 -3.621 8.331 1.00 73.69 315 ARG A C 1
ATOM 2302 O O . ARG A 1 315 ? 5.948 -3.683 7.101 1.00 73.69 315 ARG A O 1
ATOM 2309 N N . ILE A 1 316 ? 6.661 -4.537 9.049 1.00 83.44 316 ILE A N 1
ATOM 2310 C CA . ILE A 1 316 ? 7.539 -5.561 8.450 1.00 83.44 316 ILE A CA 1
ATOM 2311 C C . ILE A 1 316 ? 6.861 -6.411 7.360 1.00 83.44 316 ILE A C 1
ATOM 2313 O O . ILE A 1 316 ? 7.522 -6.839 6.418 1.00 83.44 316 ILE A O 1
ATOM 2317 N N . GLY A 1 317 ? 5.548 -6.645 7.443 1.00 82.38 317 GLY A N 1
ATOM 2318 C CA . GLY A 1 317 ? 4.810 -7.384 6.415 1.00 82.38 317 GLY A CA 1
ATOM 2319 C C . GLY A 1 317 ? 4.828 -6.688 5.047 1.00 82.38 317 GLY A C 1
ATOM 2320 O O . GLY A 1 317 ? 5.088 -7.333 4.031 1.00 82.38 317 GLY A O 1
ATOM 2321 N N . ALA A 1 318 ? 4.632 -5.369 5.022 1.00 81.56 318 ALA A N 1
ATOM 2322 C CA . ALA A 1 318 ? 4.702 -4.565 3.806 1.00 81.56 318 ALA A CA 1
ATOM 2323 C C . ALA A 1 318 ? 6.131 -4.503 3.252 1.00 81.56 318 ALA A C 1
ATOM 2325 O O . ALA A 1 318 ? 6.344 -4.684 2.050 1.00 81.56 318 ALA A O 1
ATOM 2326 N N . TRP A 1 319 ? 7.123 -4.345 4.138 1.00 89.69 319 TRP A N 1
ATOM 2327 C CA . TRP A 1 319 ? 8.538 -4.423 3.767 1.00 89.69 319 TRP A CA 1
ATOM 2328 C C . TRP A 1 319 ? 8.877 -5.770 3.119 1.00 89.69 319 TRP A C 1
ATOM 2330 O O . TRP A 1 319 ? 9.489 -5.821 2.055 1.00 89.69 319 TRP A O 1
ATOM 2340 N N . ARG A 1 320 ? 8.394 -6.875 3.695 1.00 93.12 320 ARG A N 1
ATOM 2341 C CA . ARG A 1 320 ? 8.564 -8.224 3.142 1.00 93.12 320 ARG A CA 1
ATOM 2342 C C . ARG A 1 320 ? 7.925 -8.398 1.771 1.00 93.12 320 ARG A C 1
ATOM 2344 O O . ARG A 1 320 ? 8.497 -9.106 0.949 1.00 93.12 320 ARG A O 1
ATOM 2351 N N . ALA A 1 321 ? 6.797 -7.755 1.478 1.00 92.38 321 ALA A N 1
ATOM 2352 C CA . ALA A 1 321 ? 6.231 -7.768 0.128 1.00 92.38 321 ALA A CA 1
ATOM 2353 C C . ALA A 1 321 ? 7.102 -7.017 -0.885 1.00 92.38 321 ALA A C 1
ATOM 2355 O O . ALA A 1 321 ? 7.350 -7.534 -1.976 1.00 92.38 321 ALA A O 1
ATOM 2356 N N . ALA A 1 322 ? 7.626 -5.845 -0.519 1.00 94.44 322 ALA A N 1
ATOM 2357 C CA . ALA A 1 322 ? 8.562 -5.117 -1.372 1.00 94.44 322 ALA A CA 1
ATOM 2358 C C . ALA A 1 322 ? 9.847 -5.926 -1.632 1.00 94.44 322 ALA A C 1
ATOM 2360 O O . ALA A 1 322 ? 10.285 -6.056 -2.775 1.00 94.44 322 ALA A O 1
ATOM 2361 N N . ILE A 1 323 ? 10.406 -6.553 -0.592 1.00 96.19 323 ILE A N 1
ATOM 2362 C CA . ILE A 1 323 ? 11.574 -7.433 -0.724 1.00 96.19 323 ILE A CA 1
ATOM 2363 C C . ILE A 1 323 ? 11.241 -8.700 -1.519 1.00 96.19 323 ILE A C 1
ATOM 2365 O O . ILE A 1 323 ? 12.053 -9.128 -2.332 1.00 96.19 323 ILE A O 1
ATOM 2369 N N . SER A 1 324 ? 10.041 -9.265 -1.377 1.00 96.12 324 SER A N 1
ATOM 2370 C CA . SER A 1 324 ? 9.582 -10.392 -2.203 1.00 96.12 324 SER A CA 1
ATOM 2371 C C . SER A 1 324 ? 9.600 -10.041 -3.688 1.00 96.12 324 SER A C 1
ATOM 2373 O O . SER A 1 324 ? 10.036 -10.839 -4.512 1.00 96.12 324 SER A O 1
ATOM 2375 N N . HIS A 1 325 ? 9.175 -8.830 -4.050 1.00 96.50 325 HIS A N 1
ATOM 2376 C CA . HIS A 1 325 ? 9.230 -8.368 -5.436 1.00 96.50 325 HIS A CA 1
ATOM 2377 C C . HIS A 1 325 ? 10.664 -8.212 -5.947 1.00 96.50 325 HIS A C 1
ATOM 2379 O O . HIS A 1 325 ? 10.959 -8.648 -7.062 1.00 96.50 325 HIS A O 1
ATOM 2385 N N . LEU A 1 326 ? 11.563 -7.667 -5.122 1.00 97.38 326 LEU A N 1
ATOM 2386 C CA . LEU A 1 326 ? 12.984 -7.555 -5.453 1.00 97.38 326 LEU A CA 1
ATOM 2387 C C . LEU A 1 326 ? 13.637 -8.928 -5.647 1.00 97.38 326 LEU A C 1
ATOM 2389 O O . LEU A 1 326 ? 14.278 -9.162 -6.669 1.00 97.38 326 LEU A O 1
ATOM 2393 N N . VAL A 1 327 ? 13.443 -9.847 -4.699 1.00 97.00 327 VAL A N 1
ATOM 2394 C CA . VAL A 1 327 ? 13.998 -11.206 -4.760 1.00 97.00 327 VAL A CA 1
ATOM 2395 C C . VAL A 1 327 ? 13.478 -11.936 -5.996 1.00 97.00 327 VAL A C 1
ATOM 2397 O O . VAL A 1 327 ? 14.275 -12.524 -6.719 1.00 97.00 327 VAL A O 1
ATOM 2400 N N . PHE A 1 328 ? 12.181 -11.832 -6.305 1.00 97.19 328 PHE A N 1
ATOM 2401 C CA . PHE A 1 328 ? 11.608 -12.422 -7.517 1.00 97.19 328 PHE A CA 1
ATOM 2402 C C . PHE A 1 328 ? 12.295 -11.905 -8.786 1.00 97.19 328 PHE A C 1
ATOM 2404 O O . PHE A 1 328 ? 12.678 -12.704 -9.639 1.00 97.19 328 PHE A O 1
ATOM 2411 N N . ASN A 1 329 ? 12.495 -10.590 -8.912 1.00 97.62 329 ASN A N 1
ATOM 2412 C CA . ASN A 1 329 ? 13.114 -10.016 -10.108 1.00 97.62 329 ASN A CA 1
ATOM 2413 C C . ASN A 1 329 ? 14.610 -10.318 -10.217 1.00 97.62 329 ASN A C 1
ATOM 2415 O O . ASN A 1 329 ? 15.093 -10.565 -11.320 1.00 97.62 329 ASN A O 1
ATOM 2419 N N . ILE A 1 330 ? 15.334 -10.372 -9.098 1.00 97.56 330 ILE A N 1
ATOM 2420 C CA . ILE A 1 330 ? 16.727 -10.832 -9.089 1.00 97.56 330 ILE A CA 1
ATOM 2421 C C . ILE A 1 330 ? 16.797 -12.300 -9.520 1.00 97.56 330 ILE A C 1
ATOM 2423 O O . ILE A 1 330 ? 17.597 -12.639 -10.390 1.00 97.56 330 ILE A O 1
ATOM 2427 N N . SER A 1 331 ? 15.938 -13.169 -8.975 1.00 97.00 331 SER A N 1
ATOM 2428 C CA . SER A 1 331 ? 15.870 -14.578 -9.373 1.00 97.00 331 SER A CA 1
ATOM 2429 C C . SER A 1 331 ? 15.502 -14.740 -10.849 1.00 97.00 331 SER A C 1
ATOM 2431 O O . SER A 1 331 ? 16.132 -15.527 -11.544 1.00 97.00 331 SER A O 1
ATOM 2433 N N . ASN A 1 332 ? 14.539 -13.966 -11.353 1.00 97.00 332 ASN A N 1
ATOM 2434 C CA . ASN A 1 332 ? 14.162 -13.934 -12.766 1.00 97.00 332 ASN A CA 1
ATOM 2435 C C . ASN A 1 332 ? 15.355 -13.597 -13.675 1.00 97.00 332 ASN A C 1
ATOM 2437 O O . ASN A 1 332 ? 15.664 -14.338 -14.608 1.00 97.00 332 ASN A O 1
ATOM 2441 N N . VAL A 1 333 ? 16.066 -12.506 -13.375 1.00 97.75 333 VAL A N 1
ATOM 2442 C CA . VAL A 1 333 ? 17.246 -12.100 -14.149 1.00 97.75 333 VAL A CA 1
ATOM 2443 C C . VAL A 1 333 ? 18.354 -13.145 -14.053 1.00 97.75 333 VAL A C 1
ATOM 2445 O O . VAL A 1 333 ? 18.958 -13.479 -15.070 1.00 97.75 333 VAL A O 1
ATOM 2448 N N . LEU A 1 334 ? 18.590 -13.714 -12.870 1.00 97.06 334 LEU A N 1
ATOM 2449 C CA . LEU A 1 334 ? 19.584 -14.767 -12.679 1.00 97.06 334 LEU A CA 1
ATOM 2450 C C . LEU A 1 334 ? 19.260 -16.013 -13.515 1.00 97.06 334 LEU A C 1
ATOM 2452 O O . LEU A 1 334 ? 20.146 -16.537 -14.185 1.00 97.06 334 LEU A O 1
ATOM 2456 N N . LEU A 1 335 ? 17.997 -16.450 -13.536 1.00 96.81 335 LEU A N 1
ATOM 2457 C CA . LEU A 1 335 ? 17.546 -17.567 -14.371 1.00 96.81 335 LEU A CA 1
ATOM 2458 C C . LEU A 1 335 ? 17.799 -17.290 -15.860 1.00 96.81 335 LEU A C 1
ATOM 2460 O O . LEU A 1 335 ? 18.331 -18.154 -16.555 1.00 96.81 335 LEU A O 1
ATOM 2464 N N . ALA A 1 336 ? 17.491 -16.081 -16.341 1.00 96.44 336 ALA A N 1
ATOM 2465 C CA . ALA A 1 336 ? 17.744 -15.692 -17.729 1.00 96.44 336 ALA A CA 1
ATOM 2466 C C . ALA A 1 336 ? 19.247 -15.626 -18.067 1.00 96.44 336 ALA A C 1
ATOM 2468 O O . ALA A 1 336 ? 19.653 -16.034 -19.153 1.00 96.44 336 ALA A O 1
ATOM 2469 N N . VAL A 1 337 ? 20.085 -15.146 -17.141 1.00 95.81 337 VAL A N 1
ATOM 2470 C CA . VAL A 1 337 ? 21.547 -15.064 -17.318 1.00 95.81 337 VAL A CA 1
ATOM 2471 C C . VAL A 1 337 ? 22.198 -16.449 -17.307 1.00 95.81 337 VAL A C 1
ATOM 2473 O O . VAL A 1 337 ? 23.081 -16.702 -18.127 1.00 95.81 337 VAL A O 1
ATOM 2476 N N . ILE A 1 338 ? 21.762 -17.351 -16.422 1.00 95.50 338 ILE A N 1
ATOM 2477 C CA . ILE A 1 338 ? 22.236 -18.743 -16.382 1.00 95.50 338 ILE A CA 1
ATOM 2478 C C . ILE A 1 338 ? 21.822 -19.476 -17.664 1.00 95.50 338 ILE A C 1
ATOM 2480 O O . ILE A 1 338 ? 22.637 -20.151 -18.286 1.00 95.50 338 ILE A O 1
ATOM 2484 N N . ALA A 1 339 ? 20.575 -19.296 -18.105 1.00 95.00 339 ALA A N 1
ATOM 2485 C CA . ALA A 1 339 ? 20.043 -19.912 -19.317 1.00 95.00 339 ALA A CA 1
ATOM 2486 C C . ALA A 1 339 ? 20.339 -19.109 -20.599 1.00 95.00 339 ALA A C 1
ATOM 2488 O O . ALA A 1 339 ? 19.675 -19.322 -21.614 1.00 95.00 339 ALA A O 1
ATOM 2489 N N . TRP A 1 340 ? 21.312 -18.189 -20.587 1.00 95.25 340 TRP A N 1
ATOM 2490 C CA . TRP A 1 340 ? 21.456 -17.160 -21.624 1.00 95.25 340 TRP A CA 1
ATOM 2491 C C . TRP A 1 340 ? 21.468 -17.667 -23.074 1.00 95.25 340 TRP A C 1
ATOM 2493 O O . TRP A 1 340 ? 20.710 -17.119 -23.877 1.00 95.25 340 TRP A O 1
ATOM 2503 N N . PRO A 1 341 ? 22.245 -18.705 -23.454 1.00 94.12 341 PRO A N 1
ATOM 2504 C CA . PRO A 1 341 ? 22.261 -19.173 -24.842 1.00 94.12 341 PRO A CA 1
ATOM 2505 C C . PRO A 1 341 ? 20.883 -19.659 -25.310 1.00 94.12 341 PRO A C 1
ATOM 2507 O O . PRO A 1 341 ? 20.460 -19.371 -26.430 1.00 94.12 341 PRO A O 1
ATOM 2510 N N . LEU A 1 342 ? 20.158 -20.358 -24.432 1.00 95.06 342 LEU A N 1
ATOM 2511 C CA . LEU A 1 342 ? 18.804 -20.833 -24.701 1.00 95.06 342 LEU A CA 1
ATOM 2512 C C . LEU A 1 342 ? 17.803 -19.672 -24.720 1.00 95.06 342 LEU A C 1
ATOM 2514 O O . LEU A 1 342 ? 16.967 -19.600 -25.618 1.00 95.06 342 LEU A O 1
ATOM 2518 N N . PHE A 1 343 ? 17.916 -18.748 -23.764 1.00 94.94 343 PHE A N 1
ATOM 2519 C CA . PHE A 1 343 ? 17.071 -17.563 -23.660 1.00 94.94 343 PHE A CA 1
ATOM 2520 C C . PHE A 1 343 ? 17.150 -16.705 -24.927 1.00 94.94 343 PHE A C 1
ATOM 2522 O O . PHE A 1 343 ? 16.118 -16.407 -25.528 1.00 94.94 343 PHE A O 1
ATOM 2529 N N . VAL A 1 344 ? 18.365 -16.380 -25.386 1.00 94.69 344 VAL A N 1
ATOM 2530 C CA . VAL A 1 344 ? 18.590 -15.633 -26.632 1.00 94.69 344 VAL A CA 1
ATOM 2531 C C . VAL A 1 344 ? 17.999 -16.376 -27.823 1.00 94.69 344 VAL A C 1
ATOM 2533 O O . VAL A 1 344 ? 17.245 -15.784 -28.593 1.00 94.69 344 VAL A O 1
ATOM 2536 N N . ARG A 1 345 ? 18.281 -17.678 -27.954 1.00 94.69 345 ARG A N 1
ATOM 2537 C CA . ARG A 1 345 ? 17.781 -18.489 -29.070 1.00 94.69 345 ARG A CA 1
ATOM 2538 C C . ARG A 1 345 ? 16.253 -18.476 -29.153 1.00 94.69 345 ARG A C 1
ATOM 2540 O O . ARG A 1 345 ? 15.715 -18.202 -30.221 1.00 94.69 345 ARG A O 1
ATOM 2547 N N . ILE A 1 346 ? 15.558 -18.731 -28.041 1.00 94.88 346 ILE A N 1
ATOM 2548 C CA . ILE A 1 346 ? 14.086 -18.743 -27.995 1.00 94.88 346 ILE A CA 1
ATOM 2549 C C . ILE A 1 346 ? 13.519 -17.361 -28.340 1.00 94.88 346 ILE A C 1
ATOM 2551 O O . ILE A 1 346 ? 12.580 -17.259 -29.129 1.00 94.88 346 ILE A O 1
ATOM 2555 N N . CYS A 1 347 ? 14.093 -16.289 -27.785 1.00 94.81 347 CYS A N 1
ATOM 2556 C CA . CYS A 1 347 ? 13.605 -14.935 -28.034 1.00 94.81 347 CYS A CA 1
ATOM 2557 C C . CYS A 1 347 ? 13.785 -14.521 -29.498 1.00 94.81 347 CYS A C 1
ATOM 2559 O O . CYS A 1 347 ? 12.837 -14.020 -30.098 1.00 94.81 347 CYS A O 1
ATOM 2561 N N . VAL A 1 348 ? 14.947 -14.784 -30.100 1.00 94.94 348 VAL A N 1
ATOM 2562 C CA . VAL A 1 348 ? 15.207 -14.466 -31.514 1.00 94.94 348 VAL A CA 1
ATOM 2563 C C . VAL A 1 348 ? 14.283 -15.267 -32.438 1.00 94.94 348 VAL A C 1
ATOM 2565 O O . VAL A 1 348 ? 13.689 -14.700 -33.352 1.00 94.94 348 VAL A O 1
ATOM 2568 N N . MET A 1 349 ? 14.073 -16.559 -32.160 1.00 95.31 349 MET A N 1
ATOM 2569 C CA . MET A 1 349 ? 13.167 -17.410 -32.946 1.00 95.31 349 MET A CA 1
ATOM 2570 C C . MET A 1 349 ? 11.688 -17.007 -32.833 1.00 95.31 349 MET A C 1
ATOM 2572 O O . MET A 1 349 ? 10.901 -17.331 -33.718 1.00 95.31 349 MET A O 1
ATOM 2576 N N . SER A 1 350 ? 11.289 -16.316 -31.762 1.00 93.94 350 SER A N 1
ATOM 2577 C CA . SER A 1 350 ? 9.884 -15.948 -31.527 1.00 93.94 350 SER A CA 1
ATOM 2578 C C . SER A 1 350 ? 9.344 -14.870 -32.472 1.00 93.94 350 SER A C 1
ATOM 2580 O O . SER A 1 350 ? 8.132 -14.754 -32.659 1.00 93.94 350 SER A O 1
ATOM 2582 N N . ALA A 1 351 ? 10.234 -14.062 -33.043 1.00 92.56 351 ALA A N 1
ATOM 2583 C CA . ALA A 1 351 ? 9.905 -13.035 -34.018 1.00 92.56 351 ALA A CA 1
ATOM 2584 C C . ALA A 1 351 ? 11.135 -12.793 -34.905 1.00 92.56 351 ALA A C 1
ATOM 2586 O O . ALA A 1 351 ? 11.906 -11.864 -34.640 1.00 92.56 351 ALA A O 1
ATOM 2587 N N . PRO A 1 352 ? 11.360 -13.649 -35.919 1.00 90.06 352 PRO A N 1
ATOM 2588 C CA . PRO A 1 352 ? 12.448 -13.457 -36.870 1.00 90.06 352 PRO A CA 1
ATOM 2589 C C . PRO A 1 352 ? 12.375 -12.051 -37.476 1.00 90.06 352 PRO A C 1
ATOM 2591 O O . PRO A 1 352 ? 11.284 -11.562 -37.765 1.00 90.06 352 PRO A O 1
ATOM 2594 N N . ASP A 1 353 ? 13.524 -11.384 -37.581 1.00 87.94 353 ASP A N 1
ATOM 2595 C CA . ASP A 1 353 ? 13.686 -10.061 -38.209 1.00 87.94 353 ASP A CA 1
ATOM 2596 C C . ASP A 1 353 ? 12.917 -8.885 -37.567 1.00 87.94 353 ASP A C 1
ATOM 2598 O O . ASP A 1 353 ? 12.902 -7.773 -38.098 1.00 87.94 353 ASP A O 1
ATOM 2602 N N . ASP A 1 354 ? 12.327 -9.077 -36.382 1.00 92.44 354 ASP A N 1
ATOM 2603 C CA . ASP A 1 354 ? 11.643 -8.015 -35.641 1.00 92.44 354 ASP A CA 1
ATOM 2604 C C . ASP A 1 354 ? 12.198 -7.850 -34.222 1.00 92.44 354 ASP A C 1
ATOM 2606 O O . ASP A 1 354 ? 11.664 -8.381 -33.246 1.00 92.44 354 ASP A O 1
ATOM 2610 N N . LEU A 1 355 ? 13.269 -7.060 -34.103 1.00 92.69 355 LEU A N 1
ATOM 2611 C CA . LEU A 1 355 ? 13.949 -6.790 -32.833 1.00 92.69 355 LEU A CA 1
ATOM 2612 C C . LEU A 1 355 ? 13.014 -6.198 -31.761 1.00 92.69 355 LEU A C 1
ATOM 2614 O O . LEU A 1 355 ? 13.160 -6.506 -30.576 1.00 92.69 355 LEU A O 1
ATOM 2618 N N . LEU A 1 356 ? 12.020 -5.399 -32.163 1.00 91.12 356 LEU A N 1
ATOM 2619 C CA . LEU A 1 356 ? 11.043 -4.806 -31.249 1.00 91.12 356 LEU A CA 1
ATOM 2620 C C . LEU A 1 356 ? 10.153 -5.887 -30.617 1.00 91.12 356 LEU A C 1
ATOM 2622 O O . LEU A 1 356 ? 9.958 -5.921 -29.398 1.00 91.12 356 LEU A O 1
ATOM 2626 N N . ARG A 1 357 ? 9.663 -6.821 -31.438 1.00 92.94 357 ARG A N 1
ATOM 2627 C CA . ARG A 1 357 ? 8.881 -7.967 -30.958 1.00 92.94 357 ARG A CA 1
ATOM 2628 C C . ARG A 1 357 ? 9.731 -8.955 -30.171 1.00 92.94 357 ARG A C 1
ATOM 2630 O O . ARG A 1 357 ? 9.267 -9.445 -29.146 1.00 92.94 357 ARG A O 1
ATOM 2637 N N . GLN A 1 358 ? 10.978 -9.203 -30.575 1.00 95.31 358 GLN A N 1
ATOM 2638 C CA . GLN A 1 358 ? 11.911 -10.030 -29.799 1.00 95.31 358 GLN A CA 1
ATOM 2639 C C . GLN A 1 358 ? 12.111 -9.462 -28.388 1.00 95.31 358 GLN A C 1
ATOM 2641 O O . GLN A 1 358 ? 12.113 -10.217 -27.417 1.00 95.31 358 GLN A O 1
ATOM 2646 N N . ALA A 1 359 ? 12.222 -8.139 -28.251 1.00 93.50 359 ALA A N 1
ATOM 2647 C CA . ALA A 1 359 ? 12.361 -7.470 -26.961 1.00 93.50 359 ALA A CA 1
ATOM 2648 C C . ALA A 1 359 ? 11.097 -7.562 -26.084 1.00 93.50 359 ALA A C 1
ATOM 2650 O O . ALA A 1 359 ? 11.187 -7.826 -24.885 1.00 93.50 359 ALA A O 1
ATOM 2651 N N . ALA A 1 360 ? 9.903 -7.401 -26.660 1.00 94.19 360 ALA A N 1
ATOM 2652 C CA . ALA A 1 360 ? 8.649 -7.583 -25.920 1.00 94.19 360 ALA A CA 1
ATOM 2653 C C . ALA A 1 360 ? 8.411 -9.052 -25.511 1.00 94.19 360 ALA A C 1
ATOM 2655 O O . ALA A 1 360 ? 7.955 -9.346 -24.396 1.00 94.19 360 ALA A O 1
ATOM 2656 N N . ASN A 1 361 ? 8.778 -9.986 -26.390 1.00 95.56 361 ASN A N 1
ATOM 2657 C CA . ASN A 1 361 ? 8.717 -11.417 -26.124 1.00 95.56 361 ASN A CA 1
ATOM 2658 C C . ASN A 1 361 ? 9.721 -11.829 -25.048 1.00 95.56 361 ASN A C 1
ATOM 2660 O O . ASN A 1 361 ? 9.355 -12.604 -24.172 1.00 95.56 361 ASN A O 1
ATOM 2664 N N . SER A 1 362 ? 10.937 -11.275 -25.036 1.00 96.06 362 SER A N 1
ATOM 2665 C CA . SER A 1 362 ? 11.937 -11.590 -24.009 1.00 96.06 362 SER A CA 1
ATOM 2666 C C . SER A 1 362 ? 11.488 -11.171 -22.610 1.00 96.06 362 SER A C 1
ATOM 2668 O O . SER A 1 362 ? 11.654 -11.942 -21.664 1.00 96.06 362 SER A O 1
ATOM 2670 N N . HIS A 1 363 ? 10.825 -10.016 -22.485 1.00 95.44 363 HIS A N 1
ATOM 2671 C CA . HIS A 1 363 ? 10.176 -9.590 -21.243 1.00 95.44 363 HIS A CA 1
ATOM 2672 C C . HIS A 1 363 ? 9.118 -10.611 -20.795 1.00 95.44 363 HIS A C 1
ATOM 2674 O O . HIS A 1 363 ? 9.138 -11.077 -19.655 1.00 95.44 363 HIS A O 1
ATOM 2680 N N . THR A 1 364 ? 8.226 -11.005 -21.709 1.00 96.50 364 THR A N 1
ATOM 2681 C CA . THR A 1 364 ? 7.146 -11.966 -21.427 1.00 96.50 364 THR A CA 1
ATOM 2682 C C . THR A 1 364 ? 7.692 -13.343 -21.046 1.00 96.50 364 THR A C 1
ATOM 2684 O O . THR A 1 364 ? 7.279 -13.906 -20.034 1.00 96.50 364 THR A O 1
ATOM 2687 N N . PHE A 1 365 ? 8.645 -13.877 -21.811 1.00 96.69 365 PHE A N 1
ATOM 2688 C CA . PHE A 1 365 ? 9.243 -15.186 -21.565 1.00 96.69 365 PHE A CA 1
ATOM 2689 C C . PHE A 1 365 ? 10.013 -15.229 -20.252 1.00 96.69 365 PHE A C 1
ATOM 2691 O O . PHE A 1 365 ? 9.833 -16.185 -19.505 1.00 96.69 365 PHE A O 1
ATOM 2698 N N . ALA A 1 366 ? 10.807 -14.201 -19.933 1.00 96.81 366 ALA A N 1
ATOM 2699 C CA . ALA A 1 366 ? 11.517 -14.133 -18.659 1.00 96.81 366 ALA A CA 1
ATOM 2700 C C . ALA A 1 366 ? 10.532 -14.171 -17.475 1.00 96.81 366 ALA A C 1
ATOM 2702 O O . ALA A 1 366 ? 10.618 -15.059 -16.626 1.00 96.81 366 ALA A O 1
ATOM 2703 N N . MET A 1 367 ? 9.524 -13.286 -17.466 1.00 96.25 367 MET A N 1
ATOM 2704 C CA . MET A 1 367 ? 8.550 -13.208 -16.367 1.00 96.25 367 MET A CA 1
ATOM 2705 C C . MET A 1 367 ? 7.699 -14.470 -16.226 1.00 96.25 367 MET A C 1
ATOM 2707 O O . MET A 1 367 ? 7.441 -14.923 -15.105 1.00 96.25 367 MET A O 1
ATOM 2711 N N . LEU A 1 368 ? 7.267 -15.050 -17.347 1.00 96.44 368 LEU A N 1
ATOM 2712 C CA . LEU A 1 368 ? 6.468 -16.268 -17.344 1.00 96.44 368 LEU A CA 1
ATOM 2713 C C . LEU A 1 368 ? 7.298 -17.466 -16.876 1.00 96.44 368 LEU A C 1
ATOM 2715 O O . LEU A 1 368 ? 6.853 -18.206 -16.000 1.00 96.44 368 LEU A O 1
ATOM 2719 N N . PHE A 1 369 ? 8.517 -17.625 -17.398 1.00 96.19 369 PHE A N 1
ATOM 2720 C CA . PHE A 1 369 ? 9.420 -18.705 -17.008 1.00 96.19 369 PHE A CA 1
ATOM 2721 C C . PHE A 1 369 ? 9.784 -18.624 -15.524 1.00 96.19 369 PHE A C 1
ATOM 2723 O O . PHE A 1 369 ? 9.621 -19.606 -14.803 1.00 96.19 369 PHE A O 1
ATOM 2730 N N . ALA A 1 370 ? 10.183 -17.447 -15.033 1.00 96.31 370 ALA A N 1
ATOM 2731 C CA . ALA A 1 370 ? 10.476 -17.247 -13.618 1.00 96.31 370 ALA A CA 1
ATOM 2732 C C . ALA A 1 370 ? 9.258 -17.540 -12.733 1.00 96.31 370 ALA A C 1
ATOM 2734 O O . ALA A 1 370 ? 9.394 -18.194 -11.703 1.00 96.31 370 ALA A O 1
ATOM 2735 N N . THR A 1 371 ? 8.055 -17.127 -13.146 1.00 96.06 371 THR A N 1
ATOM 2736 C CA . THR A 1 371 ? 6.827 -17.447 -12.404 1.00 96.06 371 THR A CA 1
ATOM 2737 C C . THR A 1 371 ? 6.575 -18.953 -12.370 1.00 96.06 371 THR A C 1
ATOM 2739 O O . THR A 1 371 ? 6.347 -19.492 -11.293 1.00 96.06 371 THR A O 1
ATOM 2742 N N . ILE A 1 372 ? 6.663 -19.653 -13.504 1.00 95.56 372 ILE A N 1
ATOM 2743 C CA . ILE A 1 372 ? 6.454 -21.110 -13.573 1.00 95.56 372 ILE A CA 1
ATOM 2744 C C . ILE A 1 372 ? 7.466 -21.856 -12.695 1.00 95.56 372 ILE A C 1
ATOM 2746 O O . ILE A 1 372 ? 7.089 -22.781 -11.979 1.00 95.56 372 ILE A O 1
ATOM 2750 N N . VAL A 1 373 ? 8.734 -21.439 -12.718 1.00 95.44 373 VAL A N 1
ATOM 2751 C CA . VAL A 1 373 ? 9.811 -22.082 -11.955 1.00 95.44 373 VAL A CA 1
ATOM 2752 C C . VAL A 1 373 ? 9.700 -21.793 -10.458 1.00 95.44 373 VAL A C 1
ATOM 2754 O O . VAL A 1 373 ? 9.886 -22.700 -9.654 1.00 95.44 373 VAL A O 1
ATOM 2757 N N . LEU A 1 374 ? 9.398 -20.554 -10.059 1.00 94.62 374 LEU A N 1
ATOM 2758 C CA . LEU A 1 374 ? 9.444 -20.132 -8.652 1.00 94.62 374 LEU A CA 1
ATOM 2759 C C . LEU A 1 374 ? 8.126 -20.358 -7.899 1.00 94.62 374 LEU A C 1
ATOM 2761 O O . LEU A 1 374 ? 8.146 -20.547 -6.682 1.00 94.62 374 LEU A O 1
ATOM 2765 N N . LEU A 1 375 ? 6.976 -20.359 -8.583 1.00 93.75 375 LEU A N 1
ATOM 2766 C CA . LEU A 1 375 ? 5.656 -20.485 -7.950 1.00 93.75 375 LEU A CA 1
ATOM 2767 C C . LEU A 1 375 ? 5.465 -21.789 -7.144 1.00 93.75 375 LEU A C 1
ATOM 2769 O O . LEU A 1 375 ? 4.914 -21.702 -6.042 1.00 93.75 375 LEU A O 1
ATOM 2773 N N . PRO A 1 376 ? 5.922 -22.979 -7.595 1.00 93.19 376 PRO A N 1
ATOM 2774 C CA . PRO A 1 376 ? 5.837 -24.208 -6.798 1.00 93.19 376 PRO A CA 1
ATOM 2775 C C . PRO A 1 376 ? 6.600 -24.116 -5.470 1.00 93.19 376 PRO A C 1
ATOM 2777 O O . PRO A 1 376 ? 6.197 -24.715 -4.474 1.00 93.19 376 PRO A O 1
ATOM 2780 N N . PHE A 1 377 ? 7.662 -23.310 -5.431 1.00 92.69 377 PHE A N 1
ATOM 2781 C CA . PHE A 1 377 ? 8.511 -23.102 -4.260 1.00 92.69 377 PHE A CA 1
ATOM 2782 C C . PHE A 1 377 ? 8.100 -21.873 -3.439 1.00 92.69 377 PHE A C 1
ATOM 2784 O O . PHE A 1 377 ? 8.900 -21.376 -2.648 1.00 92.69 377 PHE A O 1
ATOM 2791 N N . SER A 1 378 ? 6.856 -21.390 -3.566 1.00 88.06 378 SER A N 1
ATOM 2792 C CA . SER A 1 378 ? 6.406 -20.155 -2.905 1.00 88.06 378 SER A CA 1
ATOM 2793 C C . SER A 1 378 ? 6.632 -20.154 -1.387 1.00 88.06 378 SER A C 1
ATOM 2795 O O . SER A 1 378 ? 6.958 -19.122 -0.822 1.00 88.06 378 SER A O 1
ATOM 2797 N N . HIS A 1 379 ? 6.514 -21.301 -0.708 1.00 86.56 379 HIS A N 1
ATOM 2798 C CA . HIS A 1 379 ? 6.797 -21.383 0.732 1.00 86.56 379 HIS A CA 1
ATOM 2799 C C . HIS A 1 379 ? 8.287 -21.253 1.060 1.00 86.56 379 HIS A C 1
ATOM 2801 O O . HIS A 1 379 ? 8.646 -20.586 2.029 1.00 86.56 379 HIS A O 1
ATOM 2807 N N . ALA A 1 380 ? 9.162 -21.881 0.268 1.00 89.31 380 ALA A N 1
ATOM 2808 C CA . ALA A 1 380 ? 10.607 -21.709 0.414 1.00 89.31 380 ALA A CA 1
ATOM 2809 C C . ALA A 1 380 ? 11.002 -20.256 0.114 1.00 89.31 380 ALA A C 1
ATOM 2811 O O . ALA A 1 380 ? 11.824 -19.680 0.822 1.00 89.31 380 ALA A O 1
ATOM 2812 N N . PHE A 1 381 ? 10.334 -19.643 -0.865 1.00 89.69 381 PHE A N 1
ATOM 2813 C CA . PHE A 1 381 ? 10.465 -18.232 -1.193 1.00 89.69 381 PHE A CA 1
ATOM 2814 C C . PHE A 1 381 ? 10.077 -17.328 -0.011 1.00 89.69 381 PHE A C 1
ATOM 2816 O O . PHE A 1 381 ? 10.871 -16.476 0.383 1.00 89.69 381 PHE A O 1
ATOM 2823 N N . THR A 1 382 ? 8.924 -17.554 0.635 1.00 86.75 382 THR A N 1
ATOM 2824 C CA . THR A 1 382 ? 8.540 -16.802 1.843 1.00 86.75 382 THR A CA 1
ATOM 2825 C C . THR A 1 382 ? 9.569 -16.975 2.965 1.00 86.75 382 THR A C 1
ATOM 2827 O O . THR A 1 382 ? 9.932 -16.002 3.626 1.00 86.75 382 THR A O 1
ATOM 2830 N N . ARG A 1 383 ? 10.084 -18.195 3.183 1.00 88.69 383 ARG A N 1
ATOM 2831 C CA . ARG A 1 383 ? 11.129 -18.449 4.193 1.00 88.69 383 ARG A CA 1
ATOM 2832 C C . ARG A 1 383 ? 12.410 -17.673 3.897 1.00 88.69 383 ARG A C 1
ATOM 2834 O O . ARG A 1 383 ? 12.954 -17.066 4.814 1.00 88.69 383 ARG A O 1
ATOM 2841 N N . LEU A 1 384 ? 12.851 -17.655 2.639 1.00 92.25 384 LEU A N 1
ATOM 2842 C CA . LEU A 1 384 ? 14.012 -16.881 2.202 1.00 92.25 384 LEU A CA 1
ATOM 2843 C C . LEU A 1 384 ? 13.811 -15.386 2.478 1.00 92.25 384 LEU A C 1
ATOM 2845 O O . LEU A 1 384 ? 14.679 -14.751 3.068 1.00 92.25 384 LEU A O 1
ATOM 2849 N N . VAL A 1 385 ? 12.653 -14.831 2.115 1.00 93.00 385 VAL A N 1
ATOM 2850 C CA . VAL A 1 385 ? 12.339 -13.415 2.360 1.00 93.00 385 VAL A CA 1
ATOM 2851 C C . VAL A 1 385 ? 12.311 -13.100 3.856 1.00 93.00 385 VAL A C 1
ATOM 2853 O O . VAL A 1 385 ? 12.890 -12.100 4.279 1.00 93.00 385 VAL A O 1
ATOM 2856 N N . ASN A 1 386 ? 11.685 -13.950 4.673 1.00 86.75 386 ASN A N 1
ATOM 2857 C CA . ASN A 1 386 ? 11.658 -13.782 6.128 1.00 86.75 386 ASN A CA 1
ATOM 2858 C C . ASN A 1 386 ? 13.063 -13.838 6.741 1.00 86.75 386 ASN A C 1
ATOM 2860 O O . ASN A 1 386 ? 13.352 -13.076 7.659 1.00 86.75 386 ASN A O 1
ATOM 2864 N N . TRP A 1 387 ? 13.934 -14.705 6.220 1.00 91.50 387 TRP A N 1
ATOM 2865 C CA . TRP A 1 387 ? 15.330 -14.804 6.641 1.00 91.50 387 TRP A CA 1
ATOM 2866 C C . TRP A 1 387 ? 16.155 -13.569 6.242 1.00 91.50 387 TRP A C 1
ATOM 2868 O O . TRP A 1 387 ? 16.937 -13.083 7.050 1.00 91.50 387 TRP A O 1
ATOM 2878 N N . LEU A 1 388 ? 15.930 -13.008 5.047 1.00 90.25 388 LEU A N 1
ATOM 2879 C CA . LEU A 1 388 ? 16.556 -11.753 4.594 1.00 90.25 388 LEU A CA 1
ATOM 2880 C C . LEU A 1 388 ? 16.040 -10.512 5.340 1.00 90.25 388 LEU A C 1
ATOM 2882 O O . LEU A 1 388 ? 16.688 -9.468 5.330 1.00 90.25 388 LEU A O 1
ATOM 2886 N N . THR A 1 389 ? 14.864 -10.606 5.965 1.00 87.38 389 THR A N 1
ATOM 2887 C CA . THR A 1 389 ? 14.204 -9.506 6.686 1.00 87.38 389 THR A CA 1
ATOM 2888 C C . THR A 1 389 ? 13.866 -9.908 8.127 1.00 87.38 389 THR A C 1
ATOM 2890 O O . THR A 1 389 ? 12.685 -9.997 8.512 1.00 87.38 389 THR A O 1
ATOM 2893 N N . PRO A 1 390 ? 14.897 -10.172 8.952 1.00 76.94 390 PRO A N 1
ATOM 2894 C CA . PRO A 1 390 ? 14.685 -10.457 10.358 1.00 76.94 390 PRO A CA 1
ATOM 2895 C C . PRO A 1 390 ? 14.060 -9.227 11.021 1.00 76.94 390 PRO A C 1
ATOM 2897 O O . PRO A 1 390 ? 14.458 -8.091 10.770 1.00 76.94 390 PRO A O 1
ATOM 2900 N N . SER A 1 391 ? 13.055 -9.456 11.859 1.00 69.00 391 SER A N 1
ATOM 2901 C CA . SER A 1 391 ? 12.425 -8.406 12.653 1.00 69.00 391 SER A CA 1
ATOM 2902 C C . SER A 1 391 ? 12.401 -8.834 14.105 1.00 69.00 391 SER A C 1
ATOM 2904 O O . SER A 1 391 ? 12.040 -9.969 14.410 1.00 69.00 391 SER A O 1
ATOM 2906 N N . SER A 1 392 ? 12.790 -7.912 14.981 1.00 52.09 392 SER A N 1
ATOM 2907 C CA . SER A 1 392 ? 12.661 -8.048 16.432 1.00 52.09 392 SER A CA 1
ATOM 2908 C C . SER A 1 392 ? 11.261 -7.672 16.923 1.00 52.09 392 SER A C 1
ATOM 2910 O O . SER A 1 392 ? 10.956 -7.867 18.096 1.00 52.09 392 SER A O 1
ATOM 2912 N N . GLU A 1 393 ? 10.416 -7.116 16.049 1.00 48.28 393 GLU A N 1
ATOM 2913 C CA . GLU A 1 393 ? 9.016 -6.853 16.368 1.00 48.28 393 GLU A CA 1
ATOM 2914 C C . GLU A 1 393 ? 8.225 -8.162 16.278 1.00 48.28 393 GLU A C 1
ATOM 2916 O O . GLU A 1 393 ? 8.312 -8.847 15.248 1.00 48.28 393 GLU A O 1
ATOM 2921 N N . PRO A 1 394 ? 7.456 -8.524 17.323 1.00 44.25 394 PRO A N 1
ATOM 2922 C CA . PRO A 1 394 ? 6.619 -9.709 17.277 1.00 44.25 394 PRO A CA 1
ATOM 2923 C C . PRO A 1 394 ? 5.671 -9.607 16.073 1.00 44.25 394 PRO A C 1
ATOM 2925 O O . PRO A 1 394 ? 5.145 -8.520 15.795 1.00 44.25 394 PRO A O 1
ATOM 2928 N N . PRO A 1 395 ? 5.464 -10.704 15.318 1.00 46.78 395 PRO A N 1
ATOM 2929 C CA . PRO A 1 395 ? 4.485 -10.707 14.243 1.00 46.78 395 PRO A CA 1
ATOM 2930 C C . PRO A 1 395 ? 3.130 -10.243 14.795 1.00 46.78 395 PRO A C 1
ATOM 2932 O O . PRO A 1 395 ? 2.822 -10.538 15.954 1.00 46.78 395 PRO A O 1
ATOM 2935 N N . PRO A 1 396 ? 2.322 -9.505 14.008 1.00 48.25 396 PRO A N 1
ATOM 2936 C CA . PRO A 1 396 ? 0.980 -9.142 14.441 1.00 48.25 396 PRO A CA 1
ATOM 2937 C C . PRO A 1 396 ? 0.257 -10.407 14.898 1.00 48.25 396 PRO A C 1
ATOM 2939 O O . PRO A 1 396 ? 0.285 -11.416 14.187 1.00 48.25 396 PRO A O 1
ATOM 2942 N N . ALA A 1 397 ? -0.335 -10.361 16.095 1.00 48.34 397 ALA A N 1
ATOM 2943 C CA . ALA A 1 397 ? -1.116 -11.477 16.600 1.00 48.34 397 ALA A CA 1
ATOM 2944 C C . ALA A 1 397 ? -2.151 -11.859 15.525 1.00 48.34 397 ALA A C 1
ATOM 2946 O O . ALA A 1 397 ? -2.804 -10.960 14.980 1.00 48.34 397 ALA A O 1
ATOM 2947 N N . PRO A 1 398 ? -2.250 -13.147 15.152 1.00 58.16 398 PRO A N 1
ATOM 2948 C CA . PRO A 1 398 ? -3.217 -13.577 14.155 1.00 58.16 398 PRO A CA 1
ATOM 2949 C C . PRO A 1 398 ? -4.612 -13.151 14.613 1.00 58.16 398 PRO A C 1
ATOM 2951 O O . PRO A 1 398 ? -4.954 -13.318 15.783 1.00 58.16 398 PRO A O 1
ATOM 2954 N N . SER A 1 399 ? -5.393 -12.565 13.703 1.00 70.44 399 SER A N 1
ATOM 2955 C CA . SER A 1 399 ? -6.752 -12.131 14.026 1.00 70.44 399 SER A CA 1
ATOM 2956 C C . SER A 1 399 ? -7.580 -13.321 14.503 1.00 70.44 399 SER A C 1
ATOM 2958 O O . SER A 1 399 ? -7.502 -14.411 13.931 1.00 70.44 399 SER A O 1
ATOM 2960 N N . PHE A 1 400 ? -8.407 -13.103 15.522 1.00 76.62 400 PHE A N 1
ATOM 2961 C CA . PHE A 1 400 ? -9.324 -14.128 16.016 1.00 76.62 400 PHE A CA 1
ATOM 2962 C C . PHE A 1 400 ? -10.524 -14.343 15.078 1.00 76.62 400 PHE A C 1
ATOM 2964 O O . PHE A 1 400 ? -11.278 -15.300 15.255 1.00 76.62 400 PHE A O 1
ATOM 2971 N N . LEU A 1 401 ? -10.696 -13.487 14.064 1.00 78.44 401 LEU A N 1
ATOM 2972 C CA . LEU A 1 401 ? -11.816 -13.475 13.121 1.00 78.44 401 LEU A CA 1
ATOM 2973 C C . LEU A 1 401 ? -11.694 -14.562 12.032 1.00 78.44 401 LEU A C 1
ATOM 2975 O O . LEU A 1 401 ? -11.663 -14.269 10.834 1.00 78.44 401 LEU A O 1
ATOM 2979 N N . ASP A 1 402 ? -11.645 -15.837 12.427 1.00 74.88 402 ASP A N 1
ATOM 2980 C CA . ASP A 1 402 ? -11.656 -16.955 11.476 1.00 74.88 402 ASP A CA 1
ATOM 2981 C C . ASP A 1 402 ? -13.033 -17.065 10.791 1.00 74.88 402 ASP A C 1
ATOM 2983 O O . ASP A 1 402 ? -14.095 -17.081 11.429 1.00 74.88 402 ASP A O 1
ATOM 2987 N N . ALA A 1 403 ? -13.020 -17.180 9.462 1.00 75.00 403 ALA A N 1
ATOM 2988 C CA . ALA A 1 403 ? -14.210 -17.436 8.661 1.00 75.00 403 ALA A CA 1
ATOM 2989 C C . ALA A 1 403 ? -14.889 -18.763 9.039 1.00 75.00 403 ALA A C 1
ATOM 2991 O O . ALA A 1 403 ? -16.105 -18.879 8.899 1.00 75.00 403 ALA A O 1
ATOM 2992 N N . LYS A 1 404 ? -14.145 -19.744 9.568 1.00 75.88 404 LYS A N 1
ATOM 2993 C CA . LYS A 1 404 ? -14.711 -21.004 10.077 1.00 75.88 404 LYS A CA 1
ATOM 2994 C C . LYS A 1 404 ? -15.662 -20.780 11.253 1.00 75.88 404 LYS A C 1
ATOM 2996 O O . LYS A 1 404 ? -16.660 -21.488 11.364 1.00 75.88 404 LYS A O 1
ATOM 3001 N N . CYS A 1 405 ? -15.404 -19.773 12.089 1.00 79.50 405 CYS A N 1
ATOM 3002 C CA . CYS A 1 405 ? -16.267 -19.441 13.222 1.00 79.50 405 CYS A CA 1
ATOM 3003 C C . CYS A 1 405 ? -17.619 -18.859 12.781 1.00 79.50 405 CYS A C 1
ATOM 3005 O O . CYS A 1 405 ? -18.585 -18.969 13.530 1.00 79.50 405 CYS A O 1
ATOM 3007 N N . LEU A 1 406 ? -17.742 -18.323 11.556 1.00 81.12 406 LEU A N 1
ATOM 3008 C CA . LEU A 1 406 ? -19.018 -17.803 11.037 1.00 81.12 406 LEU A CA 1
ATOM 3009 C C . LEU A 1 406 ? -20.096 -18.888 10.931 1.00 81.12 406 LEU A C 1
ATOM 3011 O O . LEU A 1 406 ? -21.280 -18.582 11.023 1.00 81.12 406 LEU A O 1
ATOM 3015 N N . ALA A 1 407 ? -19.702 -20.158 10.794 1.00 79.50 407 ALA A N 1
ATOM 3016 C CA . ALA A 1 407 ? -20.641 -21.274 10.781 1.00 79.50 407 ALA A CA 1
ATOM 3017 C C . ALA A 1 407 ? -21.394 -21.443 12.113 1.00 79.50 407 ALA A C 1
ATOM 3019 O O . ALA A 1 407 ? -22.402 -22.142 12.142 1.00 79.50 407 ALA A O 1
ATOM 3020 N N . LYS A 1 408 ? -20.918 -20.841 13.213 1.00 85.00 408 LYS A N 1
ATOM 3021 C CA . LYS A 1 408 ? -21.495 -20.947 14.560 1.00 85.00 408 LYS A CA 1
ATOM 3022 C C . LYS A 1 408 ? -21.538 -19.554 15.215 1.00 85.00 408 LYS A C 1
ATOM 3024 O O . LYS A 1 408 ? -20.518 -19.104 15.738 1.00 85.00 408 LYS A O 1
ATOM 3029 N N . PRO A 1 409 ? -22.693 -18.857 15.244 1.00 83.88 409 PRO A N 1
ATOM 3030 C CA . PRO A 1 409 ? -22.754 -17.437 15.609 1.00 83.88 409 PRO A CA 1
ATOM 3031 C C . PRO A 1 409 ? -22.192 -17.109 17.000 1.00 83.88 409 PRO A C 1
ATOM 3033 O O . PRO A 1 409 ? -21.536 -16.091 17.171 1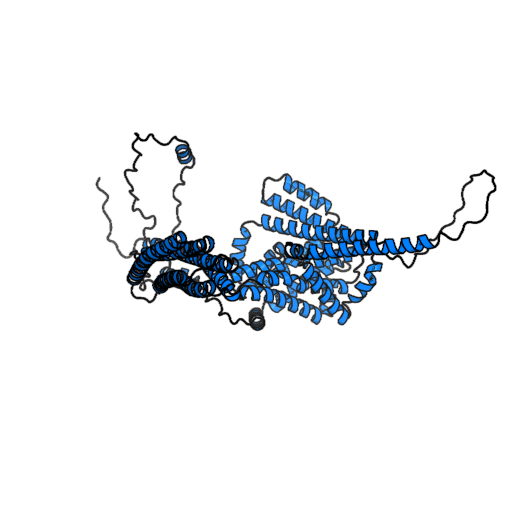.00 83.88 409 PRO A O 1
ATOM 3036 N N . GLU A 1 410 ? -22.374 -17.979 17.998 1.00 85.88 410 GLU A N 1
ATOM 3037 C CA . GLU A 1 410 ? -21.813 -17.759 19.344 1.00 85.88 410 GLU A CA 1
ATOM 3038 C C . GLU A 1 410 ? -20.275 -17.874 19.373 1.00 85.88 410 GLU A C 1
ATOM 3040 O O . GLU A 1 410 ? -19.628 -17.142 20.120 1.00 85.88 410 GLU A O 1
ATOM 3045 N N . GLN A 1 411 ? -19.665 -18.711 18.520 1.00 84.81 411 GLN A N 1
ATOM 3046 C CA . GLN A 1 411 ? -18.201 -18.734 18.358 1.00 84.81 411 GLN A CA 1
ATOM 3047 C C . GLN A 1 411 ? -17.703 -17.479 17.646 1.00 84.81 411 GLN A C 1
ATOM 3049 O O . GLN A 1 411 ? -16.675 -16.925 18.028 1.00 84.81 411 GLN A O 1
ATOM 3054 N N . ALA A 1 412 ? -18.449 -17.015 16.639 1.00 86.94 412 ALA A N 1
ATOM 3055 C CA . ALA A 1 412 ? -18.173 -15.761 15.950 1.00 86.94 412 ALA A CA 1
ATOM 3056 C C . ALA A 1 412 ? -18.196 -14.568 16.928 1.00 86.94 412 ALA A C 1
ATOM 3058 O O . ALA A 1 412 ? -17.291 -13.738 16.900 1.00 86.94 412 ALA A O 1
ATOM 3059 N N . PHE A 1 413 ? -19.163 -14.512 17.852 1.00 89.62 413 PHE A N 1
ATOM 3060 C CA . PHE A 1 413 ? -19.193 -13.485 18.900 1.00 89.62 413 PHE A CA 1
ATOM 3061 C C . PHE A 1 413 ? -18.021 -13.601 19.882 1.00 89.62 413 PHE A C 1
ATOM 3063 O O . PHE A 1 413 ? -17.418 -12.588 20.225 1.00 89.62 413 PHE A O 1
ATOM 3070 N N . ALA A 1 414 ? -17.642 -14.813 20.297 1.00 87.19 414 ALA A N 1
ATOM 3071 C CA . ALA A 1 414 ? -16.469 -15.005 21.152 1.00 87.19 414 ALA A CA 1
ATOM 3072 C C . ALA A 1 414 ? -15.165 -14.548 20.466 1.00 87.19 414 ALA A C 1
ATOM 3074 O O . ALA A 1 414 ? -14.321 -13.914 21.099 1.00 87.19 414 ALA A O 1
ATOM 3075 N N . ALA A 1 415 ? -15.012 -14.820 19.166 1.00 87.69 415 ALA A N 1
ATOM 3076 C CA . ALA A 1 415 ? -13.900 -14.320 18.358 1.00 87.69 415 ALA A CA 1
ATOM 3077 C C . ALA A 1 415 ? -13.870 -12.784 18.305 1.00 87.69 415 ALA A C 1
ATOM 3079 O O . ALA A 1 415 ? -12.817 -12.181 18.493 1.00 87.69 415 ALA A O 1
ATOM 3080 N N . VAL A 1 416 ? -15.033 -12.156 18.121 1.00 91.50 416 VAL A N 1
ATOM 3081 C CA . VAL A 1 416 ? -15.190 -10.696 18.134 1.00 91.50 416 VAL A CA 1
ATOM 3082 C C . VAL A 1 416 ? -14.783 -10.090 19.479 1.00 91.50 416 VAL A C 1
ATOM 3084 O O . VAL A 1 416 ? -14.066 -9.096 19.492 1.00 91.50 416 VAL A O 1
ATOM 3087 N N . ILE A 1 417 ? -15.184 -10.681 20.609 1.00 91.38 417 ILE A N 1
ATOM 3088 C CA . ILE A 1 417 ? -14.806 -10.186 21.946 1.00 91.38 417 ILE A CA 1
ATOM 3089 C C . ILE A 1 417 ? -13.290 -10.259 22.153 1.00 91.38 417 ILE A C 1
ATOM 3091 O O . ILE A 1 417 ? -12.697 -9.298 22.636 1.00 91.38 417 ILE A O 1
ATOM 3095 N N . ARG A 1 418 ? -12.640 -11.353 21.731 1.00 88.75 418 ARG A N 1
ATOM 3096 C CA . ARG A 1 418 ? -11.170 -11.462 21.783 1.00 88.75 418 ARG A CA 1
ATOM 3097 C C . ARG A 1 418 ? -10.484 -10.397 20.932 1.00 88.75 418 ARG A C 1
ATOM 3099 O O . ARG A 1 418 ? -9.450 -9.866 21.326 1.00 88.75 418 ARG A O 1
ATOM 3106 N N . GLU A 1 419 ? -11.068 -10.061 19.787 1.00 88.19 419 GLU A N 1
ATOM 3107 C CA . GLU A 1 419 ? -10.543 -9.008 18.925 1.00 88.19 419 GLU A CA 1
ATOM 3108 C C . GLU A 1 419 ? -10.741 -7.605 19.541 1.00 88.19 419 GLU A C 1
ATOM 3110 O O . GLU A 1 419 ? -9.813 -6.798 19.515 1.00 88.19 419 GLU A O 1
ATOM 3115 N N . LEU A 1 420 ? -11.883 -7.341 20.197 1.00 93.44 420 LEU A N 1
ATOM 3116 C CA . LEU A 1 420 ? -12.107 -6.119 20.991 1.00 93.44 420 LEU A CA 1
ATOM 3117 C C . LEU A 1 420 ? -11.099 -5.991 22.137 1.00 93.44 420 LEU A C 1
ATOM 3119 O O . LEU A 1 420 ? -10.508 -4.926 22.314 1.00 93.44 420 LEU A O 1
ATOM 3123 N N . ARG A 1 421 ? -10.857 -7.081 22.877 1.00 92.00 421 ARG A N 1
ATOM 3124 C CA . ARG A 1 421 ? -9.832 -7.139 23.927 1.00 92.00 421 ARG A CA 1
ATOM 3125 C C . ARG A 1 421 ? -8.466 -6.765 23.373 1.00 92.00 421 ARG A C 1
ATOM 3127 O O . ARG A 1 421 ? -7.789 -5.915 23.940 1.00 92.00 421 ARG A O 1
ATOM 3134 N N . ARG A 1 422 ? -8.091 -7.335 22.225 1.00 86.94 422 ARG A N 1
ATOM 3135 C CA . ARG A 1 422 ? -6.823 -7.025 21.561 1.00 86.94 422 ARG A CA 1
ATOM 3136 C C . ARG A 1 422 ? -6.707 -5.542 21.202 1.00 86.94 422 ARG A C 1
ATOM 3138 O O . ARG A 1 422 ? -5.650 -4.957 21.413 1.00 86.94 422 ARG A O 1
ATOM 3145 N N . MET A 1 423 ? -7.770 -4.914 20.686 1.00 91.94 423 MET A N 1
ATOM 3146 C CA . MET A 1 423 ? -7.775 -3.462 20.440 1.00 91.94 423 MET A CA 1
ATOM 3147 C C . MET A 1 423 ? -7.607 -2.670 21.744 1.00 91.94 423 MET A C 1
ATOM 3149 O O . MET A 1 423 ? -6.833 -1.716 21.792 1.00 91.94 423 MET A O 1
ATOM 3153 N N . ALA A 1 424 ? -8.307 -3.068 22.808 1.00 94.12 424 ALA A N 1
ATOM 3154 C CA . ALA A 1 424 ? -8.239 -2.399 24.101 1.00 94.12 424 ALA A CA 1
ATOM 3155 C C . ALA A 1 424 ? -6.849 -2.517 24.755 1.00 94.12 424 ALA A C 1
ATOM 3157 O O . ALA A 1 424 ? -6.348 -1.536 25.302 1.00 94.12 424 ALA A O 1
ATOM 3158 N N . GLU A 1 425 ? -6.186 -3.670 24.644 1.00 91.88 425 GLU A N 1
ATOM 3159 C CA . GLU A 1 425 ? -4.805 -3.876 25.102 1.00 91.88 425 GLU A CA 1
ATOM 3160 C C . GLU A 1 425 ? -3.817 -2.979 24.338 1.00 91.88 425 GLU A C 1
ATOM 3162 O O . GLU A 1 425 ? -2.952 -2.355 24.952 1.00 91.88 425 GLU A O 1
ATOM 3167 N N . VAL A 1 426 ? -4.002 -2.802 23.022 1.00 87.81 426 VAL A N 1
ATOM 3168 C CA . VAL A 1 426 ? -3.213 -1.837 22.232 1.00 87.81 426 VAL A CA 1
ATOM 3169 C C . VAL A 1 426 ? -3.426 -0.401 22.732 1.00 87.81 426 VAL A C 1
ATOM 3171 O O . VAL A 1 426 ? -2.467 0.370 22.793 1.00 87.81 426 VAL A O 1
ATOM 3174 N N . CYS A 1 427 ? -4.640 -0.027 23.151 1.00 95.62 427 CYS A N 1
ATOM 3175 C CA . CYS A 1 427 ? -4.891 1.273 23.784 1.00 95.62 427 CYS A CA 1
ATOM 3176 C C . CYS A 1 427 ? -4.159 1.424 25.130 1.00 95.62 427 CYS A C 1
ATOM 3178 O O . CYS A 1 427 ? -3.626 2.499 25.416 1.00 95.62 427 CYS A O 1
ATOM 3180 N N . VAL A 1 428 ? -4.090 0.366 25.948 1.00 95.62 428 VAL A N 1
ATOM 3181 C CA . VAL A 1 428 ? -3.324 0.363 27.210 1.00 95.62 428 VAL A CA 1
ATOM 3182 C C . VAL A 1 428 ? -1.825 0.540 26.942 1.00 95.62 428 VAL A C 1
ATOM 3184 O O . VAL A 1 428 ? -1.181 1.365 27.596 1.00 95.62 428 VAL A O 1
ATOM 3187 N N . ASP A 1 429 ? -1.279 -0.157 25.945 1.00 90.12 429 ASP A N 1
ATOM 3188 C CA . ASP A 1 429 ? 0.110 0.017 25.505 1.00 90.12 429 ASP A CA 1
ATOM 3189 C C . ASP A 1 429 ? 0.367 1.446 25.006 1.00 90.12 429 ASP A C 1
ATOM 3191 O O . ASP A 1 429 ? 1.356 2.080 25.380 1.00 90.12 429 ASP A O 1
ATOM 3195 N N . SER A 1 430 ? -0.549 1.995 24.206 1.00 93.00 430 SER A N 1
ATOM 3196 C CA . SER A 1 430 ? -0.481 3.373 23.714 1.00 93.00 430 SER A CA 1
ATOM 3197 C C . SER A 1 430 ? -0.514 4.408 24.841 1.00 93.00 430 SER A C 1
ATOM 3199 O O . SER A 1 430 ? 0.197 5.407 24.746 1.00 93.00 430 SER A O 1
ATOM 3201 N N . MET A 1 431 ? -1.239 4.165 25.942 1.00 97.12 431 MET A N 1
ATOM 3202 C CA . MET A 1 431 ? -1.138 5.007 27.143 1.00 97.12 431 MET A CA 1
ATOM 3203 C C . MET A 1 431 ? 0.301 5.017 27.682 1.00 97.12 431 MET A C 1
ATOM 3205 O O . MET A 1 431 ? 0.845 6.076 27.979 1.00 97.12 431 MET A O 1
ATOM 3209 N N . VAL A 1 432 ? 0.982 3.871 27.761 1.00 94.56 432 VAL A N 1
ATOM 3210 C CA . VAL A 1 432 ? 2.386 3.844 28.217 1.00 94.56 432 VAL A CA 1
ATOM 3211 C C . VAL A 1 432 ? 3.289 4.662 27.284 1.00 94.56 432 VAL A C 1
ATOM 3213 O O . VAL A 1 432 ? 4.059 5.497 27.762 1.00 94.56 432 VAL A O 1
ATOM 3216 N N . LEU A 1 433 ? 3.134 4.504 25.965 1.00 91.44 433 LEU A N 1
ATOM 3217 C CA . LEU A 1 433 ? 3.900 5.263 24.966 1.00 91.44 433 LEU A CA 1
ATOM 3218 C C . LEU A 1 433 ? 3.649 6.774 25.053 1.00 91.44 433 LEU A C 1
ATOM 3220 O O . LEU A 1 433 ? 4.574 7.562 24.877 1.00 91.44 433 LEU A O 1
ATOM 3224 N N . ILE A 1 434 ? 2.418 7.197 25.341 1.00 95.50 434 ILE A N 1
ATOM 3225 C CA . ILE A 1 434 ? 2.092 8.612 25.556 1.00 95.50 434 ILE A CA 1
ATOM 3226 C C . ILE A 1 434 ? 2.801 9.156 26.789 1.00 95.50 434 ILE A C 1
ATOM 3228 O O . ILE A 1 434 ? 3.365 10.246 26.720 1.00 95.50 434 ILE A O 1
ATOM 3232 N N . GLY A 1 435 ? 2.812 8.403 27.892 1.00 93.75 435 GLY A N 1
ATOM 3233 C CA . GLY A 1 435 ? 3.556 8.783 29.092 1.00 93.75 435 GLY A CA 1
ATOM 3234 C C . GLY A 1 435 ? 5.034 9.043 28.781 1.00 93.75 435 GLY A C 1
ATOM 3235 O O . GLY A 1 435 ? 5.577 10.070 29.185 1.00 93.75 435 GLY A O 1
ATOM 3236 N N . GLU A 1 436 ? 5.657 8.171 27.982 1.00 92.88 436 GLU A N 1
ATOM 3237 C CA . GLU A 1 436 ? 7.026 8.370 27.488 1.00 92.88 436 GLU A CA 1
ATOM 3238 C C . GLU A 1 436 ? 7.152 9.616 26.596 1.00 92.88 436 GLU A C 1
ATOM 3240 O O . GLU A 1 436 ? 8.067 10.412 26.787 1.00 92.88 436 GLU A O 1
ATOM 3245 N N . LEU A 1 437 ? 6.240 9.821 25.639 1.00 93.69 437 LEU A N 1
ATOM 3246 C CA . LEU A 1 437 ? 6.289 10.950 24.697 1.00 93.69 437 LEU A CA 1
ATOM 3247 C C . LEU A 1 437 ? 6.108 12.311 25.368 1.00 93.69 437 LEU A C 1
ATOM 3249 O O . LEU A 1 437 ? 6.727 13.288 24.944 1.00 93.69 437 LEU A O 1
ATOM 3253 N N . VAL A 1 438 ? 5.260 12.386 26.392 1.00 93.00 438 VAL A N 1
ATOM 3254 C CA . VAL A 1 438 ? 5.011 13.622 27.141 1.00 93.00 438 VAL A CA 1
ATOM 3255 C C . VAL A 1 438 ? 6.242 14.026 27.963 1.00 93.00 438 VAL A C 1
ATOM 3257 O O . VAL A 1 438 ? 6.488 15.226 28.129 1.00 93.00 438 VAL A O 1
ATOM 3260 N N . LEU A 1 439 ? 7.023 13.045 28.433 1.00 90.25 439 LEU A N 1
ATOM 3261 C CA . LEU A 1 439 ? 8.261 13.245 29.192 1.00 90.25 439 LEU A CA 1
ATOM 3262 C C . LEU A 1 439 ? 9.477 13.494 28.287 1.00 90.25 439 LEU A C 1
ATOM 3264 O O . LEU A 1 439 ? 10.236 14.430 28.524 1.00 90.25 439 LEU A O 1
ATOM 3268 N N . ALA A 1 440 ? 9.672 12.657 27.267 1.00 90.69 440 ALA A N 1
ATOM 3269 C CA . ALA A 1 440 ? 10.832 12.678 26.381 1.00 90.69 440 ALA A CA 1
ATOM 3270 C C . ALA A 1 440 ? 10.475 12.104 24.991 1.00 90.69 440 ALA A C 1
ATOM 3272 O O . ALA A 1 440 ? 10.590 10.895 24.757 1.00 90.69 440 ALA A O 1
ATOM 3273 N N . PRO A 1 441 ? 10.060 12.941 24.022 1.00 90.00 441 PRO A N 1
ATOM 3274 C CA . PRO A 1 441 ? 9.592 12.459 22.732 1.00 90.00 441 PRO A CA 1
ATOM 3275 C C . PRO A 1 441 ? 10.742 11.903 21.895 1.00 90.00 441 PRO A C 1
ATOM 3277 O O . PRO A 1 441 ? 11.661 12.619 21.496 1.00 90.00 441 PRO A O 1
ATOM 3280 N N . THR A 1 442 ? 10.652 10.623 21.539 1.00 89.12 442 THR A N 1
ATOM 3281 C CA . THR A 1 442 ? 11.574 9.998 20.587 1.00 89.12 442 THR A CA 1
ATOM 3282 C C . THR A 1 442 ? 10.857 9.646 19.289 1.00 89.12 442 THR A C 1
ATOM 3284 O O . THR A 1 442 ? 9.696 9.230 19.277 1.00 89.12 442 THR A O 1
ATOM 3287 N N . ARG A 1 443 ? 11.574 9.725 18.157 1.00 82.75 443 ARG A N 1
ATOM 3288 C CA . ARG A 1 443 ? 11.045 9.272 16.855 1.00 82.75 443 ARG A CA 1
ATOM 3289 C C . ARG A 1 443 ? 10.666 7.790 16.852 1.00 82.75 443 ARG A C 1
ATOM 3291 O O . ARG A 1 443 ? 9.907 7.373 15.983 1.00 82.75 443 ARG A O 1
ATOM 3298 N N . LYS A 1 444 ? 11.251 6.979 17.739 1.00 81.81 444 LYS A N 1
ATOM 3299 C CA . LYS A 1 444 ? 10.949 5.547 17.859 1.00 81.81 444 LYS A CA 1
ATOM 3300 C C . LYS A 1 444 ? 9.607 5.349 18.566 1.00 81.81 444 LYS A C 1
ATOM 3302 O O . LYS A 1 444 ? 8.733 4.706 17.998 1.00 81.81 444 LYS A O 1
ATOM 3307 N N . THR A 1 445 ? 9.426 5.958 19.739 1.00 83.06 445 THR A N 1
ATOM 3308 C CA . THR A 1 445 ? 8.176 5.888 20.512 1.00 83.06 445 THR A CA 1
ATOM 3309 C C . THR A 1 445 ? 7.006 6.476 19.722 1.00 83.06 445 THR A C 1
ATOM 3311 O O . THR A 1 445 ? 5.956 5.849 19.638 1.00 83.06 445 THR A O 1
ATOM 3314 N N . PHE A 1 446 ? 7.205 7.615 19.044 1.00 86.00 446 PHE A N 1
ATOM 3315 C CA . PHE A 1 446 ? 6.148 8.233 18.235 1.00 86.00 446 PHE A CA 1
ATOM 3316 C C . PHE A 1 446 ? 5.726 7.344 17.060 1.00 86.00 446 PHE A C 1
ATOM 3318 O O . PHE A 1 446 ? 4.540 7.135 16.846 1.00 86.00 446 PHE A O 1
ATOM 3325 N N . ARG A 1 447 ? 6.685 6.743 16.339 1.00 78.62 447 ARG A N 1
ATOM 3326 C CA . ARG A 1 447 ? 6.368 5.784 15.267 1.00 78.62 447 ARG A CA 1
ATOM 3327 C C . ARG A 1 447 ? 5.609 4.563 15.780 1.00 78.62 447 ARG A C 1
ATOM 3329 O O . ARG A 1 447 ? 4.701 4.104 15.101 1.00 78.62 447 ARG A O 1
ATOM 3336 N N . ARG A 1 448 ? 5.948 4.063 16.972 1.00 75.56 448 ARG A N 1
ATOM 3337 C CA . ARG A 1 448 ? 5.222 2.950 17.594 1.00 75.56 448 ARG A CA 1
ATOM 3338 C C . ARG A 1 448 ? 3.784 3.335 17.960 1.00 75.56 448 ARG A C 1
ATOM 3340 O O . ARG A 1 448 ? 2.893 2.526 17.751 1.00 75.56 448 ARG A O 1
ATOM 3347 N N . LEU A 1 449 ? 3.551 4.560 18.441 1.00 86.06 449 LEU A N 1
ATOM 3348 C CA . LEU A 1 449 ? 2.198 5.066 18.705 1.00 86.06 449 LEU A CA 1
ATOM 3349 C C . LEU A 1 449 ? 1.357 5.129 17.420 1.00 86.06 449 LEU A C 1
ATOM 3351 O O . LEU A 1 449 ? 0.240 4.626 17.412 1.00 86.06 449 LEU A O 1
ATOM 3355 N N . ILE A 1 450 ? 1.908 5.681 16.333 1.00 82.00 450 ILE A N 1
ATOM 3356 C CA . ILE A 1 450 ? 1.219 5.719 15.031 1.00 82.00 450 ILE A CA 1
ATOM 3357 C C . ILE A 1 450 ? 0.938 4.300 14.518 1.00 82.00 450 ILE A C 1
ATOM 3359 O O . ILE A 1 450 ? -0.164 4.010 14.073 1.00 82.00 450 ILE A O 1
ATOM 3363 N N . ALA A 1 451 ? 1.894 3.378 14.656 1.00 71.31 451 ALA A N 1
ATOM 3364 C CA . ALA A 1 451 ? 1.672 1.983 14.284 1.00 71.31 451 ALA A CA 1
ATOM 3365 C C . ALA A 1 451 ? 0.552 1.315 15.107 1.00 71.31 451 ALA A C 1
ATOM 3367 O O . ALA A 1 451 ? -0.167 0.473 14.575 1.00 71.31 451 ALA A O 1
ATOM 3368 N N . ASN A 1 452 ? 0.392 1.673 16.386 1.00 81.31 452 ASN A N 1
ATOM 3369 C CA . ASN A 1 452 ? -0.704 1.179 17.222 1.00 81.31 452 ASN A CA 1
ATOM 3370 C C . ASN A 1 452 ? -2.074 1.697 16.752 1.00 81.31 452 ASN A C 1
ATOM 3372 O O . ASN A 1 452 ? -3.030 0.925 16.736 1.00 81.31 452 ASN A O 1
ATOM 3376 N N . GLU A 1 453 ? -2.177 2.967 16.357 1.00 83.38 453 GLU A N 1
ATOM 3377 C CA . GLU A 1 453 ? -3.406 3.540 15.785 1.00 83.38 453 GLU A CA 1
ATOM 3378 C C . GLU A 1 453 ? -3.796 2.847 14.479 1.00 83.38 453 GLU A C 1
ATOM 3380 O O . GLU A 1 453 ? -4.942 2.425 14.320 1.00 83.38 453 GLU A O 1
ATOM 3385 N N . GLU A 1 454 ? -2.824 2.586 13.608 1.00 71.38 454 GLU A N 1
ATOM 3386 C CA . GLU A 1 454 ? -3.093 1.881 12.361 1.00 71.38 454 GLU A CA 1
ATOM 3387 C C . GLU A 1 454 ? -3.531 0.431 12.619 1.00 71.38 454 GLU A C 1
ATOM 3389 O O . GLU A 1 454 ? -4.474 -0.052 11.998 1.00 71.38 454 GLU A O 1
ATOM 3394 N N . ILE A 1 455 ? -2.954 -0.248 13.621 1.00 73.31 455 ILE A N 1
ATOM 3395 C CA . ILE A 1 455 ? -3.448 -1.562 14.064 1.00 73.31 455 ILE A CA 1
ATOM 3396 C C . ILE A 1 455 ? -4.920 -1.484 14.487 1.00 73.31 455 ILE A C 1
ATOM 3398 O O . ILE A 1 455 ? -5.700 -2.347 14.093 1.00 73.31 455 ILE A O 1
ATOM 3402 N N . ILE A 1 456 ? -5.313 -0.487 15.283 1.00 81.31 456 ILE A N 1
ATOM 3403 C CA . ILE A 1 456 ? -6.699 -0.322 15.752 1.00 81.31 456 ILE A CA 1
ATOM 3404 C C . ILE A 1 456 ? -7.653 -0.104 14.565 1.00 81.31 456 ILE A C 1
ATOM 3406 O O . ILE A 1 456 ? -8.698 -0.759 14.488 1.00 81.31 456 ILE A O 1
ATOM 3410 N N . ASN A 1 457 ? -7.275 0.751 13.612 1.00 72.12 457 ASN A N 1
ATOM 3411 C CA . ASN A 1 457 ? -8.065 1.044 12.414 1.00 72.12 457 ASN A CA 1
ATOM 3412 C C . ASN A 1 457 ? -8.300 -0.194 11.543 1.00 72.12 457 ASN A C 1
ATOM 3414 O O . ASN A 1 457 ? -9.422 -0.434 11.079 1.00 72.12 457 ASN A O 1
ATOM 3418 N N . GLU A 1 458 ? -7.266 -1.011 11.370 1.00 68.88 458 GLU A N 1
ATOM 3419 C CA . GLU A 1 458 ? -7.342 -2.226 10.563 1.00 68.88 458 GLU A CA 1
ATOM 3420 C C . GLU A 1 458 ? -8.188 -3.317 11.205 1.00 68.88 458 GLU A C 1
ATOM 3422 O O . GLU A 1 458 ? -8.959 -4.019 10.540 1.00 68.88 458 GLU A O 1
ATOM 3427 N N . VAL A 1 459 ? -8.111 -3.426 12.530 1.00 76.06 459 VAL A N 1
ATOM 3428 C CA . VAL A 1 459 ? -8.983 -4.331 13.274 1.00 76.06 459 VAL A CA 1
ATOM 3429 C C . VAL A 1 459 ? -10.433 -3.914 13.152 1.00 76.06 459 VAL A C 1
ATOM 3431 O O . VAL A 1 459 ? -11.282 -4.753 12.859 1.00 76.06 459 VAL A O 1
ATOM 3434 N N . ARG A 1 460 ? -10.719 -2.619 13.302 1.00 83.06 460 ARG A N 1
ATOM 3435 C CA . ARG A 1 460 ? -12.066 -2.074 13.132 1.00 83.06 460 ARG A CA 1
ATOM 3436 C C . ARG A 1 460 ? -12.623 -2.395 11.744 1.00 83.06 460 ARG A C 1
ATOM 3438 O O . ARG A 1 460 ? -13.773 -2.813 11.622 1.00 83.06 460 ARG A O 1
ATOM 3445 N N . GLN A 1 461 ? -11.821 -2.228 10.693 1.00 71.19 461 GLN A N 1
ATOM 3446 C CA . GLN A 1 461 ? -12.246 -2.562 9.334 1.00 71.19 461 GLN A CA 1
ATOM 3447 C C . GLN A 1 461 ? -12.506 -4.068 9.174 1.00 71.19 461 GLN A C 1
ATOM 3449 O O . GLN A 1 461 ? -13.563 -4.459 8.677 1.00 71.19 461 GLN A O 1
ATOM 3454 N N . SER A 1 462 ? -11.591 -4.905 9.666 1.00 72.50 462 SER A N 1
ATOM 3455 C CA . SER A 1 462 ? -11.713 -6.368 9.627 1.00 72.50 462 SER A CA 1
ATOM 3456 C C . SER A 1 462 ? -12.955 -6.866 10.375 1.00 72.50 462 SER A C 1
ATOM 3458 O O . SER A 1 462 ? -13.684 -7.728 9.879 1.00 72.50 462 SER A O 1
ATOM 3460 N N . MET A 1 463 ? -13.241 -6.290 11.544 1.00 82.94 463 MET A N 1
ATOM 3461 C CA . MET A 1 463 ? -14.447 -6.562 12.323 1.00 82.94 463 MET A CA 1
ATOM 3462 C C . MET A 1 463 ? -15.715 -6.104 11.597 1.00 82.94 463 MET A C 1
ATOM 3464 O O . MET A 1 463 ? -16.685 -6.857 11.559 1.00 82.94 463 MET A O 1
ATOM 3468 N N . GLY A 1 464 ? -15.712 -4.930 10.958 1.00 78.25 464 GLY A N 1
ATOM 3469 C CA . GLY A 1 464 ? -16.836 -4.459 10.142 1.00 78.25 464 GLY A CA 1
ATOM 3470 C C . GLY A 1 464 ? -17.160 -5.402 8.977 1.00 78.25 464 GLY A C 1
ATOM 3471 O O . GLY A 1 464 ? -18.322 -5.747 8.748 1.00 78.25 464 GLY A O 1
ATOM 3472 N N . ASP A 1 465 ? -16.136 -5.900 8.282 1.00 73.94 465 ASP A N 1
ATOM 3473 C CA . ASP A 1 465 ? -16.296 -6.910 7.231 1.00 73.94 465 ASP A CA 1
ATOM 3474 C C . ASP A 1 465 ? -16.805 -8.247 7.783 1.00 73.94 465 ASP A C 1
ATOM 3476 O O . ASP A 1 465 ? -17.608 -8.931 7.137 1.00 73.94 465 ASP A O 1
ATOM 3480 N N . TYR A 1 466 ? -16.366 -8.624 8.984 1.00 79.50 466 TYR A N 1
ATOM 3481 C CA . TYR A 1 466 ? -16.842 -9.814 9.681 1.00 79.50 466 TYR A CA 1
ATOM 3482 C C . TYR A 1 466 ? -18.317 -9.685 10.083 1.00 79.50 466 TYR A C 1
ATOM 3484 O O . TYR A 1 466 ? -19.107 -10.589 9.808 1.00 79.50 466 TYR A O 1
ATOM 3492 N N . PHE A 1 467 ? -18.727 -8.534 10.624 1.00 85.44 467 PHE A N 1
ATOM 3493 C CA . PHE A 1 467 ? -20.123 -8.220 10.933 1.00 85.44 467 PHE A CA 1
ATOM 3494 C C . PHE A 1 467 ? -20.999 -8.258 9.683 1.00 85.44 467 PHE A C 1
ATOM 3496 O O . PHE A 1 467 ? -22.048 -8.892 9.707 1.00 85.44 467 PHE A O 1
ATOM 3503 N N . ASN A 1 468 ? -20.543 -7.691 8.563 1.00 79.62 468 ASN A N 1
ATOM 3504 C CA . ASN A 1 468 ? -21.258 -7.741 7.283 1.00 79.62 468 ASN A CA 1
ATOM 3505 C C . ASN A 1 468 ? -21.465 -9.165 6.744 1.00 79.62 468 ASN A C 1
ATOM 3507 O O . ASN A 1 468 ? -22.387 -9.406 5.965 1.00 79.62 468 ASN A O 1
ATOM 3511 N N . LYS A 1 469 ? -20.586 -10.111 7.092 1.00 80.56 469 LYS A N 1
ATOM 3512 C CA . LYS A 1 469 ? -20.774 -11.532 6.767 1.00 80.56 469 LYS A CA 1
ATOM 3513 C C . LYS A 1 469 ? -21.739 -12.188 7.750 1.00 80.56 469 LYS A C 1
ATOM 3515 O O . LYS A 1 469 ? -22.604 -12.942 7.317 1.00 80.56 469 LYS A O 1
ATOM 3520 N N . LEU A 1 470 ? -21.616 -11.877 9.039 1.00 82.88 470 LEU A N 1
ATOM 3521 C CA . LEU A 1 470 ? -22.453 -12.432 10.101 1.00 82.88 470 LEU A CA 1
ATOM 3522 C C . LEU A 1 470 ? -23.928 -12.020 9.956 1.00 82.88 470 LEU A C 1
ATOM 3524 O O . LEU A 1 470 ? -24.806 -12.853 10.143 1.00 82.88 470 LEU A O 1
ATOM 3528 N N . THR A 1 471 ? -24.212 -10.780 9.545 1.00 83.88 471 THR A N 1
ATOM 3529 C CA . THR A 1 471 ? -25.583 -10.278 9.320 1.00 83.88 471 THR A CA 1
ATOM 3530 C C . THR A 1 471 ? -26.291 -10.902 8.120 1.00 83.88 471 THR A C 1
ATOM 3532 O O . THR A 1 471 ? -27.501 -10.746 7.986 1.00 83.88 471 THR A O 1
ATOM 3535 N N . LYS A 1 472 ? -25.569 -11.616 7.246 1.00 81.69 472 LYS A N 1
ATOM 3536 C CA . LYS A 1 472 ? -26.169 -12.398 6.150 1.00 81.69 472 LYS A CA 1
ATOM 3537 C C . LYS A 1 472 ? -26.689 -13.760 6.611 1.00 81.69 472 LYS A C 1
ATOM 3539 O O . LYS A 1 472 ? -27.373 -14.436 5.847 1.00 81.69 472 LYS A O 1
ATOM 3544 N N . LEU A 1 473 ? -26.325 -14.186 7.819 1.00 80.88 473 LEU A N 1
ATOM 3545 C CA . LEU A 1 473 ? -26.811 -15.413 8.439 1.00 80.88 473 LEU A CA 1
ATOM 3546 C C . LEU A 1 473 ? -28.050 -15.110 9.283 1.00 80.88 473 LEU A C 1
ATOM 3548 O O . LEU A 1 473 ? -28.287 -13.965 9.669 1.00 80.88 473 LEU A O 1
ATOM 3552 N N . TYR A 1 474 ? -28.836 -16.139 9.595 1.00 80.75 474 TYR A N 1
ATOM 3553 C CA . TYR A 1 474 ? -29.938 -15.978 10.534 1.00 80.75 474 TYR A CA 1
ATOM 3554 C C . TYR A 1 474 ? -29.384 -15.671 11.934 1.00 80.75 474 TYR A C 1
ATOM 3556 O O . TYR A 1 474 ? -28.650 -16.478 12.513 1.00 80.75 474 TYR A O 1
ATOM 3564 N N . LEU A 1 475 ? -29.754 -14.514 12.485 1.00 84.62 475 LEU A N 1
ATOM 3565 C CA . LEU A 1 475 ? -29.434 -14.107 13.851 1.00 84.62 475 LEU A CA 1
ATOM 3566 C C . LEU A 1 475 ? -30.725 -13.982 14.656 1.00 84.62 475 LEU A C 1
ATOM 3568 O O . LEU A 1 475 ? -31.679 -13.332 14.236 1.00 84.62 475 LEU A O 1
ATOM 3572 N N . SER A 1 476 ? -30.747 -14.572 15.851 1.00 85.00 476 SER A N 1
ATOM 3573 C CA . SER A 1 476 ? -31.851 -14.344 16.791 1.00 85.00 476 SER A CA 1
ATOM 3574 C C . SER A 1 476 ? -31.897 -12.879 17.242 1.00 85.00 476 SER A C 1
ATOM 3576 O O . SER A 1 476 ? -30.864 -12.211 17.285 1.00 85.00 476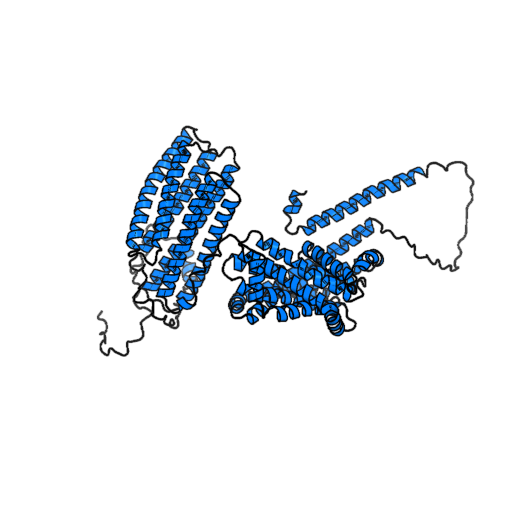 SER A O 1
ATOM 3578 N N . ARG A 1 477 ? -33.065 -12.392 17.688 1.00 84.62 477 ARG A N 1
ATOM 3579 C CA . ARG A 1 477 ? -33.239 -11.018 18.209 1.00 84.62 477 ARG A CA 1
ATOM 3580 C C . ARG A 1 477 ? -32.152 -10.618 19.218 1.00 84.62 477 ARG A C 1
ATOM 3582 O O . ARG A 1 477 ? -31.577 -9.540 19.101 1.00 84.62 477 ARG A O 1
ATOM 3589 N N . ARG A 1 478 ? -31.821 -11.519 20.151 1.00 88.12 478 ARG A N 1
ATOM 3590 C CA . ARG A 1 478 ? -30.730 -11.338 21.126 1.00 88.12 478 ARG A CA 1
ATOM 3591 C C . ARG A 1 478 ? -29.385 -11.100 20.440 1.00 88.12 478 ARG A C 1
ATOM 3593 O O . ARG A 1 478 ? -28.663 -10.183 20.798 1.00 88.12 478 ARG A O 1
ATOM 3600 N N . GLN A 1 479 ? -29.037 -11.947 19.474 1.00 88.62 479 GLN A N 1
ATOM 3601 C CA . GLN A 1 479 ? -27.752 -11.899 18.772 1.00 88.62 479 GLN A CA 1
ATOM 3602 C C . GLN A 1 479 ? -27.619 -10.636 17.920 1.00 88.62 479 GLN A C 1
ATOM 3604 O O . GLN A 1 479 ? -26.538 -10.062 17.863 1.00 88.62 479 GLN A O 1
ATOM 3609 N N . THR A 1 480 ? -28.710 -10.163 17.317 1.00 88.44 480 THR A N 1
ATOM 3610 C CA . THR A 1 480 ? -28.727 -8.887 16.591 1.00 88.44 480 THR A CA 1
ATOM 3611 C C . THR A 1 480 ? -28.486 -7.700 17.523 1.00 88.44 480 THR A C 1
ATOM 3613 O O . THR A 1 480 ? -27.664 -6.842 17.208 1.00 88.44 480 THR A O 1
ATOM 3616 N N . ILE A 1 481 ? -29.143 -7.662 18.688 1.00 88.50 481 ILE A N 1
ATOM 3617 C CA . ILE A 1 481 ? -28.906 -6.625 19.708 1.00 88.50 481 ILE A CA 1
ATOM 3618 C C . ILE A 1 481 ? -27.459 -6.706 20.216 1.00 88.50 481 ILE A C 1
ATOM 3620 O O . ILE A 1 481 ? -26.761 -5.696 20.293 1.00 88.50 481 ILE A O 1
ATOM 3624 N N . PHE A 1 482 ? -26.967 -7.915 20.484 1.00 90.94 482 PHE A N 1
ATOM 3625 C CA . PHE A 1 482 ? -25.599 -8.124 20.943 1.00 90.94 482 PHE A CA 1
ATOM 3626 C C . PHE A 1 482 ? -24.560 -7.646 19.918 1.00 90.94 482 PHE A C 1
ATOM 3628 O O . PHE A 1 482 ? -23.635 -6.919 20.275 1.00 90.94 482 PHE A O 1
ATOM 3635 N N . LEU A 1 483 ? -24.756 -7.958 18.633 1.00 92.44 483 LEU A N 1
ATOM 3636 C CA . LEU A 1 483 ? -23.926 -7.468 17.532 1.00 92.44 483 LEU A CA 1
ATOM 3637 C C . LEU A 1 483 ? -23.864 -5.933 17.489 1.00 92.44 483 LEU A C 1
ATOM 3639 O O . LEU A 1 483 ? -22.786 -5.373 17.311 1.00 92.44 483 LEU A O 1
ATOM 3643 N N . GLN A 1 484 ? -24.995 -5.248 17.688 1.00 92.19 484 GLN A N 1
ATOM 3644 C CA . GLN A 1 484 ? -25.041 -3.780 17.730 1.00 92.19 484 GLN A CA 1
ATOM 3645 C C . GLN A 1 484 ? -24.239 -3.209 18.906 1.00 92.19 484 GLN A C 1
ATOM 3647 O O . GLN A 1 484 ? -23.584 -2.175 18.763 1.00 92.19 484 GLN A O 1
ATOM 3652 N N . HIS A 1 485 ? -24.265 -3.873 20.064 1.00 93.81 485 HIS A N 1
ATOM 3653 C CA . HIS A 1 485 ? -23.441 -3.477 21.203 1.00 93.81 485 HIS A CA 1
ATOM 3654 C C . HIS A 1 485 ? -21.949 -3.688 20.935 1.00 93.81 485 HIS A C 1
ATOM 3656 O O . HIS A 1 485 ? -21.164 -2.786 21.217 1.00 93.81 485 HIS A O 1
ATOM 3662 N N . LEU A 1 486 ? -21.558 -4.815 20.331 1.00 94.31 486 LEU A N 1
ATOM 3663 C CA . LEU A 1 486 ? -20.164 -5.083 19.958 1.00 94.31 486 LEU A CA 1
ATOM 3664 C C . LEU A 1 486 ? -19.644 -4.082 18.913 1.00 94.31 486 LEU A C 1
ATOM 3666 O O . LEU A 1 486 ? -18.534 -3.573 19.058 1.00 94.31 486 LEU A O 1
ATOM 3670 N N . ASP A 1 487 ? -20.455 -3.734 17.908 1.00 93.56 487 ASP A N 1
ATOM 3671 C CA . ASP A 1 487 ? -20.130 -2.694 16.920 1.00 93.56 487 ASP A CA 1
ATOM 3672 C C . ASP A 1 487 ? -19.967 -1.309 17.564 1.00 93.56 487 ASP A C 1
ATOM 3674 O O . ASP A 1 487 ? -19.053 -0.555 17.220 1.00 93.56 487 ASP A O 1
ATOM 3678 N N . ARG A 1 488 ? -20.800 -0.976 18.558 1.00 94.81 488 ARG A N 1
ATOM 3679 C CA . ARG A 1 488 ? -20.631 0.257 19.338 1.00 94.81 488 ARG A CA 1
ATOM 3680 C C . ARG A 1 488 ? -19.334 0.246 20.147 1.00 94.81 488 ARG A C 1
ATOM 3682 O O . ARG A 1 488 ? -18.611 1.237 20.095 1.00 94.81 488 ARG A O 1
ATOM 3689 N N . CYS A 1 489 ? -19.020 -0.853 20.835 1.00 96.31 489 CYS A N 1
ATOM 3690 C CA . CYS A 1 489 ? -17.773 -0.989 21.588 1.00 96.31 489 CYS A CA 1
ATOM 3691 C C . CYS A 1 489 ? -16.547 -0.840 20.681 1.00 96.31 489 CYS A C 1
ATOM 3693 O O . CYS A 1 489 ? -15.654 -0.062 20.996 1.00 96.31 489 CYS A O 1
ATOM 3695 N N . MET A 1 490 ? -16.540 -1.498 19.518 1.00 95.94 490 MET A N 1
ATOM 3696 C CA . MET A 1 490 ? -15.480 -1.373 18.510 1.00 95.94 490 MET A CA 1
ATOM 3697 C C . MET A 1 490 ? -15.232 0.092 18.117 1.00 95.94 490 MET A C 1
ATOM 3699 O O . MET A 1 490 ? -14.091 0.551 18.113 1.00 95.94 490 MET A O 1
ATOM 3703 N N . LYS A 1 491 ? -16.301 0.841 17.815 1.00 94.44 491 LYS A N 1
ATOM 3704 C CA . LYS A 1 491 ? -16.221 2.267 17.452 1.00 94.44 491 LYS A CA 1
ATOM 3705 C C . LYS A 1 491 ? -15.739 3.141 18.607 1.00 94.44 491 LYS A C 1
ATOM 3707 O O . LYS A 1 491 ? -15.023 4.109 18.384 1.00 94.44 491 LYS A O 1
ATOM 3712 N N . ASP A 1 492 ? -16.148 2.844 19.838 1.00 97.56 492 ASP A N 1
ATOM 3713 C CA . ASP A 1 492 ? -15.682 3.601 20.999 1.00 97.56 492 ASP A CA 1
ATOM 3714 C C . ASP A 1 492 ? -14.199 3.314 21.314 1.00 97.56 492 ASP A C 1
ATOM 3716 O O . ASP A 1 492 ? -13.502 4.251 21.700 1.00 97.56 492 ASP A O 1
ATOM 3720 N N . ILE A 1 493 ? -13.688 2.095 21.075 1.00 97.50 493 ILE A N 1
ATOM 3721 C CA . ILE A 1 493 ? -12.250 1.774 21.191 1.00 97.50 493 ILE A CA 1
ATOM 3722 C C . ILE A 1 493 ? -11.422 2.446 20.085 1.00 97.50 493 ILE A C 1
ATOM 3724 O O . ILE A 1 493 ? -10.353 2.974 20.380 1.00 97.50 493 ILE A O 1
ATOM 3728 N N . GLU A 1 494 ? -11.900 2.486 18.837 1.00 95.44 494 GLU A N 1
ATOM 3729 C CA . GLU A 1 494 ? -11.213 3.229 17.764 1.00 95.44 494 GLU A CA 1
ATOM 3730 C C . GLU A 1 494 ? -11.056 4.709 18.125 1.00 95.44 494 GLU A C 1
ATOM 3732 O O . GLU A 1 494 ? -9.942 5.225 18.143 1.00 95.44 494 GLU A O 1
ATOM 3737 N N . ARG A 1 495 ? -12.136 5.356 18.570 1.00 97.06 495 ARG A N 1
ATOM 3738 C CA . ARG A 1 495 ? -12.079 6.747 19.039 1.00 97.06 495 ARG A CA 1
ATOM 3739 C C . ARG A 1 495 ? -11.120 6.952 20.211 1.00 97.06 495 ARG A C 1
ATOM 3741 O O . ARG A 1 495 ? -10.556 8.033 20.350 1.00 97.06 495 ARG A O 1
ATOM 3748 N N . ILE A 1 496 ? -10.963 5.957 21.089 1.00 97.88 496 ILE A N 1
ATOM 3749 C CA . ILE A 1 496 ? -9.937 5.989 22.142 1.00 97.88 496 ILE A CA 1
ATOM 3750 C C . ILE A 1 496 ? -8.549 6.030 21.491 1.00 97.88 496 ILE A C 1
ATOM 3752 O O . ILE A 1 496 ? -7.762 6.908 21.834 1.00 97.88 496 ILE A O 1
ATOM 3756 N N . GLY A 1 497 ? -8.274 5.155 20.520 1.00 93.81 497 GLY A N 1
ATOM 3757 C CA . GLY A 1 497 ? -7.048 5.169 19.713 1.00 93.81 497 GLY A CA 1
ATOM 3758 C C . GLY A 1 497 ? -6.743 6.534 19.082 1.00 93.81 497 GLY A C 1
ATOM 3759 O O . GLY A 1 497 ? -5.629 7.038 19.228 1.00 93.81 497 GLY A O 1
ATOM 3760 N N . ASP A 1 498 ? -7.739 7.181 18.478 1.00 93.19 498 ASP A N 1
ATOM 3761 C CA . ASP A 1 498 ? -7.586 8.510 17.867 1.00 93.19 498 ASP A CA 1
ATOM 3762 C C . ASP A 1 498 ? -7.150 9.573 18.886 1.00 93.19 498 ASP A C 1
ATOM 3764 O O . ASP A 1 498 ? -6.197 10.326 18.667 1.00 93.19 498 ASP A O 1
ATOM 3768 N N . HIS A 1 499 ? -7.819 9.616 20.043 1.00 97.25 499 HIS A N 1
ATOM 3769 C CA . HIS A 1 499 ? -7.489 10.552 21.120 1.00 97.25 499 HIS A CA 1
ATOM 3770 C C . HIS A 1 499 ? -6.090 10.294 21.698 1.00 97.25 499 HIS A C 1
ATOM 3772 O O . HIS A 1 499 ? -5.372 11.240 22.020 1.00 97.25 499 HIS A O 1
ATOM 3778 N N . LEU A 1 500 ? -5.658 9.033 21.777 1.00 97.00 500 LEU A N 1
ATOM 3779 C CA . LEU A 1 500 ? -4.295 8.672 22.175 1.00 97.00 500 LEU A CA 1
ATOM 3780 C C . LEU A 1 500 ? -3.261 9.242 21.185 1.00 97.00 500 LEU A C 1
ATOM 3782 O O . LEU A 1 500 ? -2.281 9.878 21.589 1.00 97.00 500 LEU A O 1
ATOM 3786 N N . THR A 1 501 ? -3.511 9.098 19.884 1.00 93.31 501 THR A N 1
ATOM 3787 C CA . THR A 1 501 ? -2.664 9.663 18.823 1.00 93.31 501 THR A CA 1
ATOM 3788 C C . THR A 1 501 ? -2.631 11.187 18.851 1.00 93.31 501 THR A C 1
ATOM 3790 O O . THR A 1 501 ? -1.564 11.785 18.671 1.00 93.31 501 THR A O 1
ATOM 3793 N N . HIS A 1 502 ? -3.763 11.835 19.133 1.00 96.12 502 HIS A N 1
ATOM 3794 C CA . HIS A 1 502 ? -3.825 13.284 19.318 1.00 96.12 502 HIS A CA 1
ATOM 3795 C C . HIS A 1 502 ? -2.937 13.749 20.477 1.00 96.12 502 HIS A C 1
ATOM 3797 O O . HIS A 1 502 ? -2.125 14.657 20.284 1.00 96.12 502 HIS A O 1
ATOM 3803 N N . ILE A 1 503 ? -3.002 13.096 21.645 1.00 96.44 503 ILE A N 1
ATOM 3804 C CA . ILE A 1 503 ? -2.135 13.430 22.787 1.00 96.44 503 ILE A CA 1
ATOM 3805 C C . ILE A 1 503 ? -0.658 13.263 22.406 1.00 96.44 503 ILE A C 1
ATOM 3807 O O . ILE A 1 503 ? 0.150 14.160 22.662 1.00 96.44 503 ILE A O 1
ATOM 3811 N N . GLY A 1 504 ? -0.286 12.154 21.761 1.00 95.62 504 GLY A N 1
ATOM 3812 C CA . GLY A 1 504 ? 1.097 11.918 21.340 1.00 95.62 504 GLY A CA 1
ATOM 3813 C C . GLY A 1 504 ? 1.605 12.930 20.307 1.00 95.62 504 GLY A C 1
ATOM 3814 O O . GLY A 1 504 ? 2.741 13.394 20.404 1.00 95.62 504 GLY A O 1
ATOM 3815 N N . THR A 1 505 ? 0.758 13.330 19.357 1.00 94.44 505 THR A N 1
ATOM 3816 C CA . THR A 1 505 ? 1.084 14.352 18.347 1.00 94.44 505 THR A CA 1
ATOM 3817 C C . THR A 1 505 ? 1.280 15.717 18.998 1.00 94.44 505 THR A C 1
ATOM 3819 O O . THR A 1 505 ? 2.333 16.333 18.817 1.00 94.44 505 THR A O 1
ATOM 3822 N N . ASN A 1 506 ? 0.335 16.133 19.846 1.00 94.50 506 ASN A N 1
ATOM 3823 C CA . ASN A 1 506 ? 0.428 17.361 20.637 1.00 94.50 506 ASN A CA 1
ATOM 3824 C C . ASN A 1 506 ? 1.689 17.364 21.519 1.00 94.50 506 ASN A C 1
ATOM 3826 O O . ASN A 1 506 ? 2.335 18.398 21.666 1.00 94.50 506 ASN A O 1
ATOM 3830 N N . SER A 1 507 ? 2.094 16.203 22.044 1.00 94.25 507 SER A N 1
ATOM 3831 C CA . SER A 1 507 ? 3.333 16.055 22.819 1.00 94.25 507 SER A CA 1
ATOM 3832 C C . SER A 1 507 ? 4.567 16.361 21.982 1.00 94.25 507 SER A C 1
ATOM 3834 O O . SER A 1 507 ? 5.400 17.165 22.388 1.00 94.25 507 SER A O 1
ATOM 3836 N N . VAL A 1 508 ? 4.672 15.792 20.781 1.00 93.44 508 VAL A N 1
ATOM 3837 C CA . VAL A 1 508 ? 5.794 16.068 19.871 1.00 93.44 508 VAL A CA 1
ATOM 3838 C C . VAL A 1 508 ? 5.811 17.530 19.414 1.00 93.44 508 VAL A C 1
ATOM 3840 O O . VAL A 1 508 ? 6.888 18.101 19.244 1.00 93.44 508 VAL A O 1
ATOM 3843 N N . GLU A 1 509 ? 4.648 18.144 19.201 1.00 92.56 509 GLU A N 1
ATOM 3844 C CA . GLU A 1 509 ? 4.540 19.564 18.847 1.00 92.56 509 GLU A CA 1
ATOM 3845 C C . GLU A 1 509 ? 4.950 20.483 19.997 1.00 92.56 509 GLU A C 1
ATOM 3847 O O . GLU A 1 509 ? 5.734 21.406 19.776 1.00 92.56 509 GLU A O 1
ATOM 3852 N N . ARG A 1 510 ? 4.526 20.178 21.229 1.00 94.38 510 ARG A N 1
ATOM 3853 C CA . ARG A 1 510 ? 4.877 20.936 22.436 1.00 94.38 510 ARG A CA 1
ATOM 3854 C C . ARG A 1 510 ? 6.386 21.107 22.589 1.00 94.38 510 ARG A C 1
ATOM 3856 O O . ARG A 1 510 ? 6.849 22.211 22.840 1.00 94.38 510 ARG A O 1
ATOM 3863 N N . PHE A 1 511 ? 7.167 20.045 22.379 1.00 91.44 511 PHE A N 1
ATOM 3864 C CA . PHE A 1 511 ? 8.632 20.100 22.500 1.00 91.44 511 PHE A CA 1
ATOM 3865 C C . PHE A 1 511 ? 9.332 20.911 21.400 1.00 91.44 511 PHE A C 1
ATOM 3867 O O . PHE A 1 511 ? 10.515 21.214 21.532 1.00 91.44 511 PHE A O 1
ATOM 3874 N N . LYS A 1 512 ? 8.634 21.275 20.317 1.00 91.62 512 LYS A N 1
ATOM 3875 C CA . LYS A 1 512 ? 9.166 22.179 19.284 1.00 91.62 512 LYS A CA 1
ATOM 3876 C C . LYS A 1 512 ? 8.955 23.653 19.629 1.00 91.62 512 LYS A C 1
ATOM 3878 O O . LYS A 1 512 ? 9.510 24.500 18.936 1.00 91.62 512 LYS A O 1
ATOM 3883 N N . VAL A 1 513 ? 8.147 23.952 20.648 1.00 93.38 513 VAL A N 1
ATOM 3884 C CA . VAL A 1 513 ? 7.753 25.309 21.037 1.00 93.38 513 VAL A CA 1
ATOM 3885 C C . VAL A 1 513 ? 8.389 25.640 22.393 1.00 93.38 513 VAL A C 1
ATOM 3887 O O . VAL A 1 513 ? 7.914 25.139 23.415 1.00 93.38 513 VAL A O 1
ATOM 3890 N N . PRO A 1 514 ? 9.457 26.459 22.439 1.00 87.00 514 PRO A N 1
ATOM 3891 C CA . PRO A 1 514 ? 10.162 26.789 23.682 1.00 87.00 514 PRO A CA 1
ATOM 3892 C C . PRO A 1 514 ? 9.258 27.377 24.773 1.00 87.00 514 PRO A C 1
ATOM 3894 O O . PRO A 1 514 ? 9.452 27.113 25.954 1.00 87.00 514 PRO A O 1
ATOM 3897 N N . GLU A 1 515 ? 8.231 28.131 24.389 1.00 89.38 515 GLU A N 1
ATOM 3898 C CA . GLU A 1 515 ? 7.296 28.804 25.291 1.00 89.38 515 GLU A CA 1
ATOM 3899 C C . GLU A 1 515 ? 6.266 27.850 25.918 1.00 89.38 515 GLU A C 1
ATOM 3901 O O . GLU A 1 515 ? 5.522 28.253 26.812 1.00 89.38 515 GLU A O 1
ATOM 3906 N N . ALA A 1 516 ? 6.202 26.587 25.484 1.00 91.06 516 ALA A N 1
ATOM 3907 C CA . ALA A 1 516 ? 5.244 25.586 25.957 1.00 91.06 516 ALA A CA 1
ATOM 3908 C C . ALA A 1 516 ? 5.716 24.824 27.218 1.00 91.06 516 ALA A C 1
ATOM 3910 O O . ALA A 1 516 ? 5.412 23.636 27.408 1.00 91.06 516 ALA A O 1
ATOM 3911 N N . MET A 1 517 ? 6.481 25.500 28.080 1.00 87.12 517 MET A N 1
ATOM 3912 C CA . MET A 1 517 ? 6.951 24.959 29.355 1.00 87.12 517 MET A CA 1
ATOM 3913 C C . MET A 1 517 ? 5.793 24.772 30.337 1.00 87.12 517 MET A C 1
ATOM 3915 O O . MET A 1 517 ? 4.915 25.625 30.467 1.00 87.12 517 MET A O 1
ATOM 3919 N N . ILE A 1 518 ? 5.817 23.645 31.048 1.00 92.69 518 ILE A N 1
ATOM 3920 C CA . ILE A 1 518 ? 4.831 23.297 32.070 1.00 92.69 518 ILE A CA 1
ATOM 3921 C C . ILE A 1 518 ? 5.564 23.236 33.419 1.00 92.69 518 ILE A C 1
ATOM 3923 O O . ILE A 1 518 ? 6.507 22.450 33.533 1.00 92.69 518 ILE A O 1
ATOM 3927 N N . PRO A 1 519 ? 5.163 24.044 34.419 1.00 94.31 519 PRO A N 1
ATOM 3928 C CA . PRO A 1 519 ? 5.679 23.959 35.785 1.00 94.31 519 PRO A CA 1
ATOM 3929 C C . PRO A 1 519 ? 5.518 22.561 36.395 1.00 94.31 519 PRO A C 1
ATOM 3931 O O . PRO A 1 519 ? 4.543 21.861 36.115 1.00 94.31 519 PRO A O 1
ATOM 3934 N N . GLU A 1 520 ? 6.462 22.150 37.244 1.00 94.62 520 GLU A N 1
ATOM 3935 C CA . GLU A 1 520 ? 6.505 20.790 37.797 1.00 94.62 520 GLU A CA 1
ATOM 3936 C C . GLU A 1 520 ? 5.272 20.447 38.651 1.00 94.62 520 GLU A C 1
ATOM 3938 O O . GLU A 1 520 ? 4.741 19.341 38.554 1.00 94.62 520 GLU A O 1
ATOM 3943 N N . ASP A 1 521 ? 4.775 21.392 39.449 1.00 95.56 521 ASP A N 1
ATOM 3944 C CA . ASP A 1 521 ? 3.562 21.241 40.257 1.00 95.56 521 ASP A CA 1
ATOM 3945 C C . ASP A 1 521 ? 2.333 20.958 39.378 1.00 95.56 521 ASP A C 1
ATOM 3947 O O . ASP A 1 521 ? 1.579 20.018 39.640 1.00 95.56 521 ASP A O 1
ATOM 3951 N N . LEU A 1 522 ? 2.174 21.700 38.276 1.00 96.44 522 LEU A N 1
ATOM 3952 C CA . LEU A 1 522 ? 1.078 21.495 37.323 1.00 96.44 522 LEU A CA 1
ATOM 3953 C C . LEU A 1 522 ? 1.244 20.193 36.535 1.00 96.44 522 LEU A C 1
ATOM 3955 O O . LEU A 1 522 ? 0.266 19.486 36.283 1.00 96.44 522 LEU A O 1
ATOM 3959 N N . PHE A 1 523 ? 2.483 19.839 36.187 1.00 95.44 523 PHE A N 1
ATOM 3960 C CA . PHE A 1 523 ? 2.790 18.567 35.542 1.00 95.44 523 PHE A CA 1
ATOM 3961 C C . PHE A 1 523 ? 2.426 17.377 36.436 1.00 95.44 523 PHE A C 1
ATOM 3963 O O . PHE A 1 523 ? 1.841 16.413 35.951 1.00 95.44 523 PHE A O 1
ATOM 3970 N N . ARG A 1 524 ? 2.706 17.447 37.744 1.00 96.31 524 ARG A N 1
ATOM 3971 C CA . ARG A 1 524 ? 2.341 16.402 38.718 1.00 96.31 524 ARG A CA 1
ATOM 3972 C C . ARG A 1 524 ? 0.828 16.208 38.813 1.00 96.31 524 ARG A C 1
ATOM 3974 O O . ARG A 1 524 ? 0.372 15.065 38.849 1.00 96.31 524 ARG A O 1
ATOM 3981 N N . ILE A 1 525 ? 0.055 17.297 38.797 1.00 96.56 525 ILE A N 1
ATOM 3982 C CA . ILE A 1 525 ? -1.416 17.238 38.761 1.00 96.56 525 ILE A CA 1
ATOM 3983 C C . ILE A 1 525 ? -1.884 16.525 37.487 1.00 96.56 525 ILE A C 1
ATOM 3985 O O . ILE A 1 525 ? -2.664 15.573 37.562 1.00 96.56 525 ILE A O 1
ATOM 3989 N N . TRP A 1 526 ? -1.368 16.936 36.324 1.00 95.69 526 TRP A N 1
ATOM 3990 C CA . TRP A 1 526 ? -1.707 16.306 35.048 1.00 95.69 526 TRP A CA 1
ATOM 3991 C C . TRP A 1 526 ? -1.311 14.824 35.008 1.00 95.69 526 TRP A C 1
ATOM 3993 O O . TRP A 1 526 ? -2.102 13.989 34.582 1.00 95.69 526 TRP A O 1
ATOM 4003 N N . PHE A 1 527 ? -0.116 14.475 35.485 1.00 96.38 527 PHE A N 1
ATOM 4004 C CA . PHE A 1 527 ? 0.383 13.101 35.479 1.00 96.38 527 PHE A CA 1
ATOM 4005 C C . PHE A 1 527 ? -0.444 12.188 36.393 1.00 96.38 527 PHE A C 1
ATOM 4007 O O . PHE A 1 527 ? -0.724 11.042 36.044 1.00 96.38 527 PHE A O 1
ATOM 4014 N N . SER A 1 528 ? -0.899 12.702 37.538 1.00 96.88 528 SER A N 1
ATOM 4015 C CA . SER A 1 528 ? -1.835 11.986 38.408 1.00 96.88 528 SER A CA 1
ATOM 4016 C C . SER A 1 528 ? -3.167 11.717 37.696 1.00 96.88 528 SER A C 1
ATOM 4018 O O . SER A 1 528 ? -3.658 10.588 37.705 1.00 96.88 528 SER A O 1
ATOM 4020 N N . LEU A 1 529 ? -3.708 12.718 36.991 1.00 97.12 529 LEU A N 1
ATOM 4021 C CA . LEU A 1 529 ? -4.922 12.568 36.184 1.00 97.12 529 LEU A CA 1
ATOM 4022 C C . LEU A 1 529 ? -4.735 11.562 35.032 1.00 97.12 529 LEU A C 1
ATOM 4024 O O . LEU A 1 529 ? -5.604 10.729 34.774 1.00 97.12 529 LEU A O 1
ATOM 4028 N N . PHE A 1 530 ? -3.578 11.600 34.369 1.00 97.62 530 PHE A N 1
ATOM 4029 C CA . PHE A 1 530 ? -3.185 10.660 33.324 1.00 97.62 530 PHE A CA 1
ATOM 4030 C C . PHE A 1 530 ? -3.158 9.209 33.834 1.00 97.62 530 PHE A C 1
ATOM 4032 O O . PHE A 1 530 ? -3.698 8.309 33.186 1.00 97.62 530 PHE A O 1
ATOM 4039 N N . CYS A 1 531 ? -2.586 8.974 35.018 1.00 97.25 531 CYS A N 1
ATOM 4040 C CA . CYS A 1 531 ? -2.578 7.662 35.666 1.00 97.25 531 CYS A CA 1
ATOM 4041 C C . CYS A 1 531 ? -3.996 7.163 35.981 1.00 97.25 531 CYS A C 1
ATOM 4043 O O . CYS A 1 531 ? -4.300 5.997 35.720 1.00 97.25 531 CYS A O 1
ATOM 4045 N N . SER A 1 532 ? -4.883 8.039 36.460 1.00 97.69 532 SER A N 1
ATOM 4046 C CA . SER A 1 532 ? -6.294 7.699 36.678 1.00 97.69 532 SER A CA 1
ATOM 4047 C C . SER A 1 532 ? -7.010 7.335 35.374 1.00 97.69 532 SER A C 1
ATOM 4049 O O . SER A 1 532 ? -7.714 6.327 35.324 1.00 97.69 532 SER A O 1
ATOM 4051 N N . ALA A 1 533 ? -6.783 8.079 34.284 1.00 98.00 533 ALA A N 1
ATOM 4052 C CA . ALA A 1 533 ? -7.317 7.719 32.968 1.00 98.00 533 ALA A CA 1
ATOM 4053 C C . ALA A 1 533 ? -6.789 6.354 32.495 1.00 98.00 533 ALA A C 1
ATOM 4055 O O . ALA A 1 533 ? -7.565 5.518 32.033 1.00 98.00 533 ALA A O 1
ATOM 4056 N N . LYS A 1 534 ? -5.484 6.086 32.657 1.00 97.62 534 LYS A N 1
ATOM 4057 C CA . LYS A 1 534 ? -4.874 4.789 32.318 1.00 97.62 534 LYS A CA 1
ATOM 4058 C C . LYS A 1 534 ? -5.538 3.645 33.078 1.00 97.62 534 LYS A C 1
ATOM 4060 O O . LYS A 1 534 ? -5.768 2.583 32.502 1.00 97.62 534 LYS A O 1
ATOM 4065 N N . HIS A 1 535 ? -5.861 3.860 34.349 1.00 96.44 535 HIS A N 1
ATOM 4066 C CA . HIS A 1 535 ? -6.544 2.875 35.177 1.00 96.44 535 HIS A CA 1
ATOM 4067 C C . HIS A 1 535 ? -7.944 2.543 34.630 1.00 96.44 535 HIS A C 1
ATOM 4069 O O . HIS A 1 535 ? -8.274 1.371 34.474 1.00 96.44 535 HIS A O 1
ATOM 4075 N N . VAL A 1 536 ? -8.717 3.555 34.213 1.00 97.69 536 VAL A N 1
ATOM 4076 C CA . VAL A 1 536 ? -10.023 3.359 33.551 1.00 97.69 536 VAL A CA 1
ATOM 4077 C C . VAL A 1 536 ? -9.886 2.539 32.261 1.00 97.69 536 VAL A C 1
ATOM 4079 O O . VAL A 1 536 ? -10.646 1.596 32.050 1.00 97.69 536 VAL A O 1
ATOM 4082 N N . ILE A 1 537 ? -8.909 2.866 31.407 1.00 97.19 537 ILE A N 1
ATOM 4083 C CA . ILE A 1 537 ? -8.669 2.137 30.147 1.00 97.19 537 ILE A CA 1
ATOM 4084 C C . ILE A 1 537 ? -8.191 0.700 30.404 1.00 97.19 537 ILE A C 1
ATOM 4086 O O . ILE A 1 537 ? -8.543 -0.206 29.656 1.00 97.19 537 ILE A O 1
ATOM 4090 N N . THR A 1 538 ? -7.450 0.468 31.489 1.00 94.88 538 THR A N 1
ATOM 4091 C CA . THR A 1 538 ? -7.021 -0.879 31.892 1.00 94.88 538 THR A CA 1
ATOM 4092 C C . THR A 1 538 ? -8.215 -1.740 32.311 1.00 94.88 538 THR A C 1
ATOM 4094 O O . THR A 1 538 ? -8.337 -2.861 31.824 1.00 94.88 538 THR A O 1
ATOM 4097 N N . PHE A 1 539 ? -9.136 -1.214 33.129 1.00 93.94 539 PHE A N 1
ATOM 4098 C CA . PHE A 1 539 ? -10.374 -1.933 33.466 1.00 93.94 539 PHE A CA 1
ATOM 4099 C C . PHE A 1 539 ? -11.241 -2.212 32.236 1.00 93.94 539 PHE A C 1
ATOM 4101 O O . PHE A 1 539 ? -11.805 -3.294 32.116 1.00 93.94 539 PHE A O 1
ATOM 4108 N N . MET A 1 540 ? -11.308 -1.269 31.293 1.00 94.94 540 MET A N 1
ATOM 4109 C CA . MET A 1 540 ? -11.987 -1.474 30.009 1.00 94.94 540 MET A CA 1
ATOM 4110 C C . MET A 1 540 ? -11.333 -2.577 29.164 1.00 94.94 540 MET A C 1
ATOM 4112 O O . MET A 1 540 ? -12.025 -3.309 28.473 1.00 94.94 540 MET A O 1
ATOM 4116 N N . ALA A 1 541 ? -10.008 -2.729 29.183 1.00 92.31 541 ALA A N 1
ATOM 4117 C CA . ALA A 1 541 ? -9.369 -3.845 28.484 1.00 92.31 541 ALA A CA 1
ATOM 4118 C C . ALA A 1 541 ? -9.677 -5.191 29.158 1.00 92.31 541 ALA A C 1
ATOM 4120 O O . ALA A 1 541 ? -9.939 -6.180 28.474 1.00 92.31 541 ALA A O 1
ATOM 4121 N N . GLN A 1 542 ? -9.693 -5.212 30.493 1.00 89.81 542 GLN A N 1
ATOM 4122 C CA . GLN A 1 542 ? -10.024 -6.395 31.291 1.00 89.81 542 GLN A CA 1
ATOM 4123 C C . GLN A 1 542 ? -11.491 -6.819 31.150 1.00 89.81 542 GLN A C 1
ATOM 4125 O O . GLN A 1 542 ? -11.780 -8.010 31.225 1.00 89.81 542 GLN A O 1
ATOM 4130 N N . SER A 1 543 ? -12.415 -5.885 30.903 1.00 90.88 543 SER A N 1
ATOM 4131 C CA . SER A 1 543 ? -13.835 -6.216 30.734 1.00 90.88 543 SER A CA 1
ATOM 4132 C C . SER A 1 543 ? -14.115 -7.057 29.492 1.00 90.88 543 SER A C 1
ATOM 4134 O O . SER A 1 543 ? -15.088 -7.800 29.479 1.00 90.88 543 SER A O 1
ATOM 4136 N N . PHE A 1 544 ? -13.246 -7.028 28.477 1.00 89.12 544 PHE A N 1
ATOM 4137 C CA . PHE A 1 544 ? -13.357 -7.885 27.293 1.00 89.12 544 PHE A CA 1
ATOM 4138 C C . PHE A 1 544 ? -12.708 -9.268 27.465 1.00 89.12 544 PHE A C 1
ATOM 4140 O O . PHE A 1 544 ? -12.440 -9.951 26.475 1.00 89.12 544 PHE A O 1
ATOM 4147 N N . ASP A 1 545 ? -12.445 -9.709 28.696 1.00 80.12 545 ASP A N 1
ATOM 4148 C CA . ASP A 1 545 ? -11.976 -11.066 28.953 1.00 80.12 545 ASP A CA 1
ATOM 4149 C C . ASP A 1 545 ? -13.126 -12.088 28.810 1.00 80.12 545 ASP A C 1
ATOM 4151 O O . ASP A 1 545 ? -14.063 -12.076 29.612 1.00 80.12 545 ASP A O 1
ATOM 4155 N N . PRO A 1 546 ? -13.085 -12.991 27.807 1.00 65.88 546 PRO A N 1
ATOM 4156 C CA . PRO A 1 546 ? -14.132 -13.992 27.613 1.00 65.88 546 PRO A CA 1
ATOM 4157 C C . PRO A 1 546 ? -14.203 -15.046 28.731 1.00 65.88 546 PRO A C 1
ATOM 4159 O O . PRO A 1 546 ? -15.218 -15.740 28.816 1.00 65.88 546 PRO A O 1
ATOM 4162 N N . ASP A 1 547 ? -13.160 -15.171 29.558 1.00 65.94 547 ASP A N 1
ATOM 4163 C CA . ASP A 1 547 ? -13.051 -16.184 30.612 1.00 65.94 547 ASP A CA 1
ATOM 4164 C C . ASP A 1 547 ? -13.438 -15.639 32.006 1.00 65.94 547 ASP A C 1
ATOM 4166 O O . ASP A 1 547 ? -13.519 -16.400 32.973 1.00 65.94 547 ASP A O 1
ATOM 4170 N N . HIS A 1 548 ? -13.721 -14.334 32.134 1.00 64.12 548 HIS A N 1
ATOM 4171 C CA . HIS A 1 548 ? -14.101 -13.709 33.406 1.00 64.12 548 HIS A CA 1
ATOM 4172 C C . HIS A 1 548 ? -15.601 -13.880 33.716 1.00 64.12 548 HIS A C 1
ATOM 4174 O O . HIS A 1 548 ? -16.462 -13.771 32.845 1.00 64.12 548 HIS A O 1
ATOM 4180 N N . ALA A 1 549 ? -15.935 -14.120 34.989 1.00 54.47 549 ALA A N 1
ATOM 4181 C CA . ALA A 1 549 ? -17.245 -14.644 35.400 1.00 54.47 549 ALA A CA 1
ATOM 4182 C C . ALA A 1 549 ? -18.452 -13.684 35.246 1.00 54.47 549 ALA A C 1
ATOM 4184 O O . ALA A 1 549 ? -19.590 -14.145 35.329 1.00 54.47 549 ALA A O 1
ATOM 4185 N N . SER A 1 550 ? -18.251 -12.377 35.019 1.00 75.44 550 SER A N 1
ATOM 4186 C CA . SER A 1 550 ? -19.351 -11.414 34.826 1.00 75.44 550 SER A CA 1
ATOM 4187 C C . SER A 1 550 ? -18.876 -10.093 34.206 1.00 75.44 550 SER A C 1
ATOM 4189 O O . SER A 1 550 ? -18.271 -9.266 34.888 1.00 75.44 550 SER A O 1
ATOM 4191 N N . PHE A 1 551 ? -19.234 -9.845 32.938 1.00 79.75 551 PHE A N 1
ATOM 4192 C CA . PHE A 1 551 ? -19.038 -8.549 32.262 1.00 79.75 551 PHE A CA 1
ATOM 4193 C C . PHE A 1 551 ? -19.643 -7.375 33.054 1.00 79.75 551 PHE A C 1
ATOM 4195 O O . PHE A 1 551 ? -19.128 -6.256 33.033 1.00 79.75 551 PHE A O 1
ATOM 4202 N N . GLN A 1 552 ? -20.733 -7.623 33.789 1.00 82.81 552 GLN A N 1
ATOM 4203 C CA . GLN A 1 552 ? -21.457 -6.597 34.543 1.00 82.81 552 GLN A CA 1
ATOM 4204 C C . GLN A 1 552 ? -20.703 -6.137 35.796 1.00 82.81 552 GLN A C 1
ATOM 4206 O O . GLN A 1 552 ? -20.928 -5.019 36.271 1.00 82.81 552 GLN A O 1
ATOM 4211 N N . ASP A 1 553 ? -19.824 -6.975 36.341 1.00 84.88 553 ASP A N 1
ATOM 4212 C CA . ASP A 1 553 ? -19.032 -6.645 37.526 1.00 84.88 553 ASP A CA 1
ATOM 4213 C C . ASP A 1 553 ? -17.883 -5.721 37.132 1.00 84.88 553 ASP A C 1
ATOM 4215 O O . ASP A 1 553 ? -17.775 -4.616 37.668 1.00 84.88 553 ASP A O 1
ATOM 4219 N N . THR A 1 554 ? -17.136 -6.089 36.090 1.00 84.44 554 THR A N 1
ATOM 4220 C CA . THR A 1 554 ? -16.107 -5.239 35.474 1.00 84.44 554 THR A CA 1
ATOM 4221 C C . THR A 1 554 ? -16.681 -3.913 34.974 1.00 84.44 554 THR A C 1
ATOM 4223 O O . THR A 1 554 ? -16.103 -2.854 35.218 1.00 84.44 554 THR A O 1
ATOM 4226 N N . ALA A 1 555 ? -17.879 -3.911 34.379 1.00 89.88 555 ALA A N 1
ATOM 4227 C CA . ALA A 1 555 ? -18.539 -2.674 33.964 1.00 89.88 555 ALA A CA 1
ATOM 4228 C C . ALA A 1 555 ? -18.831 -1.725 35.146 1.00 89.88 555 ALA A C 1
ATOM 4230 O O . ALA A 1 555 ? -18.759 -0.499 35.004 1.00 89.88 555 ALA A O 1
ATOM 4231 N N . ARG A 1 556 ? -19.145 -2.258 36.338 1.00 91.50 556 ARG A N 1
ATOM 4232 C CA . ARG A 1 556 ? -19.319 -1.443 37.555 1.00 91.50 556 ARG A CA 1
ATOM 4233 C C . ARG A 1 556 ? -17.999 -0.831 38.020 1.00 91.50 556 ARG A C 1
ATOM 4235 O O . ARG A 1 556 ? -18.004 0.318 38.463 1.00 91.50 556 ARG A O 1
ATOM 4242 N N . GLU A 1 557 ? -16.892 -1.552 37.899 1.00 92.06 557 GLU A N 1
ATOM 4243 C CA . GLU A 1 557 ? -15.557 -1.049 38.240 1.00 92.06 557 GLU A CA 1
ATOM 4244 C C . GLU A 1 557 ? -15.112 0.074 37.299 1.00 92.06 557 GLU A C 1
ATOM 4246 O O . GLU A 1 557 ? -14.688 1.128 37.778 1.00 92.06 557 GLU A O 1
ATOM 4251 N N . ILE A 1 558 ? -15.334 -0.074 35.985 1.00 94.81 558 ILE A N 1
ATOM 4252 C CA . ILE A 1 558 ? -15.080 0.989 34.997 1.00 94.81 558 ILE A CA 1
ATOM 4253 C C . ILE A 1 558 ? -15.846 2.263 35.370 1.00 94.81 558 ILE A C 1
ATOM 4255 O O . ILE A 1 558 ? -15.282 3.359 35.367 1.00 94.81 558 ILE A O 1
ATOM 4259 N N . LEU A 1 559 ? -17.135 2.141 35.714 1.00 95.88 559 LEU A N 1
ATOM 4260 C CA . LEU A 1 559 ? -17.963 3.292 36.081 1.00 95.88 559 LEU A CA 1
ATOM 4261 C C . LEU A 1 559 ? -17.469 3.977 37.363 1.00 95.88 559 LEU A C 1
ATOM 4263 O O . LEU A 1 559 ? -17.388 5.205 37.378 1.00 95.88 559 LEU A O 1
ATOM 4267 N N . ARG A 1 560 ? -17.082 3.209 38.391 1.00 95.62 560 ARG A N 1
ATOM 4268 C CA . ARG A 1 560 ? -16.514 3.745 39.642 1.00 95.62 560 ARG A CA 1
ATOM 4269 C C . ARG A 1 560 ? -15.196 4.479 39.403 1.00 95.62 560 ARG A C 1
ATOM 4271 O O . ARG A 1 560 ? -15.047 5.617 39.842 1.00 95.62 560 ARG A O 1
ATOM 4278 N N . ALA A 1 561 ? -14.266 3.859 38.675 1.00 96.06 561 ALA A N 1
ATOM 4279 C CA . ALA A 1 561 ? -12.983 4.470 38.332 1.00 96.06 561 ALA A CA 1
ATOM 4280 C C . ALA A 1 561 ? -13.178 5.748 37.502 1.00 96.06 561 ALA A C 1
ATOM 4282 O O . ALA A 1 561 ? -12.508 6.757 37.724 1.00 96.06 561 ALA A O 1
ATOM 4283 N N . ARG A 1 562 ? -14.154 5.738 36.587 1.00 96.81 562 ARG A N 1
ATOM 4284 C CA . ARG A 1 562 ? -14.523 6.914 35.801 1.00 96.81 562 ARG A CA 1
ATOM 4285 C C . ARG A 1 562 ? -15.055 8.047 36.668 1.00 96.81 562 ARG A C 1
ATOM 4287 O O . ARG A 1 562 ? -14.684 9.194 36.441 1.00 96.81 562 ARG A O 1
ATOM 4294 N N . ASP A 1 563 ? -15.957 7.764 37.601 1.00 96.50 563 ASP A N 1
ATOM 4295 C CA . ASP A 1 563 ? -16.535 8.803 38.456 1.00 96.50 563 ASP A CA 1
ATOM 4296 C C . ASP A 1 563 ? -15.455 9.449 39.343 1.00 96.50 563 ASP A C 1
ATOM 4298 O O . ASP A 1 563 ? -15.412 10.675 39.439 1.00 96.50 563 ASP A O 1
ATOM 4302 N N . ALA A 1 564 ? -14.504 8.661 39.862 1.00 96.06 564 ALA A N 1
ATOM 4303 C CA . ALA A 1 564 ? -13.327 9.181 40.564 1.00 96.06 564 ALA A CA 1
ATOM 4304 C C . ALA A 1 564 ? -12.442 10.068 39.662 1.00 96.06 564 ALA A C 1
ATOM 4306 O O . ALA A 1 564 ? -12.059 11.169 40.059 1.00 96.06 564 ALA A O 1
ATOM 4307 N N . TYR A 1 565 ? -12.176 9.636 38.422 1.00 98.00 565 TYR A N 1
ATOM 4308 C CA . TYR A 1 565 ? -11.438 10.435 37.435 1.00 98.00 565 TYR A CA 1
ATOM 4309 C C . TYR A 1 565 ? -12.123 11.782 37.147 1.00 98.00 565 TYR A C 1
ATOM 4311 O O . TYR A 1 565 ? -11.450 12.803 37.036 1.00 98.00 565 TYR A O 1
ATOM 4319 N N . MET A 1 566 ? -13.456 11.813 37.025 1.00 97.50 566 MET A N 1
ATOM 4320 C CA . MET A 1 566 ? -14.177 13.047 36.686 1.00 97.50 566 MET A CA 1
ATOM 4321 C C . MET A 1 566 ? -14.039 14.118 37.770 1.00 97.50 566 MET A C 1
ATOM 4323 O O . MET A 1 566 ? -13.871 15.287 37.428 1.00 97.50 566 MET A O 1
ATOM 4327 N N . VAL A 1 567 ? -14.067 13.724 39.049 1.00 96.75 567 VAL A N 1
ATOM 4328 C CA . VAL A 1 567 ? -13.805 14.636 40.175 1.00 96.75 567 VAL A CA 1
ATOM 4329 C C . VAL A 1 567 ? -12.388 15.200 40.062 1.00 96.75 567 VAL A C 1
ATOM 4331 O O . VAL A 1 567 ? -12.208 16.415 40.020 1.00 96.75 567 VAL A O 1
ATOM 4334 N N . GLN A 1 568 ? -11.394 14.329 39.867 1.00 96.81 568 GLN A N 1
ATOM 4335 C CA . GLN A 1 568 ? -9.999 14.745 39.711 1.00 96.81 568 GLN A CA 1
ATOM 4336 C C . GLN A 1 568 ? -9.775 15.667 38.495 1.00 96.81 568 GLN A C 1
ATOM 4338 O O . GLN A 1 568 ? -8.977 16.600 38.564 1.00 96.81 568 GLN A O 1
ATOM 4343 N N . SER A 1 569 ? -10.472 15.430 37.378 1.00 97.56 569 SER A N 1
ATOM 4344 C CA . SER A 1 569 ? -10.397 16.270 36.173 1.00 97.56 569 SER A CA 1
ATOM 4345 C C . SER A 1 569 ? -10.941 17.676 36.439 1.00 97.56 569 SER A C 1
ATOM 4347 O O . SER A 1 569 ? -10.351 18.663 35.995 1.00 97.56 569 SER A O 1
ATOM 4349 N N . MET A 1 570 ? -12.035 17.792 37.201 1.00 96.88 570 MET A N 1
ATOM 4350 C CA . MET A 1 570 ? -12.585 19.093 37.599 1.00 96.88 570 MET A CA 1
ATOM 4351 C C . MET A 1 570 ? -11.597 19.879 38.469 1.00 96.88 570 MET A C 1
ATOM 4353 O O . MET A 1 570 ? -11.338 21.050 38.180 1.00 96.88 570 MET A O 1
ATOM 4357 N N . ASP A 1 571 ? -10.985 19.222 39.456 1.00 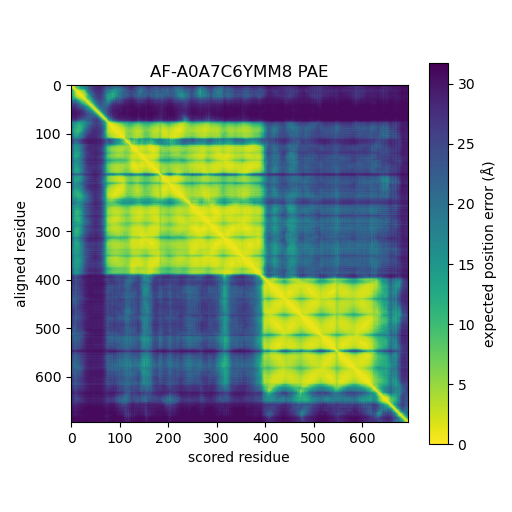95.44 571 ASP A N 1
ATOM 4358 C CA . ASP A 1 571 ? -9.984 19.836 40.335 1.00 95.44 571 ASP A CA 1
ATOM 4359 C C . ASP A 1 571 ? -8.727 20.262 39.557 1.00 95.44 571 ASP A C 1
ATOM 4361 O O . ASP A 1 571 ? -8.225 21.377 39.724 1.00 95.44 571 ASP A O 1
ATOM 4365 N N . ALA A 1 572 ? -8.251 19.419 38.634 1.00 96.12 572 ALA A N 1
ATOM 4366 C CA . ALA A 1 572 ? -7.107 19.727 37.779 1.00 96.12 572 ALA A CA 1
ATOM 4367 C C . ALA A 1 572 ? -7.366 20.951 36.886 1.00 96.12 572 ALA A C 1
ATOM 4369 O O . ALA A 1 572 ? -6.526 21.849 36.802 1.00 96.12 572 ALA A O 1
ATOM 4370 N N . LYS A 1 573 ? -8.547 21.038 36.258 1.00 96.81 573 LYS A N 1
ATOM 4371 C CA . LYS A 1 573 ? -8.938 22.201 35.442 1.00 96.81 573 LYS A CA 1
ATOM 4372 C C . LYS A 1 573 ? -8.997 23.482 36.266 1.00 96.81 573 LYS A C 1
ATOM 4374 O O . LYS A 1 573 ? -8.534 24.518 35.791 1.00 96.81 573 LYS A O 1
ATOM 4379 N N . ALA A 1 574 ? -9.531 23.418 37.487 1.00 95.81 574 ALA A N 1
ATOM 4380 C CA . ALA A 1 574 ? -9.557 24.561 38.395 1.00 95.81 574 ALA A CA 1
ATOM 4381 C C . ALA A 1 574 ? -8.133 25.023 38.749 1.00 95.81 574 ALA A C 1
ATOM 4383 O O . ALA A 1 574 ? -7.829 26.213 38.641 1.00 95.81 574 ALA A O 1
ATOM 4384 N N . ALA A 1 575 ? -7.234 24.087 39.071 1.00 95.25 575 ALA A N 1
ATOM 4385 C CA . ALA A 1 575 ? -5.833 24.384 39.363 1.00 95.25 575 ALA A CA 1
ATOM 4386 C C . ALA A 1 575 ? -5.098 25.012 38.163 1.00 95.25 575 ALA A C 1
ATOM 4388 O O . ALA A 1 575 ? -4.377 25.999 38.325 1.00 95.25 575 ALA A O 1
ATOM 4389 N N . PHE A 1 576 ? -5.309 24.495 36.947 1.00 95.44 576 PHE A N 1
ATOM 4390 C CA . PHE A 1 576 ? -4.698 25.036 35.725 1.00 95.44 576 PHE A CA 1
ATOM 4391 C C . PHE A 1 576 ? -5.240 26.421 35.368 1.00 95.44 576 PHE A C 1
ATOM 4393 O O . PHE A 1 576 ? -4.466 27.310 35.008 1.00 95.44 576 PHE A O 1
ATOM 4400 N N . ALA A 1 577 ? -6.548 26.641 35.523 1.00 93.94 577 ALA A N 1
ATOM 4401 C CA . ALA A 1 577 ? -7.159 27.950 35.319 1.00 93.94 577 ALA A CA 1
ATOM 4402 C C . ALA A 1 577 ? -6.625 28.986 36.320 1.00 93.94 577 ALA A C 1
ATOM 4404 O O . ALA A 1 577 ? -6.321 30.115 35.931 1.00 93.94 577 ALA A O 1
ATOM 4405 N N . GLN A 1 578 ? -6.458 28.604 37.590 1.00 95.38 578 GLN A N 1
ATOM 4406 C CA . GLN A 1 578 ? -5.875 29.475 38.609 1.00 95.38 578 GLN A CA 1
ATOM 4407 C C . GLN A 1 578 ? -4.415 29.819 38.288 1.00 95.38 578 GLN A C 1
ATOM 4409 O O . GLN A 1 578 ? -4.039 30.988 38.321 1.00 95.38 578 GLN A O 1
ATOM 4414 N N . ALA A 1 579 ? -3.611 28.832 37.884 1.00 95.19 579 ALA A N 1
ATOM 4415 C CA . ALA A 1 579 ? -2.224 29.062 37.488 1.00 95.19 579 ALA A CA 1
ATOM 4416 C C . ALA A 1 579 ? -2.092 30.002 36.281 1.00 95.19 579 ALA A C 1
ATOM 4418 O O . ALA A 1 579 ? -1.179 30.829 36.240 1.00 95.19 579 ALA A O 1
ATOM 4419 N N . ALA A 1 580 ? -3.015 29.915 35.319 1.00 93.06 580 ALA A N 1
ATOM 4420 C CA . ALA A 1 580 ? -3.070 30.833 34.186 1.00 93.06 580 ALA A CA 1
ATOM 4421 C C . ALA A 1 580 ? -3.421 32.268 34.623 1.00 93.06 580 ALA A C 1
ATOM 4423 O O . ALA A 1 580 ? -2.782 33.216 34.168 1.00 93.06 580 ALA A O 1
ATOM 4424 N N . ARG A 1 581 ? -4.384 32.441 35.543 1.00 94.50 581 ARG A N 1
ATOM 4425 C CA . ARG A 1 581 ? -4.750 33.759 36.107 1.00 94.50 581 ARG A CA 1
ATOM 4426 C C . ARG A 1 581 ? -3.594 34.407 36.863 1.00 94.50 581 ARG A C 1
ATOM 4428 O O . ARG A 1 581 ? -3.348 35.599 36.710 1.00 94.50 581 ARG A O 1
ATOM 4435 N N . GLU A 1 582 ? -2.864 33.610 37.634 1.00 96.00 582 GLU A N 1
ATOM 4436 C CA . GLU A 1 582 ? -1.691 34.035 38.407 1.00 96.00 582 GLU A CA 1
ATOM 4437 C C . GLU A 1 582 ? -0.424 34.183 37.548 1.00 96.00 582 GLU A C 1
ATOM 4439 O O . GLU A 1 582 ? 0.638 34.504 38.075 1.00 96.00 582 GLU A O 1
ATOM 4444 N N . LYS A 1 583 ? -0.514 33.953 36.228 1.00 93.81 583 LYS A N 1
ATOM 4445 C CA . LYS A 1 583 ? 0.612 33.999 35.281 1.00 93.81 583 LYS A CA 1
ATOM 4446 C C . LYS A 1 583 ? 1.771 33.059 35.654 1.00 93.81 583 LYS A C 1
ATOM 4448 O O . LYS A 1 583 ? 2.911 33.301 35.265 1.00 93.81 583 LYS A O 1
ATOM 4453 N N . ARG A 1 584 ? 1.486 31.962 36.368 1.00 95.00 584 ARG A N 1
ATOM 4454 C CA . ARG A 1 584 ? 2.464 30.906 36.706 1.00 95.00 584 ARG A CA 1
ATOM 4455 C C . ARG A 1 584 ? 2.764 29.965 35.539 1.00 95.00 584 ARG A C 1
ATOM 4457 O O . ARG A 1 584 ? 3.738 29.223 35.587 1.00 95.00 584 ARG A O 1
ATOM 4464 N N . ILE A 1 585 ? 1.940 29.994 34.494 1.00 95.00 585 ILE A N 1
ATOM 4465 C CA . ILE A 1 585 ? 2.134 29.256 33.245 1.00 95.00 585 ILE A CA 1
ATOM 4466 C C . ILE A 1 585 ? 1.925 30.192 32.053 1.00 95.00 585 ILE A C 1
ATOM 4468 O O . ILE A 1 585 ? 1.116 31.120 32.108 1.00 95.00 585 ILE A O 1
ATOM 4472 N N . THR A 1 586 ? 2.648 29.951 30.961 1.00 93.94 586 THR A N 1
ATOM 4473 C CA . THR A 1 586 ? 2.449 30.685 29.708 1.00 93.94 586 THR A CA 1
ATOM 4474 C C . THR A 1 586 ? 1.094 30.323 29.077 1.00 93.94 586 THR A C 1
ATOM 4476 O O . THR A 1 586 ? 0.609 29.203 29.265 1.00 93.94 586 THR A O 1
ATOM 4479 N N . PRO A 1 587 ? 0.478 31.208 28.267 1.00 93.00 587 PRO A N 1
ATOM 4480 C CA . PRO A 1 587 ? -0.756 30.876 27.549 1.00 93.00 587 PRO A CA 1
ATOM 4481 C C . PRO A 1 587 ? -0.624 29.625 26.668 1.00 93.00 587 PRO A C 1
ATOM 4483 O O . PRO A 1 587 ? -1.539 28.810 26.605 1.00 93.00 587 PRO A O 1
ATOM 4486 N N . ILE A 1 588 ? 0.541 29.438 26.037 1.00 93.50 588 ILE A N 1
ATOM 4487 C CA . ILE A 1 588 ? 0.836 28.272 25.195 1.00 93.50 588 ILE A CA 1
ATOM 4488 C C . ILE A 1 588 ? 0.979 27.001 26.049 1.00 93.50 588 ILE A C 1
ATOM 4490 O O . ILE A 1 588 ? 0.416 25.967 25.700 1.00 93.50 588 ILE A O 1
ATOM 4494 N N . GLY A 1 589 ? 1.679 27.056 27.188 1.00 93.31 589 GLY A N 1
ATOM 4495 C CA . GLY A 1 589 ? 1.775 25.922 28.113 1.00 93.31 589 GLY A CA 1
ATOM 4496 C C . GLY A 1 589 ? 0.408 25.518 28.675 1.00 93.31 589 GLY A C 1
ATOM 4497 O O . GLY A 1 589 ? 0.063 24.334 28.685 1.00 93.31 589 GLY A O 1
ATOM 4498 N N . GLY A 1 590 ? -0.407 26.505 29.064 1.00 93.88 590 GLY A N 1
ATOM 4499 C CA . GLY A 1 590 ? -1.784 26.295 29.522 1.00 93.88 590 GLY A CA 1
ATOM 4500 C C . GLY A 1 590 ? -2.684 25.692 28.441 1.00 93.88 590 GLY A C 1
ATOM 4501 O O . GLY A 1 590 ? -3.475 24.795 28.730 1.00 93.88 590 GLY A O 1
ATOM 4502 N N . TYR A 1 591 ? -2.512 26.114 27.186 1.00 94.19 591 TYR A N 1
ATOM 4503 C CA . TYR A 1 591 ? -3.209 25.541 26.035 1.00 94.19 591 TYR A CA 1
ATOM 4504 C C . TYR A 1 591 ? -2.932 24.040 25.869 1.00 94.19 591 TYR A C 1
ATOM 4506 O O . TYR A 1 591 ? -3.877 23.258 25.763 1.00 94.19 591 TYR A O 1
ATOM 4514 N N . TYR A 1 592 ? -1.664 23.609 25.911 1.00 95.06 592 TYR A N 1
ATOM 4515 C CA . TYR A 1 592 ? -1.328 22.182 25.812 1.00 95.06 592 TYR A CA 1
ATOM 4516 C C . TYR A 1 592 ? -1.885 21.366 26.985 1.00 95.06 592 TYR A C 1
ATOM 4518 O O . TYR A 1 592 ? -2.433 20.289 26.753 1.00 95.06 592 TYR A O 1
ATOM 4526 N N . LEU A 1 593 ? -1.808 21.878 28.222 1.00 94.25 593 LEU A N 1
ATOM 4527 C CA . LEU A 1 593 ? -2.417 21.211 29.381 1.00 94.25 593 LEU A CA 1
ATOM 4528 C C . LEU A 1 593 ? -3.928 21.031 29.207 1.00 94.25 593 LEU A C 1
ATOM 4530 O O . LEU A 1 593 ? -4.430 19.930 29.428 1.00 94.25 593 LEU A O 1
ATOM 4534 N N . SER A 1 594 ? -4.643 22.076 28.772 1.00 93.50 594 SER A N 1
ATOM 4535 C CA . SER A 1 594 ? -6.087 21.989 28.519 1.00 93.50 594 SER A CA 1
ATOM 4536 C C . SER A 1 594 ? -6.404 20.923 27.475 1.00 93.50 594 SER A C 1
ATOM 4538 O O . SER A 1 594 ? -7.256 20.070 27.719 1.00 93.50 594 SER A O 1
ATOM 4540 N N . ARG A 1 595 ? -5.673 20.902 26.349 1.00 94.81 595 ARG A N 1
ATOM 4541 C CA . ARG A 1 595 ? -5.878 19.889 25.302 1.00 94.81 595 ARG A CA 1
ATOM 4542 C C . ARG A 1 595 ? -5.655 18.475 25.812 1.00 94.81 595 ARG A C 1
ATOM 4544 O O . ARG A 1 595 ? -6.466 17.602 25.523 1.00 94.81 595 ARG A O 1
ATOM 4551 N N . TYR A 1 596 ? -4.600 18.244 26.595 1.00 96.12 596 TYR A N 1
ATOM 4552 C CA . TYR A 1 596 ? -4.374 16.916 27.155 1.00 96.12 596 TYR A CA 1
ATOM 4553 C C . TYR A 1 596 ? -5.517 16.483 28.071 1.00 96.12 596 TYR A C 1
ATOM 4555 O O . TYR A 1 596 ? -5.970 15.350 27.965 1.00 96.12 596 TYR A O 1
ATOM 4563 N N . VAL A 1 597 ? -6.010 17.367 28.943 1.00 96.88 597 VAL A N 1
ATOM 4564 C CA . VAL A 1 597 ? -7.155 17.047 29.810 1.00 96.88 597 VAL A CA 1
ATOM 4565 C C . VAL A 1 597 ? -8.415 16.773 28.986 1.00 96.88 597 VAL A C 1
ATOM 4567 O O . VAL A 1 597 ? -9.143 15.830 29.281 1.00 96.88 597 VAL A O 1
ATOM 4570 N N . GLU A 1 598 ? -8.674 17.556 27.938 1.00 96.75 598 GLU A N 1
ATOM 4571 C CA . GLU A 1 598 ? -9.818 17.339 27.049 1.00 96.75 598 GLU A CA 1
ATOM 4572 C C . GLU A 1 598 ? -9.767 15.981 26.348 1.00 96.75 598 GLU A C 1
ATOM 4574 O O . GLU A 1 598 ? -10.792 15.300 26.278 1.00 96.75 598 GLU A O 1
ATOM 4579 N N . ASP A 1 599 ? -8.604 15.570 25.841 1.00 97.25 599 ASP A N 1
ATOM 4580 C CA . ASP A 1 599 ? -8.452 14.250 25.234 1.00 97.25 599 ASP A CA 1
ATOM 4581 C C . ASP A 1 599 ? -8.619 13.140 26.284 1.00 97.25 599 ASP A C 1
ATOM 4583 O O . ASP A 1 599 ? -9.390 12.211 26.046 1.00 97.25 599 ASP A O 1
ATOM 4587 N N . LEU A 1 600 ? -8.022 13.260 27.480 1.00 98.00 600 LEU A N 1
ATOM 4588 C CA . LEU A 1 600 ? -8.216 12.291 28.571 1.00 98.00 600 LEU A CA 1
ATOM 4589 C C . LEU A 1 600 ? -9.697 12.155 28.976 1.00 98.00 600 LEU A C 1
ATOM 4591 O O . LEU A 1 600 ? -10.209 11.042 29.118 1.00 98.00 600 LEU A O 1
ATOM 4595 N N . ASP A 1 601 ? -10.426 13.268 29.075 1.00 98.00 601 ASP A N 1
ATOM 4596 C CA . ASP A 1 601 ? -11.864 13.261 29.359 1.00 98.00 601 ASP A CA 1
ATOM 4597 C C . ASP A 1 601 ? -12.665 12.545 28.265 1.00 98.00 601 ASP A C 1
ATOM 4599 O O . ASP A 1 601 ? -13.666 11.874 28.547 1.00 98.00 601 ASP A O 1
ATOM 4603 N N . ARG A 1 602 ? -12.252 12.687 27.000 1.00 97.62 602 ARG A N 1
ATOM 4604 C CA . ARG A 1 602 ? -12.879 11.989 25.874 1.00 97.62 602 ARG A CA 1
ATOM 4605 C C . ARG A 1 602 ? -12.594 10.493 25.933 1.00 97.62 602 ARG A C 1
ATOM 4607 O O . ARG A 1 602 ? -13.552 9.737 25.784 1.00 97.62 602 ARG A O 1
ATOM 4614 N N . LEU A 1 603 ? -11.361 10.065 26.230 1.00 96.94 603 LEU A N 1
ATOM 4615 C CA . LEU A 1 603 ? -11.015 8.648 26.440 1.00 96.94 603 LEU A CA 1
ATOM 4616 C C . LEU A 1 603 ? -11.928 8.015 27.497 1.00 96.94 603 LEU A C 1
ATOM 4618 O O . LEU A 1 603 ? -12.609 7.017 27.259 1.00 96.94 603 LEU A O 1
ATOM 4622 N N . VAL A 1 604 ? -12.005 8.657 28.660 1.00 97.56 604 VAL A N 1
ATOM 4623 C CA . VAL A 1 604 ? -12.757 8.164 29.813 1.00 97.56 604 VAL A CA 1
ATOM 4624 C C . VAL A 1 604 ? -14.271 8.144 29.546 1.00 97.56 604 VAL A C 1
ATOM 4626 O O . VAL A 1 604 ? -14.987 7.232 29.973 1.00 97.56 604 VAL A O 1
ATOM 4629 N N . ARG A 1 605 ? -14.786 9.103 28.768 1.00 97.06 605 ARG A N 1
ATOM 4630 C CA . ARG A 1 605 ? -16.184 9.105 28.311 1.00 97.06 605 ARG A CA 1
ATOM 4631 C C . ARG A 1 605 ? -16.502 7.924 27.388 1.00 97.06 605 ARG A C 1
ATOM 4633 O O . ARG A 1 605 ? -17.619 7.409 27.451 1.00 97.06 605 ARG A O 1
ATOM 4640 N N . ARG A 1 606 ? -15.559 7.492 26.546 1.00 97.62 606 ARG A N 1
ATOM 4641 C CA . ARG A 1 606 ? -15.730 6.314 25.676 1.00 97.62 606 ARG A CA 1
ATOM 4642 C C . ARG A 1 606 ? -15.759 5.022 26.488 1.00 97.62 606 ARG A C 1
ATOM 4644 O O . ARG A 1 606 ? -16.675 4.228 26.298 1.00 97.62 606 ARG A O 1
ATOM 4651 N N . ALA A 1 607 ? -14.883 4.882 27.484 1.00 96.06 607 ALA A N 1
ATOM 4652 C CA . ALA A 1 607 ? -14.919 3.748 28.412 1.00 96.06 607 ALA A CA 1
ATOM 4653 C C . ALA A 1 607 ? -16.266 3.639 29.162 1.00 96.06 607 ALA A C 1
ATOM 4655 O O . ALA A 1 607 ? -16.821 2.552 29.303 1.00 96.06 607 ALA A O 1
ATOM 4656 N N . LYS A 1 608 ? -16.868 4.772 29.562 1.00 96.31 608 LYS A N 1
ATOM 4657 C CA . LYS A 1 608 ? -18.234 4.806 30.130 1.00 96.31 608 LYS A CA 1
ATOM 4658 C C . LYS A 1 608 ? -19.292 4.254 29.161 1.00 96.31 608 LYS A C 1
ATOM 4660 O O . LYS A 1 608 ? -20.199 3.551 29.595 1.00 96.31 608 LYS A O 1
ATOM 4665 N N . SER A 1 609 ? -19.211 4.609 27.876 1.00 95.88 609 SER A N 1
ATOM 4666 C CA . SER A 1 609 ? -20.140 4.127 26.839 1.00 95.88 609 SER A CA 1
ATOM 4667 C C . SER A 1 609 ? -20.064 2.605 26.688 1.00 95.88 609 SER A C 1
ATOM 4669 O O . SER A 1 609 ? -21.097 1.935 26.677 1.00 95.88 609 SER A O 1
ATOM 4671 N N . ILE A 1 610 ? -18.843 2.061 26.688 1.00 95.12 610 ILE A N 1
ATOM 4672 C CA . ILE A 1 610 ? -18.576 0.617 26.658 1.00 95.12 610 ILE A CA 1
ATOM 4673 C C . ILE A 1 610 ? -19.178 -0.074 27.886 1.00 95.12 610 ILE A C 1
ATOM 4675 O O . ILE A 1 610 ? -19.975 -0.996 27.734 1.00 95.12 610 ILE A O 1
ATOM 4679 N N . ALA A 1 611 ? -18.922 0.442 29.092 1.00 94.31 611 ALA A N 1
ATOM 4680 C CA . ALA A 1 611 ? -19.474 -0.132 30.320 1.00 94.31 611 ALA A CA 1
ATOM 4681 C C . ALA A 1 611 ? -21.019 -0.153 30.330 1.00 94.31 611 ALA A C 1
ATOM 4683 O O . ALA A 1 611 ? -21.639 -1.056 30.889 1.00 94.31 611 ALA A O 1
ATOM 4684 N N . PHE A 1 612 ? -21.684 0.818 29.691 1.00 93.56 612 PHE A N 1
ATOM 4685 C CA . PHE A 1 612 ? -23.144 0.783 29.543 1.00 93.56 612 PHE A CA 1
ATOM 4686 C C . PHE A 1 612 ? -23.641 -0.264 28.548 1.00 93.56 612 PHE A C 1
ATOM 4688 O O . PHE A 1 612 ? -24.741 -0.785 28.743 1.00 93.56 612 PHE A O 1
ATOM 4695 N N . ALA A 1 613 ? -22.871 -0.557 27.499 1.00 92.00 613 ALA A N 1
ATOM 4696 C CA . ALA A 1 613 ? -23.169 -1.647 26.579 1.00 92.00 613 ALA A CA 1
ATOM 4697 C C . ALA A 1 613 ? -22.995 -3.009 27.270 1.00 92.00 613 ALA A C 1
ATOM 4699 O O . ALA A 1 613 ? -23.872 -3.860 27.161 1.00 92.00 613 ALA A O 1
ATOM 4700 N N . GLU A 1 614 ? -21.934 -3.175 28.061 1.00 90.31 614 GLU A N 1
ATOM 4701 C CA . GLU A 1 614 ? -21.645 -4.402 28.822 1.00 90.31 614 GLU A CA 1
ATOM 4702 C C . GLU A 1 614 ? -22.679 -4.712 29.914 1.00 90.31 614 GLU A C 1
ATOM 4704 O O . GLU A 1 614 ? -22.900 -5.868 30.266 1.00 90.31 614 GLU A O 1
ATOM 4709 N N . ARG A 1 615 ? -23.363 -3.690 30.442 1.00 90.31 615 ARG A N 1
ATOM 4710 C CA . ARG A 1 615 ? -24.452 -3.865 31.419 1.00 90.31 615 ARG A CA 1
ATOM 4711 C C . ARG A 1 615 ? -25.771 -4.337 30.810 1.00 90.31 615 ARG A C 1
ATOM 4713 O O . ARG A 1 615 ? -26.692 -4.638 31.569 1.00 90.31 615 ARG A O 1
ATOM 4720 N N . GLN A 1 616 ? -25.900 -4.357 29.485 1.00 88.69 616 GLN A N 1
ATOM 4721 C CA . GLN A 1 616 ? -27.141 -4.785 28.844 1.00 88.69 616 GLN A CA 1
ATOM 4722 C C . GLN A 1 616 ? -27.359 -6.291 29.055 1.00 88.69 616 GLN A C 1
ATOM 4724 O O . GLN A 1 616 ? -26.405 -7.066 28.973 1.00 88.69 616 GLN A O 1
ATOM 4729 N N . PRO A 1 617 ? -28.604 -6.742 29.290 1.00 83.31 617 PRO A N 1
ATOM 4730 C CA . PRO A 1 617 ? -28.900 -8.149 29.583 1.00 83.31 617 PRO A CA 1
ATOM 4731 C C . PRO A 1 617 ? -28.566 -9.095 28.419 1.00 83.31 617 PRO A C 1
ATOM 4733 O O . PRO A 1 617 ? -28.390 -10.295 28.624 1.00 83.31 617 PRO A O 1
ATOM 4736 N N . ASP A 1 618 ? -28.462 -8.568 27.198 1.00 82.94 618 ASP A N 1
ATOM 4737 C CA . ASP A 1 618 ? -28.112 -9.318 25.992 1.00 82.94 618 ASP A CA 1
ATOM 4738 C C . ASP A 1 618 ? -26.594 -9.423 25.753 1.00 82.94 618 ASP A C 1
ATOM 4740 O O . ASP A 1 618 ? -26.169 -10.204 24.898 1.00 82.94 618 ASP A O 1
ATOM 4744 N N . PHE A 1 619 ? -25.772 -8.684 26.513 1.00 84.81 619 PHE A N 1
ATOM 4745 C CA . PHE A 1 619 ? -24.316 -8.629 26.355 1.00 84.81 619 PHE A CA 1
ATOM 4746 C C . PHE A 1 619 ? -23.619 -9.807 27.052 1.00 84.81 619 PHE A C 1
ATOM 4748 O O . PHE A 1 619 ? -23.050 -9.674 28.130 1.00 84.81 619 PHE A O 1
ATOM 4755 N N . TRP A 1 620 ? -23.701 -11.000 26.462 1.00 77.75 620 TRP A N 1
ATOM 4756 C CA . TRP A 1 620 ? -22.984 -12.185 26.953 1.00 77.75 620 TRP A CA 1
ATOM 4757 C C . TRP A 1 620 ? -22.949 -13.296 25.908 1.00 77.75 620 TRP A C 1
ATOM 4759 O O . TRP A 1 620 ? -23.888 -13.451 25.129 1.00 77.75 620 TRP A O 1
ATOM 4769 N N . VAL A 1 621 ? -21.920 -14.143 25.926 1.00 79.06 621 VAL A N 1
ATOM 4770 C CA . VAL A 1 621 ? -21.850 -15.334 25.062 1.00 79.06 621 VAL A CA 1
ATOM 4771 C C . VAL A 1 621 ? -22.531 -16.518 25.747 1.00 79.06 621 VAL A C 1
ATOM 4773 O O . VAL A 1 621 ? -22.226 -16.845 26.893 1.00 79.06 621 VAL A O 1
ATOM 4776 N N . LYS A 1 622 ? -23.443 -17.203 25.047 1.00 74.25 622 LYS A N 1
ATOM 4777 C CA . LYS A 1 622 ? -24.067 -18.431 25.567 1.00 74.25 622 LYS A CA 1
ATOM 4778 C C . LYS A 1 622 ? -23.092 -19.596 25.405 1.00 74.25 622 LYS A C 1
ATOM 4780 O O . LYS A 1 622 ? -23.096 -20.239 24.358 1.00 74.25 622 LYS A O 1
ATOM 4785 N N . GLN A 1 623 ? -22.308 -19.908 26.444 1.00 73.56 623 GLN A N 1
ATOM 4786 C CA . GLN A 1 623 ? -21.349 -21.029 26.418 1.00 73.56 623 GLN A CA 1
ATOM 4787 C C . GLN A 1 623 ? -22.009 -22.354 25.984 1.00 73.56 623 GLN A C 1
ATOM 4789 O O . GLN A 1 623 ? -21.491 -23.060 25.124 1.00 73.56 623 GLN A O 1
ATOM 4794 N N . THR A 1 624 ? -23.231 -22.626 26.455 1.00 70.75 624 THR A N 1
ATOM 4795 C CA . THR A 1 624 ? -24.035 -23.811 26.084 1.00 70.75 624 THR A CA 1
ATOM 4796 C C . THR A 1 624 ? -24.478 -23.858 24.616 1.00 70.75 624 THR A C 1
ATOM 4798 O O . THR A 1 624 ? -25.037 -24.856 24.164 1.00 70.75 624 THR A O 1
ATOM 4801 N N . LYS A 1 625 ? -24.279 -22.779 23.851 1.00 72.62 625 LYS A N 1
ATOM 4802 C CA . LYS A 1 625 ? -24.659 -22.666 22.437 1.00 72.62 625 LYS A CA 1
ATOM 4803 C C . LYS A 1 625 ? -23.462 -22.491 21.499 1.00 72.62 625 LYS A C 1
ATOM 4805 O O . LYS A 1 625 ? -23.682 -22.303 20.305 1.00 72.62 625 LYS A O 1
ATOM 4810 N N . LEU A 1 626 ? -22.226 -22.611 21.996 1.00 73.12 626 LEU A N 1
ATOM 4811 C CA . LEU A 1 626 ? -21.012 -22.496 21.180 1.00 73.12 626 LEU A CA 1
ATOM 4812 C C . LEU A 1 626 ? -20.976 -23.496 20.022 1.00 73.12 626 LEU A C 1
ATOM 4814 O O . LEU A 1 626 ? -20.385 -23.205 18.991 1.00 73.12 626 LEU A O 1
ATOM 4818 N N . GLU A 1 627 ? -21.604 -24.664 20.147 1.00 75.56 627 GLU A N 1
ATOM 4819 C CA . GLU A 1 627 ? -21.570 -25.669 19.082 1.00 75.56 627 GLU A CA 1
ATOM 4820 C C . GLU A 1 627 ? -22.711 -25.563 18.064 1.00 75.56 627 GLU A C 1
ATOM 4822 O O . GLU A 1 627 ? -22.645 -26.226 17.028 1.00 75.56 627 GLU A O 1
ATOM 4827 N N . LYS A 1 628 ? -23.725 -24.721 18.315 1.00 68.31 628 LYS A N 1
ATOM 4828 C CA . LYS A 1 628 ? -24.928 -24.663 17.474 1.00 68.31 628 LYS A CA 1
ATOM 4829 C C . LYS A 1 628 ? -24.629 -24.016 16.111 1.00 68.31 628 LYS A C 1
ATOM 4831 O O . LYS A 1 628 ? -24.122 -22.891 16.086 1.00 68.31 628 LYS A O 1
ATOM 4836 N N . PRO A 1 629 ? -24.952 -24.689 14.988 1.00 70.56 629 PRO A N 1
ATOM 4837 C CA . PRO A 1 629 ? -24.701 -24.157 13.654 1.00 70.56 629 PRO A CA 1
ATOM 4838 C C . PRO A 1 629 ? -25.628 -22.980 13.321 1.00 70.56 629 PRO A C 1
ATOM 4840 O O . PRO A 1 629 ? -26.757 -22.895 13.807 1.00 70.56 629 PRO A O 1
ATOM 4843 N N . ALA A 1 630 ? -25.139 -22.074 12.477 1.00 68.44 630 ALA A N 1
ATOM 4844 C CA . ALA A 1 630 ? -25.914 -20.996 11.883 1.00 68.44 630 ALA A CA 1
ATOM 4845 C C . ALA A 1 630 ? -26.946 -21.569 10.908 1.00 68.44 630 ALA A C 1
ATOM 4847 O O . ALA A 1 630 ? -26.627 -22.433 10.091 1.00 68.44 630 ALA A O 1
ATOM 4848 N N . GLN A 1 631 ? -28.167 -21.047 10.961 1.00 70.75 631 GLN A N 1
ATOM 4849 C CA . GLN A 1 631 ? -29.178 -21.308 9.942 1.00 70.75 631 GLN A CA 1
ATOM 4850 C C . GLN A 1 631 ? -29.053 -20.270 8.821 1.00 70.75 631 GLN A C 1
ATOM 4852 O O . GLN A 1 631 ? -28.632 -19.128 9.043 1.00 70.75 631 GLN A O 1
ATOM 4857 N N . THR A 1 632 ? -29.398 -20.664 7.599 1.00 61.41 632 THR A N 1
ATOM 4858 C CA . THR A 1 632 ? -29.466 -19.736 6.469 1.00 61.41 632 THR A CA 1
ATOM 4859 C C . THR A 1 632 ? -30.637 -18.783 6.693 1.00 61.41 632 THR A C 1
ATOM 4861 O O . THR A 1 632 ? -31.739 -19.230 7.003 1.00 61.41 632 THR A O 1
ATOM 4864 N N . ALA A 1 633 ? -30.408 -17.473 6.572 1.00 61.22 633 ALA A N 1
ATOM 4865 C CA . ALA A 1 633 ? -31.503 -16.511 6.636 1.00 61.22 633 ALA A CA 1
ATOM 4866 C C . ALA A 1 633 ? -32.482 -16.776 5.478 1.00 61.22 633 ALA A C 1
ATOM 4868 O O . ALA A 1 633 ? -32.051 -16.979 4.341 1.00 61.22 633 ALA A O 1
ATOM 4869 N N . GLY A 1 634 ? -33.786 -16.791 5.773 1.00 58.38 634 GLY A N 1
ATOM 4870 C CA . GLY A 1 634 ? -34.830 -16.878 4.752 1.00 58.38 634 GLY A CA 1
ATOM 4871 C C . GLY A 1 634 ? -34.775 -15.698 3.775 1.00 58.38 634 GLY A C 1
ATOM 4872 O O . GLY A 1 634 ? -34.110 -14.691 4.030 1.00 58.38 634 GLY A O 1
ATOM 4873 N N . ALA A 1 635 ? -35.470 -15.815 2.641 1.00 52.88 635 ALA A N 1
ATOM 4874 C CA . ALA A 1 635 ? -35.537 -14.748 1.647 1.00 52.88 635 ALA A CA 1
ATOM 4875 C C . ALA A 1 635 ? -36.129 -13.469 2.269 1.00 52.88 635 ALA A C 1
ATOM 4877 O O . ALA A 1 635 ? -37.320 -13.394 2.560 1.00 52.88 635 ALA A O 1
ATOM 4878 N N . PHE A 1 636 ? -35.284 -12.459 2.486 1.00 56.00 636 PHE A N 1
ATOM 4879 C CA . PHE A 1 636 ? -35.703 -11.155 2.987 1.00 56.00 636 PHE A CA 1
ATOM 4880 C C . PHE A 1 636 ? -36.553 -10.450 1.925 1.00 56.00 636 PHE A C 1
ATOM 4882 O O . PHE A 1 636 ? -36.034 -10.054 0.880 1.00 56.00 636 PHE A O 1
ATOM 4889 N N . SER A 1 637 ? -37.849 -10.278 2.191 1.00 57.22 637 SER A N 1
ATOM 4890 C CA . SER A 1 637 ? -38.688 -9.366 1.411 1.00 57.22 637 SER A CA 1
ATOM 4891 C C . SER A 1 637 ? -38.455 -7.947 1.926 1.00 57.22 637 SER A C 1
ATOM 4893 O O . SER A 1 637 ? -38.785 -7.669 3.082 1.00 57.22 637 SER A O 1
ATOM 4895 N N . PRO A 1 638 ? -37.851 -7.048 1.129 1.00 54.28 638 PRO A N 1
ATOM 4896 C CA . PRO A 1 638 ? -37.612 -5.688 1.578 1.00 54.28 638 PRO A CA 1
ATOM 4897 C C . PRO A 1 638 ? -38.950 -4.997 1.867 1.00 54.28 638 PRO A C 1
ATOM 4899 O O . PRO A 1 638 ? -39.891 -5.158 1.085 1.00 54.28 638 PRO A O 1
ATOM 4902 N N . PRO A 1 639 ? -39.051 -4.215 2.957 1.00 73.44 639 PRO A N 1
ATOM 4903 C CA . PRO A 1 639 ? -40.233 -3.401 3.191 1.00 73.44 639 PRO A CA 1
ATOM 4904 C C . PRO A 1 639 ? -40.436 -2.428 2.024 1.00 73.44 639 PRO A C 1
ATOM 4906 O O . PRO A 1 639 ? -39.488 -2.075 1.310 1.00 73.44 639 PRO A O 1
ATOM 4909 N N . SER A 1 640 ? -41.677 -1.977 1.838 1.00 79.19 640 SER A N 1
ATOM 4910 C CA . SER A 1 640 ? -42.004 -0.943 0.858 1.00 79.19 640 SER A CA 1
ATOM 4911 C C . SER A 1 640 ? -41.086 0.263 1.047 1.00 79.19 640 SER A C 1
ATOM 4913 O O . SER A 1 640 ? -40.919 0.761 2.163 1.00 79.19 640 SER A O 1
ATOM 4915 N N . ARG A 1 641 ? -40.469 0.726 -0.045 1.00 72.31 641 ARG A N 1
ATOM 4916 C CA . ARG A 1 641 ? -39.614 1.914 -0.005 1.00 72.31 641 ARG A CA 1
ATOM 4917 C C . ARG A 1 641 ? -40.436 3.117 0.447 1.00 72.31 641 ARG A C 1
ATOM 4919 O O . ARG A 1 641 ? -41.593 3.261 0.064 1.00 72.31 641 ARG A O 1
ATOM 4926 N N . VAL A 1 642 ? -39.806 3.986 1.231 1.00 80.50 642 VAL A N 1
ATOM 4927 C CA . VAL A 1 642 ? -40.364 5.294 1.581 1.00 80.50 642 VAL A CA 1
ATOM 4928 C C . VAL A 1 642 ? -40.645 6.064 0.290 1.00 80.50 642 VAL A C 1
ATOM 4930 O O . VAL A 1 642 ? -39.781 6.091 -0.587 1.00 80.50 642 VAL A O 1
ATOM 4933 N N . ASN A 1 643 ? -41.830 6.669 0.169 1.00 83.00 643 ASN A N 1
ATOM 4934 C CA . ASN A 1 643 ? -42.171 7.534 -0.960 1.00 83.00 643 ASN A CA 1
ATOM 4935 C C . ASN A 1 643 ? -41.382 8.855 -0.847 1.00 83.00 643 ASN A C 1
ATOM 4937 O O . ASN A 1 643 ? -41.713 9.661 0.023 1.00 83.00 643 ASN A O 1
ATOM 4941 N N . PRO A 1 644 ? -40.363 9.109 -1.689 1.00 80.38 644 PRO A N 1
ATOM 4942 C CA . PRO A 1 644 ? -39.510 10.285 -1.537 1.00 80.38 644 PRO A CA 1
ATOM 4943 C C . PRO A 1 644 ? -40.275 11.595 -1.728 1.00 80.38 644 PRO A C 1
ATOM 4945 O O . PRO A 1 644 ? -39.989 12.567 -1.039 1.00 80.38 644 PRO A O 1
ATOM 4948 N N . GLU A 1 645 ? -41.263 11.616 -2.626 1.00 82.44 645 GLU A N 1
ATOM 4949 C CA . GLU A 1 645 ? -42.025 12.822 -2.964 1.00 82.44 645 GLU A CA 1
ATOM 4950 C C . GLU A 1 645 ? -42.857 13.314 -1.778 1.00 82.44 645 GLU A C 1
ATOM 4952 O O . GLU A 1 645 ? -42.869 14.507 -1.492 1.00 82.44 645 GLU A O 1
ATOM 4957 N N . ALA A 1 646 ? -43.471 12.393 -1.029 1.00 81.00 646 ALA A N 1
ATOM 4958 C CA . ALA A 1 646 ? -44.272 12.729 0.147 1.00 81.00 646 ALA A CA 1
ATOM 4959 C C . ALA A 1 646 ? -43.434 13.401 1.249 1.00 81.00 646 ALA A C 1
ATOM 4961 O O . ALA A 1 646 ? -43.858 14.388 1.841 1.00 81.00 646 ALA A O 1
ATOM 4962 N N . TYR A 1 647 ? -42.221 12.902 1.498 1.00 81.12 647 TYR A N 1
ATOM 4963 C CA . TYR A 1 647 ? -41.345 13.452 2.538 1.00 81.12 647 TYR A CA 1
ATOM 4964 C C . TYR A 1 647 ? -40.587 14.701 2.077 1.00 81.12 647 TYR A C 1
ATOM 4966 O O . TYR A 1 647 ? -40.307 15.578 2.890 1.00 81.12 647 TYR A O 1
ATOM 4974 N N . LEU A 1 648 ? -40.268 14.812 0.784 1.00 82.31 648 LEU A N 1
ATOM 4975 C CA . LEU A 1 648 ? -39.711 16.040 0.214 1.00 82.31 648 LEU A CA 1
ATOM 4976 C C . LEU A 1 648 ? -40.734 17.179 0.251 1.00 82.31 648 LEU A C 1
ATOM 4978 O O . LEU A 1 648 ? -40.357 18.301 0.569 1.00 82.31 648 LEU A O 1
ATOM 4982 N N . ALA A 1 649 ? -42.016 16.895 0.006 1.00 83.06 649 ALA A N 1
ATOM 4983 C CA . ALA A 1 649 ? -43.085 17.879 0.163 1.00 83.06 649 ALA A CA 1
ATOM 4984 C C . ALA A 1 649 ? -43.170 18.395 1.610 1.00 83.06 649 ALA A C 1
ATOM 4986 O O . ALA A 1 649 ? -43.124 19.602 1.822 1.00 83.06 649 ALA A O 1
ATOM 4987 N N . MET A 1 650 ? -43.151 17.494 2.601 1.00 80.06 650 MET A N 1
ATOM 4988 C CA . MET A 1 650 ? -43.150 17.854 4.030 1.00 80.06 650 MET A CA 1
ATOM 4989 C C . MET A 1 650 ? -41.936 18.697 4.453 1.00 80.06 650 MET A C 1
ATOM 4991 O O . MET A 1 650 ? -42.032 19.493 5.379 1.00 80.06 650 MET A O 1
ATOM 4995 N N . LEU A 1 651 ? -40.781 18.545 3.791 1.00 78.25 651 LEU A N 1
ATOM 4996 C CA . LEU A 1 651 ? -39.589 19.366 4.057 1.00 78.25 651 LEU A CA 1
ATOM 4997 C C . LEU A 1 651 ? -39.716 20.804 3.538 1.00 78.25 651 LEU A C 1
ATOM 4999 O O . LEU A 1 651 ? -38.995 21.685 4.005 1.00 78.25 651 LEU A O 1
ATOM 5003 N N . HIS A 1 652 ? -40.578 21.024 2.546 1.00 82.56 652 HIS A N 1
ATOM 5004 C CA . HIS A 1 652 ? -40.822 22.331 1.942 1.00 82.56 652 HIS A CA 1
ATOM 5005 C C . HIS A 1 652 ? -42.056 23.035 2.520 1.00 82.56 652 HIS A C 1
ATOM 5007 O O . HIS A 1 652 ? -42.280 24.206 2.207 1.00 82.56 652 HIS A O 1
ATOM 5013 N N . GLU A 1 653 ? -42.825 22.361 3.377 1.00 80.94 653 GLU A N 1
ATOM 5014 C CA . GLU A 1 653 ? -43.885 22.987 4.162 1.00 80.94 653 GLU A CA 1
ATOM 5015 C C . GLU A 1 653 ? -43.280 23.861 5.277 1.00 80.94 653 GLU A C 1
ATOM 5017 O O . GLU A 1 653 ? -42.286 23.478 5.907 1.00 80.94 653 GLU A O 1
ATOM 5022 N N . PRO A 1 654 ? -43.831 25.063 5.524 1.00 75.25 654 PRO A N 1
ATOM 5023 C CA . PRO A 1 654 ? -43.409 25.876 6.655 1.00 75.25 654 PRO A CA 1
ATOM 5024 C C . PRO A 1 654 ? -43.652 25.099 7.958 1.00 75.25 654 PRO A C 1
ATOM 5026 O O . PRO A 1 654 ? -44.662 24.399 8.063 1.00 75.25 654 PRO A O 1
ATOM 5029 N N . PRO A 1 655 ? -42.752 25.203 8.954 1.00 68.62 655 PRO A N 1
ATOM 5030 C CA . PRO A 1 655 ? -42.967 24.537 10.230 1.00 68.62 655 PRO A CA 1
ATOM 5031 C C . PRO A 1 655 ? -44.313 24.990 10.818 1.00 68.62 655 PRO A C 1
ATOM 5033 O O . PRO A 1 655 ? -44.649 26.173 10.686 1.00 68.62 655 PRO A O 1
ATOM 5036 N N . PRO A 1 656 ? -45.077 24.077 11.445 1.00 66.88 656 PRO A N 1
ATOM 5037 C CA . PRO A 1 656 ? -46.347 24.428 12.066 1.00 66.88 656 PRO A CA 1
ATOM 5038 C C . PRO A 1 656 ? -46.148 25.578 13.056 1.00 66.88 656 PRO A C 1
ATOM 5040 O O . PRO A 1 656 ? -45.080 25.722 13.666 1.00 66.88 656 PRO A O 1
ATOM 5043 N N . SER A 1 657 ? -47.164 26.431 13.181 1.00 63.22 657 SER A N 1
ATOM 5044 C CA . SER A 1 657 ? -47.122 27.535 14.134 1.00 63.22 657 SER A CA 1
ATOM 5045 C C . SER A 1 657 ? -47.020 26.973 15.559 1.00 63.22 657 SER A C 1
ATOM 5047 O O . SER A 1 657 ? -47.470 25.864 15.823 1.00 63.22 657 SER A O 1
ATOM 5049 N N . TYR A 1 658 ? -46.423 27.713 16.500 1.00 57.59 658 TYR A N 1
ATOM 5050 C CA . TYR A 1 658 ? -46.286 27.258 17.898 1.00 57.59 658 TYR A CA 1
ATOM 5051 C C . TYR A 1 658 ? -47.637 26.944 18.582 1.00 57.59 658 TYR A C 1
ATOM 5053 O O . TYR A 1 658 ? -47.639 26.343 19.655 1.00 57.59 658 TYR A O 1
ATOM 5061 N N . GLU A 1 659 ? -48.756 27.369 17.986 1.00 58.38 659 GLU A N 1
ATOM 5062 C CA . GLU A 1 659 ? -50.125 27.125 18.453 1.00 58.38 659 GLU A CA 1
ATOM 5063 C C . GLU A 1 659 ? -50.739 25.835 17.880 1.00 58.38 659 GLU A C 1
ATOM 5065 O O . GLU A 1 659 ? -51.707 25.326 18.444 1.00 58.38 659 GLU A O 1
ATOM 5070 N N . ASP A 1 660 ? -50.162 25.266 16.817 1.00 59.34 660 ASP A N 1
ATOM 5071 C CA . ASP A 1 660 ? -50.578 23.977 16.274 1.00 59.34 660 ASP A CA 1
ATOM 5072 C C . ASP A 1 660 ? -49.909 22.856 17.083 1.00 59.34 660 ASP A C 1
ATOM 5074 O O . ASP A 1 660 ? -48.679 22.740 17.122 1.00 59.34 660 ASP A O 1
ATOM 5078 N N . GLU A 1 661 ? -50.704 22.009 17.747 1.00 55.50 661 GLU A N 1
ATOM 5079 C CA . GLU A 1 661 ? -50.182 20.804 18.394 1.00 55.50 661 GLU A CA 1
ATOM 5080 C C . GLU A 1 661 ? -49.409 19.976 17.361 1.00 55.50 661 GLU A C 1
ATOM 5082 O O . GLU A 1 661 ? -49.978 19.450 16.402 1.00 55.50 661 GLU A O 1
ATOM 5087 N N . MET A 1 662 ? -48.092 19.847 17.565 1.00 53.50 662 MET A N 1
ATOM 5088 C CA . MET A 1 662 ? -47.271 18.878 16.843 1.00 53.50 662 MET A CA 1
ATOM 5089 C C . MET A 1 662 ? -48.001 17.535 16.895 1.00 53.50 662 MET A C 1
ATOM 5091 O O . MET A 1 662 ? -48.260 17.065 18.007 1.00 53.50 662 MET A O 1
ATOM 5095 N N . PRO A 1 663 ? -48.331 16.901 15.755 1.00 50.97 663 PRO A N 1
ATOM 5096 C CA . PRO A 1 663 ? -49.008 15.618 15.767 1.00 50.97 663 PRO A CA 1
ATOM 5097 C C . PRO A 1 663 ? -48.078 14.610 16.441 1.00 50.97 663 PRO A C 1
ATOM 5099 O O . PRO A 1 663 ? -47.133 14.097 15.841 1.00 50.97 663 PRO A O 1
ATOM 5102 N N . VAL A 1 664 ? -48.306 14.367 17.731 1.00 49.22 664 VAL A N 1
ATOM 5103 C CA . VAL A 1 664 ? -47.628 13.321 18.481 1.00 49.22 664 VAL A CA 1
ATOM 5104 C C . VAL A 1 664 ? -48.111 12.019 17.853 1.00 49.22 664 VAL A C 1
ATOM 5106 O O . VAL A 1 664 ? -49.318 11.772 17.864 1.00 49.22 664 VAL A O 1
ATOM 5109 N N . PRO A 1 665 ? -47.233 11.179 17.277 1.00 46.56 665 PRO A N 1
ATOM 5110 C CA . PRO A 1 665 ? -47.662 9.892 16.756 1.00 46.56 665 PRO A CA 1
ATOM 5111 C C . PRO A 1 665 ? -48.272 9.102 17.917 1.00 46.56 665 PRO A C 1
ATOM 5113 O O . PRO A 1 665 ? -47.561 8.694 18.836 1.00 46.56 665 PRO A O 1
ATOM 5116 N N . THR A 1 666 ? -49.594 8.921 17.915 1.00 44.66 666 THR A N 1
ATOM 5117 C CA . THR A 1 666 ? -50.339 8.391 19.067 1.00 44.66 666 THR A CA 1
ATOM 5118 C C . THR A 1 666 ? -50.062 6.919 19.349 1.00 44.66 666 THR A C 1
ATOM 5120 O O . THR A 1 666 ? -50.427 6.432 20.413 1.00 44.66 666 THR A O 1
ATOM 5123 N N . HIS A 1 667 ? -49.335 6.208 18.484 1.00 40.25 667 HIS A N 1
ATOM 5124 C CA . HIS A 1 667 ? -48.949 4.826 18.735 1.00 40.25 667 HIS A CA 1
ATOM 5125 C C . HIS A 1 667 ? -47.562 4.505 18.162 1.00 40.25 667 HIS A C 1
ATOM 5127 O O . HIS A 1 667 ? -47.417 4.197 16.982 1.00 40.25 667 HIS A O 1
ATOM 5133 N N . PHE A 1 668 ? -46.538 4.438 19.021 1.00 35.25 668 PHE A N 1
ATOM 5134 C CA . PHE A 1 668 ? -45.357 3.598 18.769 1.00 35.25 668 PHE A CA 1
ATOM 5135 C C . PHE A 1 668 ? -45.732 2.116 18.954 1.00 35.25 668 PHE A C 1
ATOM 5137 O O . PHE A 1 668 ? -45.134 1.402 19.757 1.00 35.25 668 PHE A O 1
ATOM 5144 N N . HIS A 1 669 ? -46.752 1.631 18.244 1.00 38.00 669 HIS A N 1
ATOM 5145 C CA . HIS A 1 669 ? -47.002 0.198 18.180 1.00 38.00 669 HIS A CA 1
ATOM 5146 C C . HIS A 1 669 ? -46.093 -0.370 17.093 1.00 38.00 669 HIS A C 1
ATOM 5148 O O . HIS A 1 669 ? -46.431 -0.369 15.916 1.00 38.00 669 HIS A O 1
ATOM 5154 N N . VAL A 1 670 ? -44.903 -0.832 17.483 1.00 37.00 670 VAL A N 1
ATOM 5155 C CA . VAL A 1 670 ? -44.147 -1.763 16.640 1.00 37.00 670 VAL A CA 1
ATOM 5156 C C . VAL A 1 670 ? -44.954 -3.064 16.643 1.00 37.00 670 VAL A C 1
ATOM 5158 O O . VAL A 1 670 ? -45.094 -3.658 17.718 1.00 37.00 670 VAL A O 1
ATOM 5161 N N . PRO A 1 671 ? -45.529 -3.514 15.513 1.00 37.12 671 PRO A N 1
ATOM 5162 C CA . PRO A 1 671 ? -46.211 -4.796 15.473 1.00 37.12 671 PRO A CA 1
ATOM 5163 C C . PRO A 1 671 ? -45.172 -5.871 15.786 1.00 37.12 671 PRO A C 1
ATOM 5165 O O . PRO A 1 671 ? -44.155 -5.980 15.100 1.00 37.12 671 PRO A O 1
ATOM 5168 N N . VAL A 1 672 ? -45.400 -6.666 16.830 1.00 39.88 672 VAL A N 1
ATOM 5169 C CA . VAL A 1 672 ? -44.602 -7.867 17.106 1.00 39.88 672 VAL A CA 1
ATOM 5170 C C . VAL A 1 672 ? -45.082 -8.971 16.161 1.00 39.88 672 VAL A C 1
ATOM 5172 O O . VAL A 1 672 ? -45.586 -9.997 16.589 1.00 39.88 672 VAL A O 1
ATOM 5175 N N . GLN A 1 673 ? -44.982 -8.750 14.853 1.00 41.84 673 GLN A N 1
ATOM 5176 C CA . GLN A 1 673 ? -44.975 -9.840 13.887 1.00 41.84 673 GLN A CA 1
ATOM 5177 C C . GLN A 1 673 ? -43.568 -9.891 13.315 1.00 41.84 673 GLN A C 1
ATOM 5179 O O . GLN A 1 673 ? -43.162 -9.091 12.473 1.00 41.84 673 GLN A O 1
ATOM 5184 N N . SER A 1 674 ? -42.782 -10.786 13.908 1.00 40.12 674 SER A N 1
ATOM 5185 C CA . SER A 1 674 ? -41.438 -11.106 13.461 1.00 40.12 674 SER A CA 1
ATOM 5186 C C . SER A 1 674 ? -41.532 -11.679 12.042 1.00 40.12 674 SER A C 1
ATOM 5188 O O . SER A 1 674 ? -42.212 -12.681 11.863 1.00 40.12 674 SER A O 1
ATOM 5190 N N . PRO A 1 675 ? -40.811 -11.156 11.036 1.00 46.09 675 PRO A N 1
ATOM 5191 C CA . PRO A 1 675 ? -40.626 -11.866 9.764 1.00 46.09 675 PRO A CA 1
ATOM 5192 C C . PRO A 1 675 ? -39.756 -13.134 9.918 1.00 46.09 675 PRO A C 1
ATOM 5194 O O . PRO A 1 675 ? -39.413 -13.785 8.935 1.00 46.09 675 PRO A O 1
ATOM 5197 N N . TYR A 1 676 ? -39.376 -13.465 11.154 1.00 43.56 676 TYR A N 1
ATOM 5198 C CA . TYR A 1 676 ? -38.621 -14.637 11.560 1.00 43.56 676 TYR A CA 1
ATOM 5199 C C . TYR A 1 676 ? -39.442 -15.430 12.577 1.00 43.56 676 TYR A C 1
ATOM 5201 O O . TYR A 1 676 ? -39.141 -15.398 13.775 1.00 43.56 676 TYR A O 1
ATOM 5209 N N . ASP A 1 677 ? -40.497 -16.095 12.120 1.00 39.28 677 ASP A N 1
ATOM 5210 C CA . ASP A 1 677 ? -41.014 -17.241 12.859 1.00 39.28 677 ASP A CA 1
ATOM 5211 C C . ASP A 1 677 ? -40.083 -18.435 12.589 1.00 39.28 677 ASP A C 1
ATOM 5213 O O . ASP A 1 677 ? -39.691 -18.664 11.437 1.00 39.28 677 ASP A O 1
ATOM 5217 N N . PRO A 1 678 ? -39.639 -19.167 13.628 1.00 41.31 678 PRO A N 1
ATOM 5218 C CA . PRO A 1 678 ? -38.909 -20.409 13.420 1.00 41.31 678 PRO A CA 1
ATOM 5219 C C . PRO A 1 678 ? -39.805 -21.404 12.661 1.00 41.31 678 PRO A C 1
ATOM 5221 O O . PRO A 1 678 ? -41.027 -21.352 12.813 1.00 41.31 678 PRO A O 1
ATOM 5224 N N . PRO A 1 679 ? -39.233 -22.321 11.856 1.00 38.62 679 PRO A N 1
ATOM 5225 C CA . PRO A 1 679 ? -40.028 -23.381 11.247 1.00 38.62 679 PRO A CA 1
ATOM 5226 C C . PRO A 1 679 ? -40.777 -24.155 12.348 1.00 38.62 679 PRO A C 1
ATOM 5228 O O . PRO A 1 679 ? -40.217 -24.323 13.439 1.00 38.62 679 PRO A O 1
ATOM 5231 N N . PRO A 1 680 ? -42.026 -24.590 12.100 1.00 38.78 680 PRO A N 1
ATOM 5232 C CA . PRO A 1 680 ? -42.806 -25.316 13.092 1.00 38.78 680 PRO A CA 1
ATOM 5233 C C . PRO A 1 680 ? -42.049 -26.572 13.532 1.00 38.78 680 PRO A C 1
ATOM 5235 O O . PRO A 1 680 ? -41.467 -27.288 12.718 1.00 38.78 680 PRO A O 1
ATOM 5238 N N . ASP A 1 681 ? -42.025 -26.796 14.842 1.00 41.94 681 ASP A N 1
ATOM 5239 C CA . ASP A 1 681 ? -41.404 -27.962 15.461 1.00 41.94 681 ASP A CA 1
ATOM 5240 C C . ASP A 1 681 ? -42.248 -29.199 15.106 1.00 41.94 681 ASP A C 1
ATOM 5242 O O . ASP A 1 681 ? -43.354 -29.364 15.622 1.00 41.94 681 ASP A O 1
ATOM 5246 N N . GLU A 1 682 ? -41.756 -30.061 14.208 1.00 41.44 682 GLU A N 1
ATOM 5247 C CA . GLU A 1 682 ? -42.459 -31.272 13.731 1.00 41.44 682 GLU A CA 1
ATOM 5248 C C . GLU A 1 682 ? -42.762 -32.301 14.845 1.00 41.44 682 GLU A C 1
ATOM 5250 O O . GLU A 1 682 ? -43.371 -33.334 14.582 1.00 41.44 682 GLU A O 1
ATOM 5255 N N . ASN A 1 683 ? -42.398 -32.020 16.102 1.00 44.72 683 ASN A N 1
ATOM 5256 C CA . ASN A 1 683 ? -42.611 -32.900 17.252 1.00 44.72 683 ASN A CA 1
ATOM 5257 C C . ASN A 1 683 ? -43.631 -32.398 18.293 1.00 44.72 683 ASN A C 1
ATOM 5259 O O . ASN A 1 683 ? -43.704 -32.982 19.375 1.00 44.72 683 ASN A O 1
ATOM 5263 N N . ASN A 1 684 ? -44.432 -31.358 18.019 1.00 42.47 684 ASN A N 1
ATOM 5264 C CA . ASN A 1 684 ? -45.447 -30.895 18.977 1.00 42.47 684 ASN A CA 1
ATOM 5265 C C . ASN A 1 684 ? -46.828 -30.634 18.328 1.00 42.47 684 ASN A C 1
ATOM 5267 O O . ASN A 1 684 ? -47.043 -29.561 17.767 1.00 42.47 684 ASN A O 1
ATOM 5271 N N . PRO A 1 685 ? -47.795 -31.570 18.424 1.00 37.47 685 PRO A N 1
ATOM 5272 C CA . PRO A 1 685 ? -49.105 -31.451 17.780 1.00 37.47 685 PRO A CA 1
ATOM 5273 C C . PRO A 1 685 ? -50.127 -30.598 18.560 1.00 37.47 685 PRO A C 1
ATOM 5275 O O . PRO A 1 685 ? -51.322 -30.693 18.298 1.00 37.47 685 PRO A O 1
ATOM 5278 N N . SER A 1 686 ? -49.711 -29.767 19.521 1.00 41.31 686 SER A N 1
ATOM 5279 C CA . SER A 1 686 ? -50.648 -28.999 20.354 1.00 41.31 686 SER A CA 1
ATOM 5280 C C . SER A 1 686 ? -50.228 -27.544 20.565 1.00 41.31 686 SER A C 1
ATOM 5282 O O . SER A 1 686 ? -49.755 -27.179 21.639 1.00 41.31 686 SER A O 1
ATOM 5284 N N . SER A 1 687 ? -50.449 -26.688 19.563 1.00 36.41 687 SER A N 1
ATOM 5285 C CA . SER A 1 687 ? -50.701 -25.259 19.805 1.00 36.41 687 SER A CA 1
ATOM 5286 C C . SER A 1 687 ? -51.496 -24.623 18.657 1.00 36.41 687 SER A C 1
ATOM 5288 O O . SER A 1 687 ? -50.990 -23.778 17.920 1.00 36.41 687 SER A O 1
ATOM 5290 N N . GLU A 1 688 ? -52.759 -25.013 18.497 1.00 36.12 688 GLU A N 1
ATOM 5291 C CA . GLU A 1 688 ? -53.740 -24.116 17.881 1.00 36.12 688 GLU A CA 1
ATOM 5292 C C . GLU A 1 688 ? -54.073 -23.017 18.901 1.00 36.12 688 GLU A C 1
ATOM 5294 O O . GLU A 1 688 ? -54.634 -23.285 19.964 1.00 36.12 688 GLU A O 1
ATOM 5299 N N . ALA A 1 689 ? -53.675 -21.779 18.611 1.00 36.56 689 ALA A N 1
ATOM 5300 C CA . ALA A 1 689 ? -54.140 -20.604 19.342 1.00 36.56 689 ALA A CA 1
ATOM 5301 C C . ALA A 1 689 ? -55.480 -20.127 18.741 1.00 36.56 689 ALA A C 1
ATOM 5303 O O . ALA A 1 689 ? -55.595 -20.080 17.513 1.00 36.56 689 ALA A O 1
ATOM 5304 N N . PRO A 1 690 ? -56.491 -19.758 19.552 1.00 39.56 690 PRO A N 1
ATOM 5305 C CA . PRO A 1 690 ? -57.764 -19.266 19.039 1.00 39.56 690 PRO A CA 1
ATOM 5306 C C . PRO A 1 690 ? -57.661 -17.810 18.549 1.00 39.56 690 PRO A C 1
ATOM 5308 O O . PRO A 1 690 ? -56.850 -17.021 19.034 1.00 39.56 690 PRO A O 1
ATOM 5311 N N . ALA A 1 691 ? -58.509 -17.482 17.571 1.00 34.25 691 ALA A N 1
ATOM 5312 C CA . ALA A 1 691 ? -58.644 -16.182 16.909 1.00 34.25 691 ALA A CA 1
ATOM 5313 C C . ALA A 1 691 ? -58.981 -15.019 17.878 1.00 34.25 691 ALA A C 1
ATOM 5315 O O . ALA A 1 691 ? -59.552 -15.258 18.944 1.00 34.25 691 ALA A O 1
ATOM 5316 N N . PRO A 1 692 ? -58.654 -13.758 17.523 1.00 42.44 692 PRO A N 1
ATOM 5317 C CA . PRO A 1 692 ? -58.718 -12.631 18.449 1.00 42.44 692 PRO A CA 1
ATOM 5318 C C . PRO A 1 692 ? -60.147 -12.088 18.603 1.00 42.44 692 PRO A C 1
ATOM 5320 O O . PRO A 1 692 ? -60.867 -11.927 17.618 1.00 42.44 692 PRO A O 1
ATOM 5323 N N . CYS A 1 693 ? -60.532 -11.740 19.834 1.00 30.11 693 CYS A N 1
ATOM 5324 C CA . CYS A 1 693 ? -61.694 -10.892 20.103 1.00 30.11 693 CYS A CA 1
ATOM 5325 C C . CYS A 1 693 ? -61.260 -9.421 20.212 1.00 30.11 693 CYS A C 1
ATOM 5327 O O . CYS A 1 693 ? -60.388 -9.118 21.024 1.00 30.11 693 CYS A O 1
ATOM 5329 N N . THR A 1 694 ? -61.903 -8.598 19.369 1.00 37.34 694 THR A N 1
ATOM 5330 C CA . THR A 1 694 ? -62.205 -7.144 19.427 1.00 37.34 694 THR A CA 1
ATOM 5331 C C . THR A 1 694 ? -61.267 -6.203 20.166 1.00 37.34 694 THR A C 1
ATOM 5333 O O . THR A 1 694 ? -61.234 -6.272 21.416 1.00 37.34 694 THR A O 1
#

Solvent-accessible surface area (backbone atoms only — not comparable to full-atom values): 36926 Å² total; per-residue (Å²): 109,78,78,55,42,77,69,44,98,51,56,51,62,46,56,47,54,49,50,52,49,50,52,55,53,49,44,52,59,54,50,55,57,53,54,60,54,58,68,66,65,72,78,80,81,86,84,88,82,90,84,90,85,86,84,91,83,90,85,84,89,80,93,73,88,76,82,74,71,81,73,90,72,78,73,71,54,61,68,56,51,51,50,40,50,50,32,39,51,50,11,48,48,33,24,48,48,9,51,51,39,19,27,52,16,50,48,59,42,53,52,77,52,60,62,63,48,54,70,48,20,71,76,41,64,67,39,7,23,54,41,10,21,58,42,2,43,48,44,33,33,35,55,33,40,32,50,52,15,48,35,24,55,47,66,80,38,54,64,81,58,42,50,33,24,47,50,13,8,47,44,8,36,28,55,53,44,44,67,64,39,68,70,54,56,88,43,18,68,56,31,31,53,52,10,48,50,37,34,74,73,42,91,47,67,50,51,20,20,48,9,41,19,30,26,11,52,12,35,24,36,51,8,31,48,38,27,14,66,48,44,43,87,47,43,78,78,46,45,75,67,52,68,49,30,35,35,87,44,74,68,24,24,54,50,23,20,52,52,27,15,51,52,7,38,58,67,52,28,32,68,54,49,47,47,49,50,46,18,35,37,71,30,64,64,50,84,50,66,44,43,49,48,20,36,49,47,8,12,52,45,11,17,33,49,44,12,39,63,63,17,68,89,49,47,71,55,5,37,44,43,20,49,44,49,36,52,50,27,49,50,28,41,48,53,45,62,75,40,33,75,60,48,52,50,55,25,48,67,73,31,71,99,33,67,55,43,20,49,32,44,39,50,40,50,42,40,48,48,37,39,66,68,46,54,84,42,46,67,61,50,52,49,51,43,48,65,79,54,76,68,94,66,78,74,79,77,78,76,56,78,50,75,75,33,58,52,15,55,44,39,34,50,52,22,49,37,50,44,49,20,53,45,31,46,48,45,46,52,42,48,56,46,35,57,44,26,66,75,60,66,41,79,65,54,52,52,51,43,54,52,47,38,51,51,36,54,32,50,50,51,52,49,51,56,47,48,63,55,53,70,65,36,50,65,55,75,56,52,51,54,30,50,54,41,52,55,50,38,47,53,36,50,41,54,34,34,53,39,52,50,50,49,40,50,51,29,55,52,39,78,75,39,87,67,41,50,72,50,67,73,62,46,52,51,50,50,53,50,49,52,43,44,50,51,30,46,45,42,52,22,58,40,36,44,90,86,56,95,48,45,51,56,39,23,50,50,30,47,52,45,40,55,56,39,52,54,52,51,53,54,45,50,52,52,52,53,49,33,48,75,70,60,69,38,40,72,57,18,49,49,54,53,50,51,48,52,54,37,48,52,48,41,48,52,32,48,48,53,38,28,58,44,36,56,37,95,53,49,69,78,56,74,95,43,42,83,46,70,54,49,80,47,73,90,81,77,78,74,84,74,81,62,63,67,66,55,54,50,61,71,71,48,78,79,76,56,97,84,52,79,73,83,68,78,90,66,91,71,76,76,92,70,65,97,70,71,76,80,80,64,95,86,61,99,80,79,88,77,82,83,87,81,134

Radius of gyration: 36.14 Å; Cα contacts (8 Å, |Δi|>4): 843; chains: 1; bounding box: 111×86×108 Å

Nearest PDB structures (foldseek):
  1sum-assembly1_B  TM=7.823E-01  e=7.703E-03  Thermotoga maritima
  1t72-assembly1_A  TM=8.869E-01  e=3.328E-02  Aquifex aeolicus
  1xwm-assembly1_A-2  TM=8.148E-01  e=6.023E-02  Geobacillus stearothermophilus
  8pm6-assembly1_A  TM=1.102E-01  e=2.579E+00  Homo sapiens

Foldseek 3Di:
DVVVLVVDPANLVVVLVVVLVVLVVVLVVVVVVVVVVVVVVPPPDDDDDDDDDDDDDDDDDDDDDPPPDPPVPCPDRSVLVSVLSCLLVVLLVLQVQLQLLLLVLVVVLCPPVLVVLVVQLQPDLVSVLCSLLCCLLSQVLLRSLLVVLVCVLLVVDFLLSNLSSSLSSLLNVLVNLLLVLPPCLVCLVVLLVVLVCQLPPDPDSSSVSVSSNSNSVSSSSVSLVSNLVSCLVPLVVCVVVLVLLQLVDPRSLVVLLQVLLVVLLSVLHLSSQLSSLLSCVSSVNDPDLSSLLSNNLSNQQNNLNSQCVSCVLGDLRSNLSSVLSNVLSVQLSVVCSVCVVVLRVVLCVVDPPRSSSSSSVSSNCSSVVSCVVCSVVSVVSSVVSCVVRPDPDPDPDNQLQDPVLLQFLLSNVLSLLVLLLVLLVLLLVLLVLLVCLLVPNDPVSLSSLVSSLSVLVSSLVVVVVSLVSSVQFDDDPLSVLQSVLSNLSSVLSNLSSVLSNVSSVLSVVLVVDPQLDDDPVLVVLLVVLSVLLSVLSVLLSVLSDQPDDASLVSLVVSVVSLVVSVVSLVVSLVVLVVCVVVVVGGPNNSVSSVSNSVSSNSSSVSSNSSSVSSNDPSNHRDPVRSPPTIHRDPDDDDPDDDDPVVVVVVVPDDPDDPPDPDPDPPDPPPPPPDPDDDDDDPPDPDDDDDDDDD

Sequence (694 aa):
MNKILLKLKYPFIGILLLGVWALTAWGAQTGEAVHAQDGASEIVASAQPLSDDAPVKADPATAAESDVAPDASSTLRPHQIALLLFQVLGGLSLFIFGMQAMTRSLRAAAGSSLRTILARATQSRGHGVVFGTVFGFLAHSGAAVAMLAGFINAGVMTLDQAIAPIFGANIGTTLSMQLVSFRIADYCWVAIGIGFLVDALTPSERWRQLGGALIGFGLLFLGMETISSGIAPHKTLLEPFLAHLRGDIWTGRLIGIGLSALLTAILTSSGAMIGLSFALVKAGVLTRFDQVAVIVLGSHIGTCIVPIMAALPMRIGAWRAAISHLVFNISNVLLAVIAWPLFVRICVMSAPDDLLRQAANSHTFAMLFATIVLLPFSHAFTRLVNWLTPSSEPPPAPSFLDAKCLAKPEQAFAAVIRELRRMAEVCVDSMVLIGELVLAPTRKTFRRLIANEEIINEVRQSMGDYFNKLTKLYLSRRQTIFLQHLDRCMKDIERIGDHLTHIGTNSVERFKVPEAMIPEDLFRIWFSLFCSAKHVITFMAQSFDPDHASFQDTAREILRARDAYMVQSMDAKAAFAQAAREKRITPIGGYYLSRYVEDLDRLVRRAKSIAFAERQPDFWVKQTKLEKPAQTAGAFSPPSRVNPEAYLAMLHEPPPSYEDEMPVPTHFHVPVQSPYDPPPDENNPSSEAPAPCT

pLDDT: mean 79.07, std 19.85, range [27.86, 98.0]